Protein AF-A0A9W7YV19-F1 (afdb_monomer)

Mean predicted aligned error: 20.13 Å

Nearest PDB structures (foldseek):
  7ydo-assembly1_A  TM=7.908E-01  e=3.995E-02  Schizosaccharomyces pombe 972h-
  7zwc-assembly1_c  TM=3.274E-01  e=1.325E-01  Homo sapiens

Solvent-accessible surface area (backbone atoms only — not comparable to full-atom values): 30736 Å² total; per-residue (Å²): 130,56,74,67,54,54,51,52,52,51,52,49,51,52,49,50,53,17,28,52,54,31,50,47,30,71,75,72,66,57,72,85,76,54,83,79,50,89,44,72,64,59,39,51,51,49,52,50,45,42,53,50,9,41,53,51,44,51,50,52,52,51,54,43,65,74,38,60,91,80,41,71,81,82,66,84,66,75,78,70,94,84,68,93,73,77,84,75,80,74,70,74,80,68,78,74,72,79,85,76,91,47,72,69,56,50,51,50,54,49,52,59,59,72,68,48,85,78,71,52,62,57,56,54,21,55,75,70,68,45,86,88,48,42,63,58,52,52,54,49,46,55,56,66,64,52,54,88,77,69,79,87,45,76,65,55,54,52,44,49,50,54,27,46,55,52,39,47,74,71,70,44,61,84,79,44,70,66,41,30,48,52,30,25,63,65,52,72,49,93,55,50,32,69,52,53,47,47,46,32,68,74,60,46,43,69,61,63,77,56,64,86,90,73,53,82,28,86,54,65,59,90,65,84,83,49,70,68,59,52,50,45,48,49,50,55,51,51,52,45,64,68,46,85,48,62,65,61,55,54,50,52,43,41,71,78,42,55,72,71,59,60,52,74,89,49,75,84,43,63,71,61,46,55,30,41,52,54,15,64,77,55,29,34,44,51,32,70,54,49,51,52,50,46,53,50,56,74,44,55,84,33,63,67,80,84,47,76,64,54,52,51,53,48,51,53,46,38,72,76,72,42,89,53,38,68,56,47,19,70,75,77,30,78,51,49,49,42,64,57,53,50,50,52,48,52,52,49,52,51,49,28,66,73,71,74,46,66,72,85,75,53,60,73,82,77,65,67,90,75,99,75,88,71,91,80,74,73,78,59,47,100,82,72,46,87,60,93,82,59,81,83,64,78,84,76,76,89,80,83,86,81,90,69,91,84,58,62,77,69,51,70,80,71,71,83,82,76,87,64,100,72,77,63,47,80,50,80,57,91,93,53,96,66,77,59,67,46,45,54,72,56,53,54,50,48,52,51,30,40,71,76,42,55,86,41,45,66,60,30,16,62,73,66,74,42,59,44,72,56,52,50,54,52,51,55,54,46,26,76,75,38,66,67,52,44,47,64,75,71,46,91,72,71,68,79,71,69,83,77,122

pLDDT: mean 76.16, std 21.05, range [29.23, 97.62]

Secondary structure (DSSP, 8-state):
--HHHHHHHHHHHHHHHHHHHHHHHHHH-----GGG-S-HHHHHHHHHHHHHHHHHHHHHHHHHHH-TTT------PPPPTT--S-----------------HHHHHHHHHHHHT-SS--HHHHHHHTT-TT-HHHHHHHHHHHHS---PPPPHHHHHHHHHHHHHHHHTT--BTBHHHHHHHHHHH-SS--HHHHHHHIIIIIHHHH-S-TTS-S-S----SPPPHHHHHHHHHHHHHHHHSS-HHHHHHHHHHH-GGGG--GGGTT-HHHHHHHHHHHHH-SS-HHHHHHHHHHHHHHTT-----HHHHHHHHHHHHHH-S-HHHHHHHT-TTS-HHHHHHHHHHHHHHHHHHT--TTTS-GGG----TT----PPPPPTTSS--TTS-----PPS-S----TTSHHHHTTT------TT--B--PPTT-SS---B-HHHHHHHHHHHHHHTT-HHHHHHHHTS-HHHHHHHHHHHHTT-HHHHHHTT-TTGGGGSS--

Radius of gyration: 35.37 Å; Cα contacts (8 Å, |Δi|>4): 310; chains: 1; bounding box: 69×98×90 Å

Foldseek 3Di:
DDPVVVVVVVVVVLLVVLLVQLVCCVPPVDDDDLVPPPDPVVSVVNVVSNVSNNVVNVVVVVVLVVCCVVHPDPDPDDPDPPDPD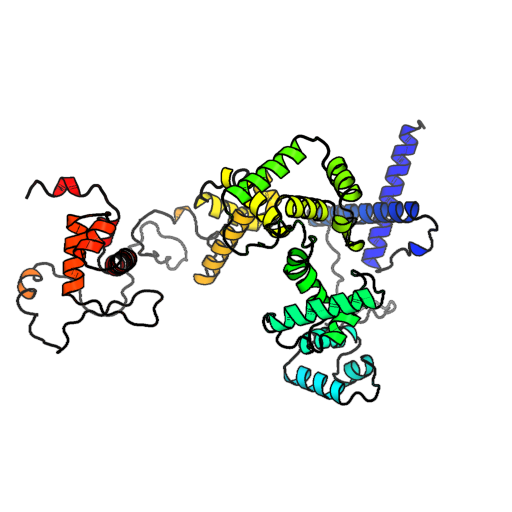DDPPPPPPPPPPPDDDDPVLLVLLVVCVVPCPPDDLVVVCVVSVNPDDSPVSVVVVVVSLPPPDPDQDPVLLVLLVVQLVVLVVVVDQPQDLVSLCSSCVSSPDSDHSVRSNCCCQVPVVLCPPDPPVDDPAVAQDPDDDDPVLLVQLVVVVVVCVVVVDVVVVLVVCCVVPVVLVSHPVCVPPPLQSSLSVSCVSSSSYHSVRSVVVCVCVVLVVLCDDQDPVNLLVLLVCCVVPNLPLVVCCVPPNVSHHSVRSVVSVVVVVVVCVVVVDDPNPPPPVVDDDDDDPDDQDADQPPVNDDDPPDDRDDPDDDDDDDDDPPCVVVVVVPPPPDDDPPQWDFQDQPPDPDGDIQHPVLVVQLVVLCVVPPQPLVSSCVSSVHHSVVSVSVLVSVCVVDVVSVCSNPDPPPVPVPPPD

Structure (mmCIF, N/CA/C/O backbone):
data_AF-A0A9W7YV19-F1
#
_entry.id   AF-A0A9W7YV19-F1
#
loop_
_atom_site.group_PDB
_atom_site.id
_atom_site.type_symbol
_atom_site.label_atom_id
_atom_site.label_alt_id
_atom_site.label_comp_id
_atom_site.label_asym_id
_atom_site.label_entity_id
_atom_site.label_seq_id
_atom_site.pdbx_PDB_ins_code
_atom_site.Cartn_x
_atom_site.Cartn_y
_atom_site.Cartn_z
_atom_site.occupancy
_atom_site.B_iso_or_equiv
_atom_site.auth_seq_id
_atom_site.auth_comp_id
_atom_site.auth_asym_id
_atom_site.auth_atom_id
_atom_site.pdbx_PDB_model_num
ATOM 1 N N . MET A 1 1 ? 34.810 41.760 0.520 1.00 67.56 1 MET A N 1
ATOM 2 C CA . MET A 1 1 ? 34.089 40.557 0.999 1.00 67.56 1 MET A CA 1
ATOM 3 C C . MET A 1 1 ? 34.605 39.364 0.214 1.00 67.56 1 MET A C 1
ATOM 5 O O . MET A 1 1 ? 34.540 39.406 -1.007 1.00 67.56 1 MET A O 1
ATOM 9 N N . GLY A 1 2 ? 35.196 38.358 0.866 1.00 94.81 2 GLY A N 1
ATOM 10 C CA . GLY A 1 2 ? 35.686 37.167 0.159 1.00 94.81 2 GLY A CA 1
ATOM 11 C C . GLY A 1 2 ? 34.546 36.388 -0.507 1.00 94.81 2 GLY A C 1
ATOM 12 O O . GLY A 1 2 ? 33.397 36.486 -0.074 1.00 94.81 2 GLY A O 1
ATOM 13 N N . LEU A 1 3 ? 34.865 35.590 -1.532 1.00 95.06 3 LEU A N 1
ATOM 14 C CA . LEU A 1 3 ? 33.906 34.745 -2.264 1.00 95.06 3 LEU A CA 1
ATOM 15 C C . LEU A 1 3 ? 33.040 33.880 -1.325 1.00 95.06 3 LEU A C 1
ATOM 17 O O . LEU A 1 3 ? 31.840 33.734 -1.541 1.00 95.06 3 LEU A O 1
ATOM 21 N N . LEU A 1 4 ? 33.628 33.392 -0.227 1.00 95.19 4 LEU A N 1
ATOM 22 C CA . LEU A 1 4 ? 32.922 32.642 0.813 1.00 95.19 4 LEU A CA 1
ATOM 23 C C . LEU A 1 4 ? 31.839 33.476 1.517 1.00 95.19 4 LEU A C 1
ATOM 25 O O . LEU A 1 4 ? 30.740 32.983 1.743 1.00 95.19 4 LEU A O 1
ATOM 29 N N . GLY A 1 5 ? 32.122 34.745 1.823 1.00 96.25 5 GLY A N 1
ATOM 30 C CA . GLY A 1 5 ? 31.153 35.641 2.456 1.00 96.25 5 GLY A CA 1
ATOM 31 C C . GLY A 1 5 ? 29.945 35.892 1.556 1.00 96.25 5 GLY A C 1
ATOM 32 O O . GLY A 1 5 ? 28.810 35.809 2.015 1.00 96.25 5 GLY A O 1
ATOM 33 N N . MET A 1 6 ? 30.175 36.104 0.255 1.00 96.56 6 MET A N 1
ATOM 34 C CA . MET A 1 6 ? 29.086 36.268 -0.716 1.00 96.56 6 MET A CA 1
ATOM 35 C C . MET A 1 6 ? 28.216 35.011 -0.829 1.00 96.56 6 MET A C 1
ATOM 37 O O . MET A 1 6 ? 26.993 35.122 -0.866 1.00 96.56 6 MET A O 1
ATOM 41 N N . LEU A 1 7 ? 28.822 33.818 -0.825 1.00 95.88 7 LEU A N 1
ATOM 42 C CA . LEU A 1 7 ? 28.080 32.553 -0.856 1.00 95.88 7 LEU A CA 1
ATOM 43 C C . LEU A 1 7 ? 27.241 32.337 0.408 1.00 95.88 7 LEU A C 1
ATOM 45 O O . LEU A 1 7 ? 26.085 31.927 0.308 1.00 95.88 7 LEU A O 1
ATOM 49 N N . VAL A 1 8 ? 27.795 32.637 1.587 1.00 96.00 8 VAL A N 1
ATOM 50 C CA . VAL A 1 8 ? 27.065 32.517 2.857 1.00 96.00 8 VAL A CA 1
ATOM 51 C C . VAL A 1 8 ? 25.871 33.471 2.881 1.00 96.00 8 VAL A C 1
ATOM 53 O O . VAL A 1 8 ? 24.757 33.023 3.155 1.00 96.00 8 VAL A O 1
ATOM 56 N N . HIS A 1 9 ? 26.056 34.741 2.511 1.00 95.38 9 HIS A N 1
ATOM 57 C CA . HIS A 1 9 ? 24.954 35.705 2.434 1.00 95.38 9 HIS A CA 1
ATOM 58 C C . HIS A 1 9 ? 23.880 35.283 1.427 1.00 95.38 9 HIS A C 1
ATOM 60 O O . HIS A 1 9 ? 22.712 35.192 1.793 1.00 95.38 9 HIS A O 1
ATOM 66 N N . ALA A 1 10 ? 24.272 34.898 0.209 1.00 95.12 10 ALA A N 1
ATOM 67 C CA . ALA A 1 10 ? 23.325 34.428 -0.799 1.00 95.12 10 ALA A CA 1
ATOM 68 C C . ALA A 1 10 ? 22.540 33.190 -0.327 1.00 95.12 10 ALA A C 1
ATOM 70 O O . ALA A 1 10 ? 21.340 33.079 -0.572 1.00 95.12 10 ALA A O 1
ATOM 71 N N . SER A 1 11 ? 23.189 32.263 0.386 1.00 92.94 11 SER A N 1
ATOM 72 C CA . SER A 1 11 ? 22.512 31.085 0.939 1.00 92.94 11 SER A CA 1
ATOM 73 C C . SER A 1 11 ? 21.488 31.449 2.020 1.00 92.94 11 SER A C 1
ATOM 75 O O . SER A 1 11 ? 20.400 30.868 2.055 1.00 92.94 11 SER A O 1
ATOM 77 N N . PHE A 1 12 ? 21.804 32.441 2.858 1.00 96.00 12 PHE A N 1
ATOM 78 C CA . PHE A 1 12 ? 20.903 32.944 3.889 1.00 96.00 12 PHE A CA 1
ATOM 79 C C . PHE A 1 12 ? 19.691 33.648 3.270 1.00 96.00 12 PHE A C 1
ATOM 81 O O . PHE A 1 12 ? 18.557 33.356 3.649 1.00 96.00 12 PHE A O 1
ATOM 88 N N . ASP A 1 13 ? 19.911 34.485 2.256 1.00 96.38 13 ASP A N 1
ATOM 89 C CA . ASP A 1 13 ? 18.841 35.193 1.551 1.00 96.38 13 ASP A CA 1
ATOM 90 C C . ASP A 1 13 ? 17.893 34.220 0.841 1.00 96.38 13 ASP A C 1
ATOM 92 O O . ASP A 1 13 ? 16.671 34.346 0.944 1.00 96.38 13 ASP A O 1
ATOM 96 N N . ILE A 1 14 ? 18.431 33.185 0.185 1.00 94.62 14 ILE A N 1
ATOM 97 C CA . ILE A 1 14 ? 17.620 32.131 -0.442 1.00 94.62 14 ILE A CA 1
ATOM 98 C C . ILE A 1 14 ? 16.779 31.395 0.608 1.00 94.62 14 ILE A C 1
ATOM 100 O O . ILE A 1 14 ? 15.593 31.145 0.377 1.00 94.62 14 ILE A O 1
ATOM 104 N N . ALA A 1 15 ? 17.356 31.065 1.768 1.00 94.31 15 ALA A N 1
ATOM 105 C CA . ALA A 1 15 ? 16.622 30.421 2.854 1.00 94.31 15 ALA A CA 1
ATOM 106 C C . ALA A 1 15 ? 15.502 31.326 3.395 1.00 94.31 15 ALA A C 1
ATOM 108 O O . ALA A 1 15 ? 14.381 30.857 3.604 1.00 94.31 15 ALA A O 1
ATOM 109 N N . LEU A 1 16 ? 15.772 32.622 3.557 1.00 96.25 16 LEU A N 1
ATOM 110 C CA . LEU A 1 16 ? 14.812 33.602 4.057 1.00 96.25 16 LEU A CA 1
ATOM 111 C C . LEU A 1 16 ? 13.644 33.799 3.083 1.00 96.25 16 LEU A C 1
ATOM 113 O O . LEU A 1 16 ? 12.485 33.645 3.474 1.00 96.25 16 LEU A O 1
ATOM 117 N N . ILE A 1 17 ? 13.937 34.022 1.797 1.00 96.00 17 ILE A N 1
ATOM 118 C CA . ILE A 1 17 ? 12.925 34.100 0.733 1.00 96.00 17 ILE A CA 1
ATOM 119 C C . ILE A 1 17 ? 12.087 32.822 0.714 1.00 96.00 17 ILE A C 1
ATOM 121 O O . ILE A 1 17 ? 10.858 32.869 0.629 1.00 96.00 17 ILE A O 1
ATOM 125 N N . SER A 1 18 ? 12.735 31.666 0.848 1.00 96.06 18 SER A N 1
ATOM 126 C CA . SER A 1 18 ? 12.041 30.390 0.853 1.00 96.06 18 SER A CA 1
ATOM 127 C C . SER A 1 18 ? 11.064 30.234 2.022 1.00 96.06 18 SER A C 1
ATOM 129 O O . SER A 1 18 ? 9.966 29.708 1.821 1.00 96.06 18 SER A O 1
ATOM 131 N N . VAL A 1 19 ? 11.443 30.661 3.230 1.00 96.38 19 VAL A N 1
ATOM 132 C CA . VAL A 1 19 ? 10.573 30.626 4.417 1.00 96.38 19 VAL A CA 1
ATOM 133 C C . VAL A 1 19 ? 9.410 31.608 4.259 1.00 96.38 19 VAL A C 1
ATOM 135 O O . VAL A 1 19 ? 8.270 31.254 4.567 1.00 96.38 19 VAL A O 1
ATOM 138 N N . CYS A 1 20 ? 9.653 32.802 3.709 1.00 96.00 20 CYS A N 1
ATOM 139 C CA . CYS A 1 20 ? 8.600 33.774 3.405 1.00 96.00 20 CYS A CA 1
ATOM 140 C C . CYS A 1 20 ? 7.570 33.215 2.410 1.00 96.00 20 CYS A C 1
ATOM 142 O O . CYS A 1 20 ? 6.365 33.306 2.655 1.00 96.00 20 CYS A O 1
ATOM 144 N N . LEU A 1 21 ? 8.023 32.579 1.325 1.00 94.50 21 LEU A N 1
ATOM 145 C CA . LEU A 1 21 ? 7.141 31.950 0.335 1.00 94.50 21 LEU A CA 1
ATOM 146 C C . LEU A 1 21 ? 6.308 30.811 0.942 1.00 94.50 21 LEU A C 1
ATOM 148 O O . LEU A 1 21 ? 5.111 30.706 0.663 1.00 94.50 21 LEU A O 1
ATOM 152 N N . ALA A 1 22 ? 6.907 29.994 1.812 1.00 94.25 22 ALA A N 1
ATOM 153 C CA . ALA A 1 22 ? 6.187 28.958 2.550 1.00 94.25 22 ALA A CA 1
ATOM 154 C C . ALA A 1 22 ? 5.122 29.552 3.493 1.00 94.25 22 ALA A C 1
ATOM 156 O O . ALA A 1 22 ? 3.993 29.053 3.557 1.00 94.25 22 ALA A O 1
ATOM 157 N N . GLY A 1 23 ? 5.451 30.654 4.175 1.00 93.62 23 GLY A N 1
ATOM 158 C CA . GLY A 1 23 ? 4.524 31.405 5.020 1.00 93.62 23 GLY A CA 1
ATOM 159 C C . GLY A 1 23 ? 3.317 31.935 4.241 1.00 93.62 23 GLY A C 1
ATOM 160 O O . GLY A 1 23 ? 2.181 31.676 4.642 1.00 93.62 23 GLY A O 1
ATOM 161 N N . ILE A 1 24 ? 3.550 32.595 3.098 1.00 94.06 24 ILE A N 1
ATOM 162 C CA . ILE A 1 24 ? 2.497 33.112 2.202 1.00 94.06 24 ILE A CA 1
ATOM 163 C C . ILE A 1 24 ? 1.586 31.979 1.731 1.00 94.06 24 ILE A C 1
ATOM 165 O O . ILE A 1 24 ? 0.361 32.099 1.810 1.00 94.06 24 ILE A O 1
ATOM 169 N N . ARG A 1 25 ? 2.160 30.853 1.291 1.00 92.88 25 ARG A N 1
ATOM 170 C CA . ARG A 1 25 ? 1.386 29.691 0.840 1.00 92.88 25 ARG A CA 1
ATOM 171 C C . ARG A 1 25 ? 0.467 29.155 1.934 1.00 92.88 25 ARG A C 1
ATOM 173 O O . ARG A 1 25 ? -0.666 28.776 1.647 1.00 92.88 25 ARG A O 1
ATOM 180 N N . ARG A 1 26 ? 0.921 29.131 3.188 1.00 89.50 26 ARG A N 1
ATOM 181 C CA . ARG A 1 26 ? 0.134 28.608 4.313 1.00 89.50 26 ARG A CA 1
ATOM 182 C C . ARG A 1 26 ? -0.927 29.588 4.814 1.00 89.50 26 ARG A C 1
ATOM 184 O O . ARG A 1 26 ? -1.990 29.140 5.239 1.00 89.50 26 ARG A O 1
ATOM 191 N N . SER A 1 27 ? -0.646 30.892 4.786 1.00 90.44 27 SER A N 1
ATOM 192 C CA . SER A 1 27 ? -1.573 31.927 5.259 1.00 90.44 27 SER A CA 1
ATOM 193 C C . SER A 1 27 ? -2.652 32.270 4.230 1.00 90.44 27 SER A C 1
ATOM 195 O O . SER A 1 27 ? -3.811 32.432 4.603 1.00 90.44 27 SER A O 1
ATOM 197 N N . THR A 1 28 ? -2.293 32.334 2.945 1.00 93.38 28 THR A N 1
ATOM 198 C CA . THR A 1 28 ? -3.197 32.762 1.860 1.00 93.38 28 THR A CA 1
ATOM 199 C C . THR A 1 28 ? -3.698 31.617 0.982 1.00 93.38 28 THR A C 1
ATOM 201 O O . THR A 1 28 ? -4.719 31.759 0.317 1.00 93.38 28 THR A O 1
ATOM 204 N N . GLY A 1 29 ? -2.994 30.480 0.951 1.00 91.38 29 GLY A N 1
ATOM 205 C CA . GLY A 1 29 ? -3.257 29.399 -0.004 1.00 91.38 29 GLY A CA 1
ATOM 206 C C . GLY A 1 29 ? -2.693 29.645 -1.409 1.00 91.38 29 GLY A C 1
ATOM 207 O O . GLY A 1 29 ? -2.844 28.778 -2.269 1.00 91.38 29 GLY A O 1
ATOM 208 N N . LEU A 1 30 ? -2.036 30.784 -1.662 1.00 91.81 30 LEU A N 1
ATOM 209 C CA . LEU A 1 30 ? -1.436 31.093 -2.961 1.00 91.81 30 LEU A CA 1
ATOM 210 C C . LEU A 1 30 ? -0.197 30.223 -3.208 1.00 91.81 30 LEU A C 1
ATOM 212 O O . LEU A 1 30 ? 0.720 30.161 -2.390 1.00 91.81 30 LEU A O 1
ATOM 216 N N . THR A 1 31 ? -0.155 29.555 -4.358 1.00 91.44 31 THR A N 1
ATOM 217 C CA . THR A 1 31 ? 0.994 28.753 -4.802 1.00 91.44 31 THR A CA 1
ATOM 218 C C . THR A 1 31 ? 1.641 29.394 -6.022 1.00 91.44 31 THR A C 1
ATOM 220 O O . THR A 1 31 ? 0.934 29.741 -6.967 1.00 91.44 31 THR A O 1
ATOM 223 N N . LEU A 1 32 ? 2.973 29.494 -6.042 1.00 89.69 32 LEU A N 1
ATOM 224 C CA . LEU A 1 32 ? 3.716 29.924 -7.229 1.00 89.69 32 LEU A CA 1
ATOM 225 C C . LEU A 1 32 ? 3.438 28.972 -8.400 1.00 89.69 32 LEU A C 1
ATOM 227 O O . LEU A 1 32 ? 3.679 27.767 -8.304 1.00 89.69 32 LEU A O 1
ATOM 231 N N . GLN A 1 33 ? 2.942 29.512 -9.513 1.00 89.69 33 GLN A N 1
ATOM 232 C CA . GLN A 1 33 ? 2.767 28.748 -10.744 1.00 89.69 33 GLN A CA 1
ATOM 233 C C . GLN A 1 33 ? 4.133 28.543 -11.406 1.00 89.69 33 GLN A C 1
ATOM 235 O O . GLN A 1 33 ? 4.662 29.425 -12.076 1.00 89.69 33 GLN A O 1
ATOM 240 N N . THR A 1 34 ? 4.713 27.358 -11.227 1.00 88.69 34 THR A N 1
ATOM 241 C CA . THR A 1 34 ? 6.027 27.006 -11.791 1.00 88.69 34 THR A CA 1
ATOM 242 C C . THR A 1 34 ? 5.993 26.734 -13.299 1.00 88.69 34 THR A C 1
ATOM 244 O O . THR A 1 34 ? 7.047 26.638 -13.922 1.00 88.69 34 THR A O 1
ATOM 247 N N . GLY A 1 35 ? 4.799 26.646 -13.898 1.00 85.50 35 GLY A N 1
ATOM 248 C CA . GLY A 1 35 ? 4.603 26.316 -15.313 1.00 85.50 35 GLY A CA 1
ATOM 249 C C . GLY A 1 35 ? 5.160 27.344 -16.302 1.00 85.50 35 GLY A C 1
ATOM 250 O O . GLY A 1 35 ? 5.486 26.969 -17.422 1.00 85.50 35 GLY A O 1
ATOM 251 N N . TYR A 1 36 ? 5.337 28.603 -15.889 1.00 86.88 36 TYR A N 1
ATOM 252 C CA . TYR A 1 36 ? 5.916 29.651 -16.742 1.00 86.88 36 TYR A CA 1
ATOM 253 C C . TYR A 1 36 ? 7.445 29.588 -16.845 1.00 86.88 36 TYR A C 1
ATOM 255 O O . TYR A 1 36 ? 8.038 30.258 -17.687 1.00 86.88 36 TYR A O 1
ATOM 263 N N . LEU A 1 37 ? 8.109 28.788 -16.006 1.00 88.75 37 LEU A N 1
ATOM 264 C CA . LEU A 1 37 ? 9.554 28.608 -16.094 1.00 88.75 37 LEU A CA 1
ATOM 265 C C . LEU A 1 37 ? 9.870 27.617 -17.218 1.00 88.75 37 LEU A C 1
ATOM 267 O O . LEU A 1 37 ? 9.568 26.430 -17.102 1.00 88.75 37 LEU A O 1
ATOM 271 N N . VAL A 1 38 ? 10.507 28.115 -18.282 1.00 84.06 38 VAL A N 1
ATOM 272 C CA . VAL A 1 38 ? 10.820 27.370 -19.518 1.00 84.06 38 VAL A CA 1
ATOM 273 C C . VAL A 1 38 ? 11.707 26.143 -19.260 1.00 84.06 38 VAL A C 1
ATOM 275 O O . VAL A 1 38 ? 11.582 25.130 -19.947 1.00 84.06 38 VAL A O 1
ATOM 278 N N . SER A 1 39 ? 12.585 26.181 -18.249 1.00 93.69 39 SER A N 1
ATOM 279 C CA . SER A 1 39 ? 13.505 25.074 -17.970 1.00 93.69 39 SER A CA 1
ATOM 280 C C . SER A 1 39 ? 13.008 24.155 -16.843 1.00 93.69 39 SER A C 1
ATOM 282 O O . SER A 1 39 ? 12.696 24.583 -15.728 1.00 93.69 39 SER A O 1
ATOM 284 N N . LYS A 1 40 ? 13.008 22.838 -17.106 1.00 90.56 40 LYS A N 1
ATOM 285 C CA . LYS A 1 40 ? 12.692 21.802 -16.099 1.00 90.56 40 LYS A CA 1
ATOM 286 C C . LYS A 1 40 ? 13.631 21.858 -14.887 1.00 90.56 40 LYS A C 1
ATOM 288 O O . LYS A 1 40 ? 13.223 21.518 -13.778 1.00 90.56 40 LYS A O 1
ATOM 293 N N . ASN A 1 41 ? 14.876 22.295 -15.085 1.00 92.50 41 ASN A N 1
ATOM 294 C CA . ASN A 1 41 ? 15.859 22.423 -14.009 1.00 92.50 41 ASN A CA 1
ATOM 295 C C . ASN A 1 41 ? 15.485 23.548 -13.036 1.00 92.50 41 ASN A C 1
ATOM 297 O O . ASN A 1 41 ? 15.524 23.325 -11.827 1.00 92.50 41 ASN A O 1
ATOM 301 N N . ASN A 1 42 ? 15.014 24.696 -13.534 1.00 91.38 42 ASN A N 1
ATOM 302 C CA . ASN A 1 42 ? 14.566 25.798 -12.677 1.00 91.38 42 ASN A CA 1
ATOM 303 C C . ASN A 1 42 ? 13.294 25.426 -11.910 1.00 91.38 42 ASN A C 1
ATOM 305 O O . ASN A 1 42 ? 13.164 25.771 -10.740 1.00 91.38 42 ASN A O 1
ATOM 309 N N . GLN A 1 43 ? 12.389 24.655 -12.523 1.00 91.88 43 GLN A N 1
ATOM 310 C CA . GLN A 1 43 ? 11.207 24.136 -11.827 1.00 91.88 43 GLN A CA 1
ATOM 311 C C . GLN A 1 43 ? 11.585 23.201 -10.668 1.00 91.88 43 GLN A C 1
ATOM 313 O O . GLN A 1 43 ? 11.012 23.301 -9.583 1.00 91.88 43 GLN A O 1
ATOM 318 N N . ARG A 1 44 ? 12.570 22.312 -10.871 1.00 90.88 44 ARG A N 1
ATOM 319 C CA . ARG A 1 44 ? 13.086 21.428 -9.811 1.00 90.88 44 ARG A CA 1
ATOM 320 C C . ARG A 1 44 ? 13.785 22.212 -8.706 1.00 90.88 44 ARG A C 1
ATOM 322 O O . ARG A 1 44 ? 13.524 21.938 -7.538 1.00 90.88 44 ARG A O 1
ATOM 329 N N . LEU A 1 45 ? 14.630 23.180 -9.065 1.00 92.75 45 LEU A N 1
ATOM 330 C CA . LEU A 1 45 ? 15.324 24.033 -8.101 1.00 92.75 45 LEU A CA 1
ATOM 331 C C . LEU A 1 45 ? 14.323 24.837 -7.267 1.00 92.75 45 LEU A C 1
ATOM 333 O O . LEU A 1 45 ? 14.406 24.828 -6.045 1.00 92.75 45 LEU A O 1
ATOM 337 N N . LEU A 1 46 ? 13.325 25.452 -7.903 1.00 92.81 46 LEU A N 1
ATOM 338 C CA . LEU A 1 46 ? 12.289 26.211 -7.207 1.00 92.81 46 LEU A CA 1
ATOM 339 C C . LEU A 1 46 ? 11.441 25.312 -6.298 1.00 92.81 46 LEU A C 1
ATOM 341 O O . LEU A 1 46 ? 11.161 25.683 -5.162 1.00 92.81 46 LEU A O 1
ATOM 345 N N . GLY A 1 47 ? 11.080 24.109 -6.758 1.00 92.25 47 GLY A N 1
ATOM 346 C CA . GLY A 1 47 ? 10.384 23.122 -5.930 1.00 92.25 47 GLY A CA 1
ATOM 347 C C . GLY A 1 47 ? 11.212 22.674 -4.721 1.00 92.25 47 GLY A C 1
ATOM 348 O O . GLY A 1 47 ? 10.669 22.523 -3.628 1.00 92.25 47 GLY A O 1
ATOM 349 N N . PHE A 1 48 ? 12.526 22.507 -4.899 1.00 93.94 48 PHE A N 1
ATOM 350 C CA . PHE A 1 48 ? 13.451 22.193 -3.813 1.00 93.94 48 PHE A CA 1
ATOM 351 C C . PHE A 1 48 ? 13.562 23.341 -2.808 1.00 93.94 48 PHE A C 1
ATOM 353 O O . PHE A 1 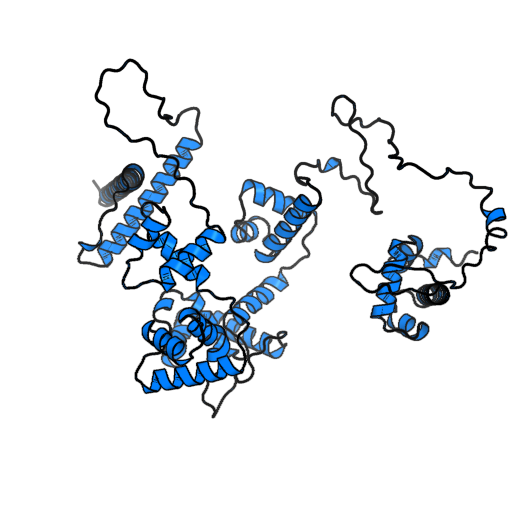48 ? 13.425 23.092 -1.613 1.00 93.94 48 PHE A O 1
ATOM 360 N N . VAL A 1 49 ? 13.751 24.578 -3.285 1.00 92.75 49 VAL A N 1
ATOM 361 C CA . VAL A 1 49 ? 13.819 25.779 -2.443 1.00 92.75 49 VAL A CA 1
ATOM 362 C C . VAL A 1 49 ? 12.527 25.894 -1.641 1.00 92.75 49 VAL A C 1
ATOM 364 O O . VAL A 1 49 ? 12.574 25.724 -0.431 1.00 92.75 49 VAL A O 1
ATOM 367 N N . VAL A 1 50 ? 11.362 26.004 -2.291 1.00 93.50 50 VAL A N 1
ATOM 368 C CA . VAL A 1 50 ? 10.059 26.117 -1.605 1.00 93.50 50 VAL A CA 1
ATOM 369 C C . VAL A 1 50 ? 9.842 24.987 -0.590 1.00 93.50 50 VAL A C 1
ATOM 371 O O . VAL A 1 50 ? 9.420 25.249 0.535 1.00 93.50 50 VAL A O 1
ATOM 374 N N . GLY A 1 51 ? 10.184 23.743 -0.941 1.00 93.50 51 GLY A N 1
ATOM 375 C CA . GLY A 1 51 ? 10.083 22.607 -0.023 1.00 93.50 51 GLY A CA 1
ATOM 376 C C . GLY A 1 51 ? 11.031 22.692 1.182 1.00 93.50 51 GLY A C 1
ATOM 377 O O . GLY A 1 51 ? 10.664 22.265 2.279 1.00 93.50 51 GLY A O 1
ATOM 378 N N . ALA A 1 52 ? 12.233 23.248 1.017 1.00 94.44 52 ALA A N 1
ATOM 379 C CA . ALA A 1 52 ? 13.146 23.525 2.125 1.00 94.44 52 ALA A CA 1
ATOM 380 C C . ALA A 1 52 ? 12.579 24.610 3.055 1.00 94.44 52 ALA A C 1
ATOM 382 O O . ALA A 1 52 ? 12.595 24.434 4.274 1.00 94.44 52 ALA A O 1
ATOM 383 N N . GLY A 1 53 ? 11.995 25.673 2.493 1.00 95.12 53 GLY A N 1
ATOM 384 C CA . GLY A 1 53 ? 11.309 26.722 3.251 1.00 95.12 53 GLY A CA 1
ATOM 385 C C . GLY A 1 53 ? 10.123 26.217 4.062 1.00 95.12 53 GLY A C 1
ATOM 386 O O . GLY A 1 53 ? 9.967 26.617 5.210 1.00 95.12 53 GLY A O 1
ATOM 387 N N . GLU A 1 54 ? 9.324 25.296 3.516 1.00 94.50 54 GLU A N 1
ATOM 388 C CA . GLU A 1 54 ? 8.211 24.670 4.246 1.00 94.50 54 GLU A CA 1
ATOM 389 C C . GLU A 1 54 ? 8.699 23.900 5.476 1.00 94.50 54 GLU A C 1
ATOM 391 O O . GLU A 1 54 ? 8.151 24.068 6.565 1.00 94.50 54 GLU A O 1
ATOM 396 N N . ARG A 1 55 ? 9.779 23.121 5.333 1.00 95.06 55 ARG A N 1
ATOM 397 C CA . ARG A 1 55 ? 10.384 22.393 6.460 1.00 95.06 55 ARG A CA 1
ATOM 398 C C . ARG A 1 55 ? 10.953 23.341 7.509 1.00 95.06 55 ARG A C 1
ATOM 400 O O . ARG A 1 55 ? 10.738 23.118 8.695 1.00 95.06 55 ARG A O 1
ATOM 407 N N . MET A 1 56 ? 11.667 24.383 7.082 1.00 93.56 56 MET A N 1
ATOM 408 C CA . MET A 1 56 ? 12.228 25.387 7.990 1.00 93.56 56 MET A CA 1
ATOM 409 C C . MET A 1 56 ? 11.119 26.132 8.736 1.00 93.56 56 MET A C 1
ATOM 411 O O . MET A 1 56 ? 11.183 26.245 9.955 1.00 93.56 56 MET A O 1
ATOM 415 N N . PHE A 1 57 ? 10.059 26.548 8.036 1.00 95.50 57 PHE A N 1
ATOM 416 C CA . PHE A 1 57 ? 8.893 27.184 8.646 1.00 95.50 57 PHE A CA 1
ATOM 417 C C . PHE A 1 57 ? 8.209 26.263 9.669 1.00 95.50 57 PHE A C 1
ATOM 419 O O . PHE A 1 57 ? 7.883 26.704 10.770 1.00 95.50 57 PHE A O 1
ATOM 426 N N . ASP A 1 58 ? 8.037 24.975 9.354 1.00 93.25 58 ASP A N 1
ATOM 427 C CA . ASP A 1 58 ? 7.485 23.989 10.292 1.00 93.25 58 ASP A CA 1
ATOM 428 C C . ASP A 1 58 ? 8.367 23.806 11.535 1.00 93.25 58 ASP A C 1
ATOM 430 O O . ASP A 1 58 ? 7.842 23.739 12.648 1.00 93.25 58 ASP A O 1
ATOM 434 N N . ILE A 1 59 ? 9.694 23.770 11.370 1.00 93.12 59 ILE A N 1
ATOM 435 C CA . ILE A 1 59 ? 10.647 23.714 12.488 1.00 93.12 59 ILE A CA 1
ATOM 436 C C . ILE A 1 59 ? 10.529 24.975 13.348 1.00 93.12 59 ILE A C 1
ATOM 438 O O . ILE A 1 59 ? 10.444 24.860 14.569 1.00 93.12 59 ILE A O 1
ATOM 442 N N . SER A 1 60 ? 10.457 26.164 12.743 1.00 93.31 60 SER A N 1
ATOM 443 C CA . SER A 1 60 ? 10.280 27.425 13.473 1.00 93.31 60 SER A CA 1
ATOM 444 C C . SER A 1 60 ? 8.968 27.450 14.260 1.00 93.31 60 SER A C 1
ATOM 446 O O . SER A 1 60 ? 8.966 27.818 15.432 1.00 93.31 60 SER A O 1
ATOM 448 N N . VAL A 1 61 ? 7.857 27.002 13.665 1.00 92.31 61 VAL A N 1
ATOM 449 C CA . VAL A 1 61 ? 6.560 26.915 14.358 1.00 92.31 61 VAL A CA 1
ATOM 450 C C . VAL A 1 61 ? 6.596 25.884 15.486 1.00 92.31 61 VAL A C 1
ATOM 452 O O . VAL A 1 61 ? 6.048 26.142 16.560 1.00 92.31 61 VAL A O 1
ATOM 455 N N . ALA A 1 62 ? 7.235 24.730 15.276 1.00 92.00 62 ALA A N 1
ATOM 456 C CA . ALA A 1 62 ? 7.399 23.707 16.305 1.00 92.00 62 ALA A CA 1
ATOM 457 C C . ALA A 1 62 ? 8.251 24.221 17.474 1.00 92.00 62 ALA A C 1
ATOM 459 O O . ALA A 1 62 ? 7.866 24.041 18.627 1.00 92.00 62 ALA A O 1
ATOM 460 N N . PHE A 1 63 ? 9.348 24.921 17.174 1.00 94.88 63 PHE A N 1
ATOM 461 C CA . PHE A 1 63 ? 10.193 25.578 18.163 1.00 94.88 63 PHE A CA 1
ATOM 462 C C . PHE A 1 63 ? 9.397 26.615 18.961 1.00 94.88 63 PHE A C 1
ATOM 464 O O . PHE A 1 63 ? 9.322 26.508 20.178 1.00 94.88 63 PHE A O 1
ATOM 471 N N . MET A 1 64 ? 8.701 27.551 18.304 1.00 95.06 64 MET A N 1
ATOM 472 C CA . MET A 1 64 ? 7.866 28.546 18.996 1.00 95.06 64 MET A CA 1
ATOM 473 C C . MET A 1 64 ? 6.775 27.892 19.857 1.00 95.06 64 MET A C 1
ATOM 475 O O . MET A 1 64 ? 6.509 28.338 20.969 1.00 95.06 64 MET A O 1
ATOM 479 N N . SER A 1 65 ? 6.175 26.798 19.382 1.00 89.31 65 SER A N 1
ATOM 480 C CA . SER A 1 65 ? 5.149 26.058 20.131 1.00 89.31 65 SER A CA 1
ATOM 481 C C . SER A 1 65 ? 5.706 25.335 21.363 1.00 89.31 65 SER A C 1
ATOM 483 O O . SER A 1 65 ? 4.952 25.079 22.300 1.00 89.31 65 SER A O 1
ATOM 485 N N . ALA A 1 66 ? 7.001 25.006 21.378 1.00 93.00 66 ALA A N 1
ATOM 486 C CA . ALA A 1 66 ? 7.665 24.370 22.513 1.00 93.00 66 ALA A CA 1
ATOM 487 C C . ALA A 1 66 ? 7.955 25.346 23.671 1.00 93.00 66 ALA A C 1
ATOM 489 O O . ALA A 1 66 ? 8.158 24.893 24.796 1.00 93.00 66 ALA A O 1
ATOM 490 N N . TYR A 1 67 ? 7.917 26.664 23.427 1.00 94.38 67 TYR A N 1
ATOM 491 C CA . TYR A 1 67 ? 8.176 27.706 24.432 1.00 94.38 67 TYR A CA 1
ATOM 492 C C . TYR A 1 67 ? 6.951 28.617 24.653 1.00 94.38 67 TYR A C 1
ATOM 494 O O . TYR A 1 67 ? 6.987 29.805 24.319 1.00 94.38 67 TYR A O 1
ATOM 502 N N . PRO A 1 68 ? 5.856 28.101 25.251 1.00 91.00 68 PRO A N 1
ATOM 503 C CA . PRO A 1 68 ? 4.608 28.850 25.442 1.00 91.00 68 PRO A CA 1
ATOM 504 C C . PRO A 1 68 ? 4.725 30.036 26.413 1.00 91.00 68 PRO A C 1
ATOM 506 O O . PRO A 1 68 ? 3.845 30.896 26.431 1.00 91.00 68 PRO A O 1
ATOM 509 N N . SER A 1 69 ? 5.788 30.091 27.223 1.00 92.50 69 SER A N 1
ATOM 510 C CA . SER A 1 69 ? 6.101 31.235 28.089 1.00 92.50 69 SER A CA 1
ATOM 511 C C . SER A 1 69 ? 6.553 32.468 27.302 1.00 92.50 69 SER A C 1
ATOM 513 O O . SER A 1 69 ? 6.317 33.585 27.749 1.00 92.50 69 SER A O 1
ATOM 515 N N . VAL A 1 70 ? 7.173 32.269 26.133 1.00 94.31 70 VAL A N 1
ATOM 516 C CA . VAL A 1 70 ? 7.692 33.342 25.269 1.00 94.31 70 VAL A CA 1
ATOM 517 C C . VAL A 1 70 ? 6.742 33.603 24.101 1.00 94.31 70 VAL A C 1
ATOM 519 O O . VAL A 1 70 ? 6.472 34.750 23.757 1.00 94.31 70 VAL A O 1
ATOM 522 N N . PHE A 1 71 ? 6.191 32.542 23.507 1.00 94.50 71 PHE A N 1
ATOM 523 C CA . PHE A 1 71 ? 5.314 32.637 22.346 1.00 94.50 71 PHE A CA 1
ATOM 524 C C . PHE A 1 71 ? 3.893 32.214 22.710 1.00 94.50 71 PHE A C 1
ATOM 526 O O . PHE A 1 71 ? 3.601 31.036 22.917 1.00 94.50 71 PHE A O 1
ATOM 533 N N . ARG A 1 72 ? 2.964 33.172 22.718 1.00 90.12 72 ARG A N 1
ATOM 534 C CA . ARG A 1 72 ? 1.532 32.885 22.817 1.00 90.12 72 ARG A CA 1
ATOM 535 C C . ARG A 1 72 ? 0.909 32.992 21.433 1.00 90.12 72 ARG A C 1
ATOM 537 O O . ARG A 1 72 ? 0.971 34.035 20.789 1.00 90.12 72 ARG A O 1
ATOM 544 N N . ARG A 1 73 ? 0.257 31.920 20.978 1.00 84.69 73 ARG A N 1
ATOM 545 C CA . ARG A 1 73 ? -0.581 31.990 19.777 1.00 84.69 73 ARG A CA 1
ATOM 546 C C . ARG A 1 73 ? -1.718 32.962 20.064 1.00 84.69 73 ARG A C 1
ATOM 548 O O . ARG A 1 73 ? -2.516 32.697 20.963 1.00 84.69 73 ARG A O 1
ATOM 555 N N . GLN A 1 74 ? -1.801 34.053 19.310 1.00 79.81 74 GLN A N 1
ATOM 556 C CA . GLN A 1 74 ? -2.964 34.926 19.355 1.00 79.81 74 GLN A CA 1
ATOM 557 C C . GLN A 1 74 ? -4.151 34.103 18.847 1.00 79.81 74 GLN A C 1
ATOM 559 O O . GLN A 1 74 ? -4.315 33.867 17.651 1.00 79.81 74 GLN A O 1
ATOM 564 N N . GLN A 1 75 ? -4.926 33.542 19.773 1.00 74.56 75 GLN A N 1
ATOM 565 C CA . GLN A 1 75 ? -6.256 33.067 19.439 1.00 74.56 75 GLN A CA 1
ATOM 566 C C . GLN A 1 75 ? -7.011 34.316 19.006 1.00 74.56 75 GLN A C 1
ATOM 568 O O . GLN A 1 75 ? -6.937 35.328 19.703 1.00 74.56 75 GLN A O 1
ATOM 573 N N . ASN A 1 76 ? -7.654 34.276 17.839 1.00 65.44 76 ASN A N 1
ATOM 574 C CA . ASN A 1 76 ? -8.566 35.335 17.432 1.00 65.44 76 ASN A CA 1
ATOM 575 C C . ASN A 1 76 ? -9.585 35.490 18.562 1.00 65.44 76 ASN A C 1
ATOM 577 O O . ASN A 1 76 ? -10.488 34.665 18.698 1.00 65.44 76 ASN A O 1
ATOM 581 N N . LEU A 1 77 ? -9.374 36.489 19.419 1.00 56.16 77 LEU A N 1
ATOM 582 C CA . LEU A 1 77 ? -10.358 36.898 20.400 1.00 56.16 77 LEU A CA 1
ATOM 583 C C . LEU A 1 77 ? -11.619 37.239 19.601 1.00 56.16 77 LEU A C 1
ATOM 585 O O . LEU A 1 77 ? -11.497 37.842 18.526 1.00 56.16 77 LEU A O 1
ATOM 589 N N . PRO A 1 78 ? -12.813 36.836 20.068 1.00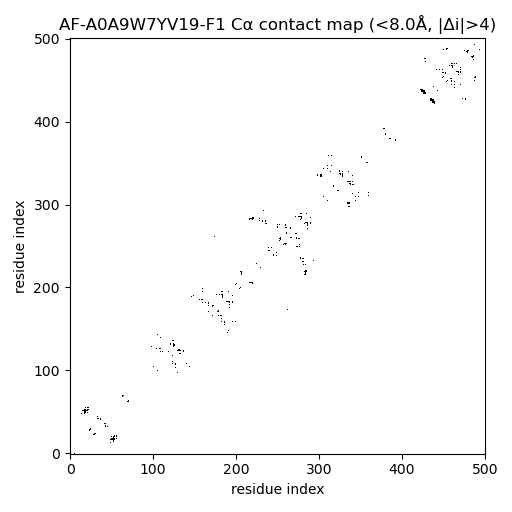 63.72 78 PRO A N 1
ATOM 590 C CA . PRO A 1 78 ? -14.036 37.346 19.475 1.00 63.72 78 PRO A CA 1
ATOM 591 C C . PRO A 1 78 ? -13.931 38.879 19.428 1.00 63.72 78 PRO A C 1
ATOM 593 O O . PRO A 1 78 ? -13.375 39.471 20.363 1.00 63.72 78 PRO A O 1
ATOM 596 N N . PRO A 1 79 ? -14.366 39.519 18.331 1.00 58.53 79 PRO A N 1
ATOM 597 C CA . PRO A 1 79 ? -14.276 40.966 18.203 1.00 58.53 79 PRO A CA 1
ATOM 598 C C . PRO A 1 79 ? -14.892 41.613 19.447 1.00 58.53 79 PRO A C 1
ATOM 600 O O . PRO A 1 79 ? -15.988 41.235 19.864 1.00 58.53 79 PRO A O 1
ATOM 603 N N . ARG A 1 80 ? -14.164 42.550 20.074 1.00 58.34 80 ARG A N 1
ATOM 604 C CA . ARG A 1 80 ? -14.749 43.387 21.128 1.00 58.34 80 ARG A CA 1
ATOM 605 C C . ARG A 1 80 ? -15.974 44.087 20.524 1.00 58.34 80 ARG A C 1
ATOM 607 O O . ARG A 1 80 ? -15.836 44.620 19.421 1.00 58.34 80 ARG A O 1
ATOM 614 N N . PRO A 1 81 ? -17.125 44.102 21.214 1.00 65.00 81 PRO A N 1
ATOM 615 C CA . PRO A 1 81 ? -18.368 44.643 20.666 1.00 65.00 81 PRO A CA 1
ATOM 616 C C . PRO A 1 81 ? -18.304 46.133 20.276 1.00 65.00 81 PRO A C 1
ATOM 618 O O . PRO A 1 81 ? -19.140 46.572 19.496 1.00 65.00 81 PRO A O 1
ATOM 621 N N . ASP A 1 82 ? -17.279 46.882 20.704 1.00 65.81 82 ASP A N 1
ATOM 622 C CA . ASP A 1 82 ? -17.306 48.352 20.653 1.00 65.81 82 ASP A CA 1
ATOM 623 C C . ASP A 1 82 ? -16.304 49.000 19.672 1.00 65.81 82 ASP A C 1
ATOM 625 O O . ASP A 1 82 ? -16.000 50.184 19.792 1.00 65.81 82 ASP A O 1
ATOM 629 N N . SER A 1 83 ? -15.747 48.267 18.696 1.00 54.16 83 SER A N 1
ATOM 630 C CA . SER A 1 83 ? -14.829 48.867 17.705 1.00 54.16 83 SER A CA 1
ATOM 631 C C . SER A 1 83 ? -15.543 49.238 16.391 1.00 54.16 83 SER A C 1
ATOM 633 O O . SER A 1 83 ? -16.033 48.343 15.701 1.00 54.16 83 SER A O 1
ATOM 635 N N . PRO A 1 84 ? -15.557 50.522 15.976 1.00 61.03 84 PRO A N 1
ATOM 636 C CA . PRO A 1 84 ? -16.272 50.985 14.781 1.00 61.03 84 PRO A CA 1
ATOM 637 C C . PRO A 1 84 ? -15.508 50.790 13.453 1.00 61.03 84 PRO A C 1
ATOM 639 O O . PRO A 1 84 ? -15.840 51.421 12.449 1.00 61.03 84 PRO A O 1
ATOM 642 N N . LEU A 1 85 ? -14.490 49.926 13.385 1.00 49.72 85 LEU A N 1
ATOM 643 C CA . LEU A 1 85 ? -13.716 49.738 12.153 1.00 49.72 85 LEU A CA 1
ATOM 644 C C . LEU A 1 85 ? -14.190 48.531 11.335 1.00 49.72 85 LEU A C 1
ATOM 646 O O . LEU A 1 85 ? -13.931 47.380 11.669 1.00 49.72 85 LEU A O 1
ATOM 650 N N . ARG A 1 86 ? -14.868 48.867 10.226 1.00 47.38 86 ARG A N 1
ATOM 651 C CA . ARG A 1 86 ? -15.075 48.106 8.979 1.00 47.38 86 ARG A CA 1
ATOM 652 C C . ARG A 1 86 ? -14.915 46.586 9.097 1.00 47.38 86 ARG A C 1
ATOM 654 O O . ARG A 1 86 ? -13.834 46.028 8.926 1.00 47.38 86 ARG A O 1
ATOM 661 N N . TYR A 1 87 ? -16.064 45.930 9.223 1.00 44.66 87 TYR A N 1
ATOM 662 C CA . TYR A 1 87 ? -16.266 44.524 8.904 1.00 44.66 87 TYR A CA 1
ATOM 663 C C . TYR A 1 87 ? -15.778 44.214 7.478 1.00 44.66 87 TYR A C 1
ATOM 665 O O . TYR A 1 87 ? -16.522 44.349 6.508 1.00 44.66 87 TYR A O 1
ATOM 673 N N . ILE A 1 88 ? -14.549 43.716 7.332 1.00 50.38 88 ILE A N 1
ATOM 674 C CA . ILE A 1 88 ? -14.298 42.732 6.280 1.00 50.38 88 ILE A CA 1
ATOM 675 C C . ILE A 1 88 ? -14.997 41.478 6.781 1.00 50.38 88 ILE A C 1
ATOM 677 O O . ILE A 1 88 ? -14.573 40.863 7.758 1.00 50.38 88 ILE A O 1
ATOM 681 N N . CYS A 1 89 ? -16.131 41.168 6.163 1.00 42.69 89 CYS A N 1
ATOM 682 C CA . CYS A 1 89 ? -16.951 40.010 6.471 1.00 42.69 89 CYS A CA 1
ATOM 683 C C . CYS A 1 89 ? -16.137 38.731 6.196 1.00 42.69 89 CYS A C 1
ATOM 685 O O . CYS A 1 89 ? -16.230 38.129 5.127 1.00 42.69 89 CYS A O 1
ATOM 687 N N . VAL A 1 90 ? -15.301 38.309 7.149 1.00 48.03 90 VAL A N 1
ATOM 688 C CA . VAL A 1 90 ? -14.803 36.936 7.196 1.00 48.03 90 VAL A CA 1
ATOM 689 C C . VAL A 1 90 ? -16.005 36.111 7.614 1.00 48.03 90 VAL A C 1
ATOM 691 O O . VAL A 1 90 ? -16.289 35.951 8.800 1.00 48.03 90 VAL A O 1
ATOM 694 N N . GLN A 1 91 ? -16.755 35.672 6.604 1.00 47.66 91 GLN A N 1
ATOM 695 C CA . GLN A 1 91 ? -17.893 34.784 6.767 1.00 47.66 91 GLN A CA 1
ATOM 696 C C . GLN A 1 91 ? -17.471 33.654 7.714 1.00 47.66 91 GLN A C 1
ATOM 698 O O . GLN A 1 91 ? -16.415 33.041 7.486 1.00 47.66 91 GLN A O 1
ATOM 703 N N . PRO A 1 92 ? -18.231 33.391 8.792 1.00 49.75 92 PRO A N 1
ATOM 704 C CA . PRO A 1 92 ? -17.935 32.278 9.674 1.00 49.75 92 PRO A CA 1
ATOM 705 C C . PRO A 1 92 ? -17.789 31.041 8.795 1.00 49.75 92 PRO A C 1
ATOM 707 O O . PRO A 1 92 ? -18.625 30.796 7.923 1.00 49.75 92 PRO A O 1
ATOM 710 N N . LYS A 1 93 ? -16.699 30.282 8.974 1.00 49.34 93 LYS A N 1
ATOM 711 C CA . LYS A 1 93 ? -16.572 28.960 8.359 1.00 49.34 93 LYS A CA 1
ATOM 712 C C . LYS A 1 93 ? -17.737 28.139 8.891 1.00 49.34 93 LYS A C 1
ATOM 714 O O . LYS A 1 93 ? -17.631 27.553 9.966 1.00 49.34 93 LYS A O 1
ATOM 719 N N . VAL A 1 94 ? -18.855 28.161 8.163 1.00 52.66 94 VAL A N 1
ATOM 720 C CA . VAL A 1 94 ? -20.026 27.331 8.409 1.00 52.66 94 VAL A CA 1
ATOM 721 C C . VAL A 1 94 ? -19.461 25.940 8.579 1.00 52.66 94 VAL A C 1
ATOM 723 O O . VAL A 1 94 ? -18.753 25.458 7.691 1.00 52.66 94 VAL A O 1
ATOM 726 N N . ALA A 1 95 ? -19.661 25.350 9.756 1.00 49.62 95 ALA A N 1
ATOM 727 C CA . ALA A 1 95 ? -19.214 24.001 10.024 1.00 49.62 95 ALA A CA 1
ATOM 728 C C . ALA A 1 95 ? -19.837 23.124 8.938 1.00 49.62 95 ALA A C 1
ATOM 730 O O . ALA A 1 95 ? -21.030 22.834 8.977 1.00 49.62 95 ALA A O 1
ATOM 731 N N . THR A 1 96 ? -19.055 22.784 7.911 1.00 55.34 96 THR A N 1
ATOM 732 C CA . THR A 1 96 ? -19.530 21.973 6.799 1.00 55.34 96 THR A CA 1
ATOM 733 C C . THR A 1 96 ? -19.861 20.629 7.409 1.00 55.34 96 THR A C 1
ATOM 735 O O . THR A 1 96 ? -18.953 19.842 7.700 1.00 55.34 96 THR A O 1
ATOM 738 N N . GLN A 1 97 ? -21.145 20.396 7.684 1.00 61.69 97 GLN A N 1
ATOM 739 C CA . GLN A 1 97 ? -21.618 19.106 8.144 1.00 61.69 97 GLN A CA 1
ATOM 740 C C . GLN A 1 97 ? -21.060 18.070 7.174 1.00 61.69 97 GLN A C 1
ATOM 742 O O . GLN A 1 97 ? -21.227 18.173 5.954 1.00 61.69 97 GLN A O 1
ATOM 747 N N . ARG A 1 98 ? -20.306 17.105 7.707 1.00 65.62 98 ARG A N 1
ATOM 748 C CA . ARG A 1 98 ? -19.767 16.023 6.890 1.00 65.62 98 ARG A CA 1
ATOM 749 C C . ARG A 1 98 ? -20.954 15.277 6.303 1.00 65.62 98 ARG A C 1
ATOM 751 O O . ARG A 1 98 ? -21.680 14.596 7.020 1.00 65.62 98 ARG A O 1
ATOM 758 N N . TYR A 1 99 ? -21.135 15.430 5.000 1.00 77.25 99 TYR A N 1
ATOM 759 C CA . TYR A 1 99 ? -22.188 14.761 4.261 1.00 77.25 99 TYR A CA 1
ATOM 760 C C . TYR A 1 99 ? -22.051 13.240 4.432 1.00 77.25 99 TYR A C 1
ATOM 762 O O . TYR A 1 99 ? -21.055 12.649 4.006 1.00 77.25 99 TYR A O 1
ATOM 770 N N . ARG A 1 100 ? -23.025 12.608 5.098 1.00 87.19 100 ARG A N 1
ATOM 771 C CA . ARG A 1 100 ? -23.050 11.163 5.357 1.00 87.19 100 ARG A CA 1
ATOM 772 C C . ARG A 1 100 ? -23.889 10.471 4.283 1.00 87.19 100 ARG A C 1
ATOM 774 O O . ARG A 1 100 ? -25.045 10.826 4.078 1.00 87.19 100 ARG A O 1
ATOM 781 N N . TRP A 1 101 ? -23.306 9.481 3.611 1.00 90.50 101 TRP A N 1
ATOM 782 C CA . TRP A 1 101 ? -24.032 8.622 2.673 1.00 90.50 101 TRP A CA 1
ATOM 783 C C . TRP A 1 101 ? -24.866 7.597 3.442 1.00 90.50 101 TRP A C 1
ATOM 785 O O . TRP A 1 101 ? -24.321 6.843 4.252 1.00 90.50 101 TRP A O 1
ATOM 795 N N . THR A 1 102 ? -26.174 7.591 3.201 1.00 93.94 102 THR A N 1
ATOM 796 C CA . THR A 1 102 ? -27.116 6.589 3.715 1.00 93.94 102 THR A CA 1
ATOM 797 C C . THR A 1 102 ? -27.569 5.675 2.576 1.00 93.94 102 THR A C 1
ATOM 799 O O . THR A 1 102 ? -27.370 6.007 1.405 1.00 93.94 102 THR A O 1
ATOM 802 N N . LYS A 1 103 ? -28.167 4.521 2.902 1.00 92.00 103 LYS A N 1
ATOM 803 C CA . LYS A 1 103 ? -28.638 3.566 1.885 1.00 92.00 103 LYS A CA 1
ATOM 804 C C . LYS A 1 103 ? -29.710 4.189 0.990 1.00 92.00 103 LYS A C 1
ATOM 806 O O . LYS A 1 103 ? -29.681 4.001 -0.217 1.00 92.00 103 LYS A O 1
ATOM 811 N N . GLU A 1 104 ? -30.598 4.990 1.567 1.00 94.44 104 GLU A N 1
ATOM 812 C CA . GLU A 1 104 ? -31.679 5.676 0.854 1.00 94.44 104 GLU A CA 1
ATOM 813 C C . GLU A 1 104 ? -31.105 6.644 -0.183 1.00 94.44 104 GLU A C 1
ATOM 815 O O . GLU A 1 104 ? -31.555 6.685 -1.324 1.00 94.44 104 GLU A O 1
ATOM 820 N N . ARG A 1 105 ? -30.046 7.376 0.182 1.00 93.25 105 ARG A N 1
ATOM 821 C CA . ARG A 1 105 ? -29.357 8.285 -0.740 1.00 93.25 105 ARG A CA 1
ATOM 822 C C . ARG A 1 105 ? -28.574 7.559 -1.823 1.00 93.25 105 ARG A C 1
ATOM 824 O O . ARG A 1 105 ? -28.444 8.081 -2.926 1.00 93.25 105 ARG A O 1
ATOM 831 N N . ASP A 1 106 ? -28.049 6.377 -1.524 1.00 93.75 106 ASP A N 1
ATOM 832 C CA . ASP A 1 10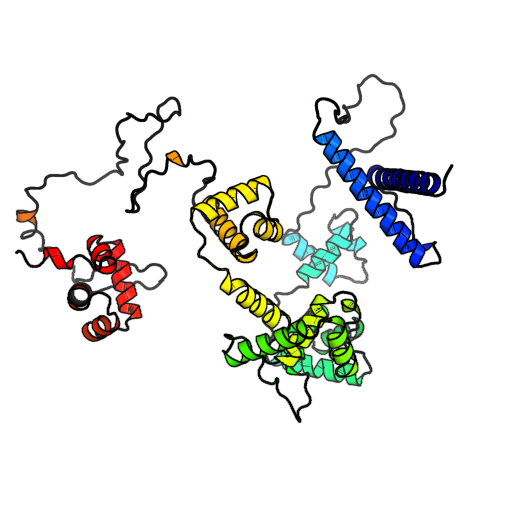6 ? -27.428 5.536 -2.542 1.00 93.75 106 ASP A CA 1
ATOM 833 C C . ASP A 1 106 ? -28.462 5.048 -3.564 1.00 93.75 106 ASP A C 1
ATOM 835 O O . ASP A 1 106 ? -28.177 5.059 -4.761 1.00 93.75 106 ASP A O 1
ATOM 839 N N . GLU A 1 107 ? -29.666 4.673 -3.120 1.00 94.38 107 GLU A N 1
ATOM 840 C CA . GLU A 1 107 ? -30.771 4.316 -4.019 1.00 94.38 107 GLU A CA 1
ATOM 841 C C . GLU A 1 107 ? -31.269 5.521 -4.826 1.00 94.38 107 GLU A C 1
ATOM 843 O O . GLU A 1 107 ? -31.449 5.411 -6.038 1.00 94.38 107 GLU A O 1
ATOM 848 N N . GLN A 1 108 ? -31.377 6.703 -4.210 1.00 94.94 108 GLN A N 1
ATOM 849 C CA . GLN A 1 108 ? -31.667 7.946 -4.934 1.00 94.94 108 GLN A CA 1
ATOM 850 C C . GLN A 1 108 ? -30.605 8.230 -6.000 1.00 94.94 108 GLN A C 1
ATOM 852 O O . GLN A 1 108 ? -30.940 8.486 -7.153 1.00 94.94 108 GLN A O 1
ATOM 857 N N . LEU A 1 109 ? -29.318 8.117 -5.660 1.00 94.25 109 LEU A N 1
ATOM 858 C CA . LEU A 1 109 ? -28.225 8.298 -6.615 1.00 94.25 109 LEU A CA 1
ATOM 859 C C . LEU A 1 109 ? -28.309 7.289 -7.774 1.00 94.25 109 LEU A C 1
ATOM 861 O O . LEU A 1 109 ? -28.104 7.672 -8.924 1.00 94.25 109 LEU A O 1
ATOM 865 N N . LYS A 1 110 ? -28.641 6.020 -7.508 1.00 92.56 110 LYS A N 1
ATOM 866 C CA . LYS A 1 110 ? -28.854 5.012 -8.562 1.00 92.56 110 LYS A CA 1
ATOM 867 C C . LYS A 1 110 ? -30.030 5.378 -9.468 1.00 92.56 110 LYS A C 1
ATOM 869 O O . LYS A 1 110 ? -29.881 5.309 -10.685 1.00 92.56 110 LYS A O 1
ATOM 874 N N . HIS A 1 111 ? -31.156 5.802 -8.895 1.00 94.06 111 HIS A N 1
ATOM 875 C CA . HIS A 1 111 ? -32.346 6.206 -9.645 1.00 94.06 111 HIS A CA 1
ATOM 876 C C . HIS A 1 111 ? -32.073 7.427 -10.540 1.00 94.06 111 HIS A C 1
ATOM 878 O O . HIS A 1 111 ? -32.383 7.411 -11.730 1.00 94.06 111 HIS A O 1
ATOM 884 N N . LEU A 1 112 ? -31.388 8.448 -10.011 1.00 93.88 112 LEU A N 1
ATOM 885 C CA . LEU A 1 112 ? -30.988 9.641 -10.772 1.00 93.88 112 LEU A CA 1
ATOM 886 C C . LEU A 1 112 ? -30.031 9.323 -11.929 1.00 93.88 112 LEU A C 1
ATOM 888 O O . LEU A 1 112 ? -30.019 10.019 -12.943 1.00 93.88 112 LEU A O 1
ATOM 892 N N . ILE A 1 113 ? -29.231 8.266 -11.795 1.00 91.06 113 ILE A N 1
ATOM 893 C CA . ILE A 1 113 ? -28.315 7.812 -12.845 1.00 91.06 113 ILE A CA 1
ATOM 894 C C . ILE A 1 113 ? -29.013 6.921 -13.872 1.00 91.06 113 ILE A C 1
ATOM 896 O O . ILE A 1 113 ? -28.640 6.963 -15.042 1.00 91.06 113 ILE A O 1
ATOM 900 N N . ALA A 1 114 ? -30.005 6.131 -13.465 1.00 89.62 114 ALA A N 1
ATOM 901 C CA . ALA A 1 114 ? -30.815 5.339 -14.386 1.00 89.62 114 ALA A CA 1
ATOM 902 C C . ALA A 1 114 ? -31.648 6.245 -15.308 1.00 89.62 114 ALA A C 1
ATOM 904 O O . ALA A 1 114 ? -31.698 6.015 -16.512 1.00 89.62 114 ALA A O 1
ATOM 905 N N . ASN A 1 115 ? -32.190 7.341 -14.771 1.00 92.75 115 ASN A N 1
ATOM 906 C CA . ASN A 1 115 ? -33.017 8.304 -15.512 1.00 92.75 115 ASN A CA 1
ATOM 907 C C . ASN A 1 115 ? -32.196 9.386 -16.235 1.00 92.75 115 ASN A C 1
ATOM 909 O O . ASN A 1 115 ? -32.675 10.493 -16.498 1.00 92.75 115 ASN A O 1
ATOM 913 N N . ARG A 1 116 ? -30.917 9.114 -16.507 1.00 82.06 116 ARG A N 1
ATOM 914 C CA . ARG A 1 116 ? -29.949 10.124 -16.931 1.00 82.06 116 ARG A CA 1
ATOM 915 C C . ARG A 1 116 ? -30.041 10.399 -18.430 1.00 82.06 116 ARG A C 1
ATOM 917 O O . ARG A 1 116 ? -29.139 10.067 -19.192 1.00 82.06 116 ARG A O 1
ATOM 924 N N . ASN A 1 117 ? -31.092 11.105 -18.830 1.00 77.44 117 ASN A N 1
ATOM 925 C CA . ASN A 1 117 ? -31.245 11.696 -20.162 1.00 77.44 117 ASN A CA 1
ATOM 926 C C . ASN A 1 117 ? -30.326 12.930 -20.320 1.00 77.44 117 ASN A C 1
ATOM 928 O O . ASN A 1 117 ? -30.797 14.047 -20.494 1.00 77.44 117 ASN A O 1
ATOM 932 N N . GLY A 1 118 ? -29.006 12.760 -20.167 1.00 82.38 118 GLY A N 1
ATOM 933 C CA . GLY A 1 118 ? -28.009 13.821 -20.395 1.00 82.38 118 GLY A CA 1
ATOM 934 C C . GLY A 1 118 ? -27.661 14.732 -19.205 1.00 82.38 118 GLY A C 1
ATOM 935 O O . GLY A 1 118 ? -26.841 15.631 -19.363 1.00 82.38 118 GLY A O 1
ATOM 936 N N . ARG A 1 119 ? -28.206 14.504 -17.999 1.00 86.81 119 ARG A N 1
ATOM 937 C CA . ARG A 1 119 ? -27.898 15.336 -16.812 1.00 86.81 119 ARG A CA 1
ATOM 938 C C . ARG A 1 119 ? -26.417 15.282 -16.408 1.00 86.81 119 ARG A C 1
ATOM 940 O O . ARG A 1 119 ? -25.808 14.202 -16.325 1.00 86.81 119 ARG A O 1
ATOM 947 N N . THR A 1 120 ? -25.834 16.433 -16.078 1.00 92.38 120 THR A N 1
ATOM 948 C CA . THR A 1 120 ? -24.452 16.520 -15.584 1.00 92.38 120 THR A CA 1
ATOM 949 C C . THR A 1 120 ? -24.358 16.016 -14.136 1.00 92.38 120 THR A C 1
ATOM 951 O O . THR A 1 120 ? -25.355 15.929 -13.420 1.00 92.38 120 THR A O 1
ATOM 954 N N . LEU A 1 121 ? -23.160 15.628 -13.669 1.00 91.94 121 LEU A N 1
ATOM 955 C CA . LEU A 1 121 ? -22.981 15.205 -12.264 1.00 91.94 121 LEU A CA 1
ATOM 956 C C . LEU A 1 121 ? -23.282 16.342 -11.273 1.00 91.94 121 LEU A C 1
ATOM 958 O O . LEU A 1 121 ? -23.630 16.071 -10.126 1.00 91.94 121 LEU A O 1
ATOM 962 N N . SER A 1 122 ? -23.158 17.593 -11.719 1.00 92.81 122 SER A N 1
ATOM 963 C CA . SER A 1 122 ? -23.499 18.784 -10.945 1.00 92.81 122 SER A CA 1
ATOM 964 C C . SER A 1 122 ? -25.001 18.876 -10.683 1.00 92.81 122 SER A C 1
ATOM 966 O O . SER A 1 122 ? -25.398 19.176 -9.560 1.00 92.81 122 SER A O 1
ATOM 968 N N . ASP A 1 123 ? -25.831 18.530 -11.671 1.00 93.00 123 ASP A N 1
ATOM 969 C CA . ASP A 1 123 ? -27.291 18.509 -11.519 1.00 93.00 123 ASP A CA 1
ATOM 970 C C . ASP A 1 123 ? -27.716 17.438 -10.512 1.00 93.00 123 ASP A C 1
ATOM 972 O O . ASP A 1 123 ? -28.507 17.703 -9.611 1.00 93.00 123 ASP A O 1
ATOM 976 N N . ILE A 1 124 ? -27.095 16.256 -10.591 1.00 93.69 124 ILE A N 1
ATOM 977 C CA . ILE A 1 124 ? -27.316 15.161 -9.635 1.00 93.69 124 ILE A CA 1
ATOM 978 C C . ILE A 1 124 ? -26.882 15.579 -8.221 1.00 93.69 124 ILE A C 1
ATOM 980 O O . ILE A 1 124 ? -27.565 15.273 -7.247 1.00 93.69 124 ILE A O 1
ATOM 984 N N . ALA A 1 125 ? -25.760 16.293 -8.081 1.00 93.50 125 ALA A N 1
ATOM 985 C CA . ALA A 1 125 ? -25.317 16.806 -6.785 1.00 93.50 125 ALA A CA 1
ATOM 986 C C . ALA A 1 125 ? -26.315 17.819 -6.204 1.00 93.50 125 ALA A C 1
ATOM 988 O O . ALA A 1 125 ? -26.632 17.744 -5.016 1.00 93.50 125 ALA A O 1
ATOM 989 N N . LYS A 1 126 ? -26.847 18.715 -7.045 1.00 92.81 126 LYS A N 1
ATOM 990 C CA . LYS A 1 126 ? -27.871 19.696 -6.665 1.00 92.81 126 LYS A CA 1
ATOM 991 C C . LYS A 1 126 ? -29.161 19.010 -6.207 1.00 92.81 126 LYS A C 1
ATOM 993 O O . LYS A 1 126 ? -29.698 19.373 -5.167 1.00 92.81 126 LYS A O 1
ATOM 998 N N . GLU A 1 127 ? -29.605 17.986 -6.929 1.00 93.50 127 GLU A N 1
ATOM 999 C CA . GLU A 1 127 ? -30.815 17.212 -6.623 1.00 93.50 127 GLU A CA 1
ATOM 1000 C C . GLU A 1 127 ? -30.677 16.374 -5.341 1.00 93.50 127 GLU A C 1
ATOM 1002 O O . GLU A 1 127 ? -31.625 16.248 -4.573 1.00 93.50 127 GLU A O 1
ATOM 1007 N N . LEU A 1 128 ? -29.470 15.885 -5.035 1.00 92.50 128 LEU A N 1
ATOM 1008 C CA . LEU A 1 128 ? -29.161 15.215 -3.764 1.00 92.50 128 LEU A CA 1
ATOM 1009 C C . LEU A 1 128 ? -28.961 16.183 -2.581 1.00 92.50 128 LEU A C 1
ATOM 1011 O O . LEU A 1 128 ? -28.680 15.737 -1.465 1.00 92.50 128 LEU A O 1
ATOM 1015 N N . GLY A 1 129 ? -29.050 17.499 -2.803 1.00 91.69 129 GLY A N 1
ATOM 1016 C CA . GLY A 1 129 ? -28.763 18.511 -1.784 1.00 91.69 129 GLY A CA 1
ATOM 1017 C C . GLY A 1 129 ? -27.293 18.535 -1.346 1.00 91.69 129 GLY A C 1
ATOM 1018 O O . GLY A 1 129 ? -26.976 18.980 -0.243 1.00 91.69 129 GLY A O 1
ATOM 1019 N N . ILE A 1 130 ? -26.376 18.032 -2.182 1.00 90.06 130 ILE A N 1
ATOM 1020 C CA . ILE A 1 130 ? -24.930 18.127 -1.965 1.00 90.06 130 ILE A CA 1
ATOM 1021 C C . ILE A 1 130 ? -24.476 19.461 -2.542 1.00 90.06 130 ILE A C 1
ATOM 1023 O O . ILE A 1 130 ? -24.209 19.586 -3.738 1.00 90.06 130 ILE A O 1
ATOM 1027 N N . THR A 1 131 ? -24.363 20.471 -1.688 1.00 81.81 131 THR A N 1
ATOM 1028 C CA . THR A 1 131 ? -23.829 21.771 -2.087 1.00 81.81 131 THR A CA 1
ATOM 1029 C C . THR A 1 131 ? -22.360 21.647 -2.512 1.00 81.81 131 THR A C 1
ATOM 1031 O O . THR A 1 131 ? -21.465 21.404 -1.703 1.00 81.81 131 THR A O 1
ATOM 1034 N N . GLY A 1 132 ? -22.119 21.815 -3.816 1.00 66.50 132 GLY A N 1
ATOM 1035 C CA . GLY A 1 132 ? -20.849 22.309 -4.352 1.00 66.50 132 GLY A CA 1
ATOM 1036 C C . GLY A 1 132 ? -19.733 21.303 -4.635 1.00 66.50 132 GLY A C 1
ATOM 1037 O O . GLY A 1 132 ? -18.614 21.748 -4.863 1.00 66.50 132 GLY A O 1
ATOM 1038 N N . ASP A 1 133 ? -19.971 19.986 -4.646 1.00 82.38 133 ASP A N 1
ATOM 1039 C CA . ASP A 1 133 ? -18.884 19.054 -4.986 1.00 82.38 133 ASP A CA 1
ATOM 1040 C C . ASP A 1 133 ? -19.332 17.808 -5.781 1.00 82.38 133 ASP A C 1
ATOM 1042 O O . ASP A 1 133 ? -19.602 16.745 -5.201 1.00 82.38 133 ASP A O 1
ATOM 1046 N N . PRO A 1 134 ? -19.361 17.901 -7.126 1.00 89.38 134 PRO A N 1
ATOM 1047 C CA . PRO A 1 134 ? -19.595 16.763 -8.016 1.00 89.38 134 PRO A CA 1
ATOM 1048 C C . PRO A 1 134 ? -18.607 15.607 -7.795 1.00 89.38 134 PRO A C 1
ATOM 1050 O O . PRO A 1 134 ? -18.937 14.453 -8.082 1.00 89.38 134 PRO A O 1
ATOM 1053 N N . VAL A 1 135 ? -17.414 15.873 -7.242 1.00 88.31 135 VAL A N 1
ATOM 1054 C CA . VAL A 1 135 ? -16.397 14.848 -6.966 1.00 88.31 135 VAL A CA 1
ATOM 1055 C C . VAL A 1 135 ? -16.873 13.893 -5.874 1.00 88.31 135 VAL A C 1
ATOM 1057 O O . VAL A 1 135 ? -16.587 12.695 -5.947 1.00 88.31 135 VAL A O 1
ATOM 1060 N N . LYS A 1 136 ? -17.662 14.360 -4.895 1.00 88.94 136 LYS A N 1
ATOM 1061 C CA . LYS A 1 136 ? -18.250 13.490 -3.857 1.00 88.94 136 LYS A CA 1
ATOM 1062 C C . LYS A 1 136 ? -19.261 12.515 -4.447 1.00 88.94 136 LYS A C 1
ATOM 1064 O O . LYS A 1 136 ? -19.219 11.328 -4.119 1.00 88.94 136 LYS A O 1
ATOM 1069 N N . VAL A 1 137 ? -20.122 12.997 -5.343 1.00 92.12 137 VAL A N 1
ATOM 1070 C CA . VAL A 1 137 ? -21.089 12.162 -6.071 1.00 92.12 137 VAL A CA 1
ATOM 1071 C C . VAL A 1 137 ? -20.359 11.168 -6.965 1.00 92.12 137 VAL A C 1
ATOM 1073 O O . VAL A 1 137 ? -20.655 9.979 -6.919 1.00 92.12 137 VAL A O 1
ATOM 1076 N N . GLN A 1 138 ? -19.344 11.612 -7.711 1.00 90.81 138 GLN A N 1
ATOM 1077 C CA . GLN A 1 138 ? -18.540 10.739 -8.566 1.00 90.81 138 GLN A CA 1
ATOM 1078 C C . GLN A 1 138 ? -17.803 9.660 -7.762 1.00 90.81 138 GLN A C 1
ATOM 1080 O O . GLN A 1 138 ? -17.758 8.498 -8.163 1.00 90.81 138 GLN A O 1
ATOM 1085 N N . SER A 1 139 ? -17.228 10.030 -6.618 1.00 88.00 139 SER A N 1
ATOM 1086 C CA . SER A 1 139 ? -16.526 9.102 -5.731 1.00 88.00 139 SER A CA 1
ATOM 1087 C C . SER A 1 139 ? -17.485 8.068 -5.156 1.00 88.00 139 SER A C 1
ATOM 1089 O O . SER A 1 139 ? -17.174 6.878 -5.170 1.00 88.00 139 SER A O 1
ATOM 1091 N N . ARG A 1 140 ? -18.679 8.488 -4.713 1.00 91.56 140 ARG A N 1
ATOM 1092 C CA . ARG A 1 140 ? -19.697 7.547 -4.239 1.00 91.56 140 ARG A CA 1
ATOM 1093 C C . ARG A 1 140 ? -20.206 6.658 -5.358 1.00 91.56 140 ARG A C 1
ATOM 1095 O O . ARG A 1 140 ? -20.333 5.457 -5.156 1.00 91.56 140 ARG A O 1
ATOM 1102 N N . LEU A 1 141 ? -20.421 7.220 -6.541 1.00 89.06 141 LEU A N 1
ATOM 1103 C CA . LEU A 1 141 ? -20.842 6.466 -7.705 1.00 89.06 141 LEU A CA 1
ATOM 1104 C C . LEU A 1 141 ? -19.832 5.372 -8.055 1.00 89.06 141 LEU A C 1
ATOM 1106 O O . LEU A 1 141 ? -20.240 4.241 -8.272 1.00 89.06 141 LEU A O 1
ATOM 1110 N N . LYS A 1 142 ? -18.526 5.658 -8.023 1.00 84.69 142 LYS A N 1
ATOM 1111 C CA . LYS A 1 142 ? -17.482 4.634 -8.202 1.00 84.69 142 LYS A CA 1
ATOM 1112 C C . LYS A 1 142 ? -17.577 3.518 -7.156 1.00 84.69 142 LYS A C 1
ATOM 1114 O O . LYS A 1 142 ? -17.326 2.366 -7.486 1.00 84.69 142 LYS A O 1
ATOM 1119 N N . VAL A 1 143 ? -17.952 3.844 -5.917 1.00 84.44 143 VAL A N 1
ATOM 1120 C CA . VAL A 1 143 ? -18.156 2.864 -4.834 1.00 84.44 143 VAL A CA 1
ATOM 1121 C C . VAL A 1 143 ? -19.444 2.053 -5.023 1.00 84.44 143 VAL A C 1
ATOM 1123 O O . VAL A 1 143 ? -19.448 0.867 -4.731 1.00 84.44 143 VAL A O 1
ATOM 1126 N N . LEU A 1 144 ? -20.524 2.646 -5.535 1.00 83.12 144 LEU A N 1
ATOM 1127 C CA . LEU A 1 144 ? -21.779 1.931 -5.810 1.00 83.12 144 LEU A CA 1
ATOM 1128 C C . LEU A 1 144 ? -21.715 1.101 -7.098 1.00 83.12 144 LEU A C 1
ATOM 1130 O O . LEU A 1 144 ? -22.290 0.019 -7.174 1.00 83.12 144 LEU A O 1
ATOM 1134 N N . GLN A 1 145 ? -20.994 1.595 -8.106 1.00 74.62 145 GLN A N 1
ATOM 1135 C CA . GLN A 1 145 ? -20.660 0.864 -9.330 1.00 74.62 145 GLN A CA 1
ATOM 1136 C C . GLN A 1 145 ? -19.620 -0.219 -9.087 1.00 74.62 145 GLN A C 1
ATOM 1138 O O . GLN A 1 145 ? -19.532 -1.156 -9.881 1.00 74.62 145 GLN A O 1
ATOM 1143 N N . ALA A 1 146 ? -18.863 -0.124 -7.992 1.00 65.12 146 ALA A N 1
ATOM 1144 C CA . ALA A 1 146 ? -18.116 -1.244 -7.464 1.00 65.12 146 ALA A CA 1
ATOM 1145 C C . ALA A 1 146 ? -19.106 -2.282 -6.910 1.00 65.12 146 ALA A C 1
ATOM 1147 O O . ALA A 1 146 ? -19.222 -2.471 -5.702 1.00 65.12 146 ALA A O 1
ATOM 1148 N N . LYS A 1 147 ? -19.830 -2.951 -7.821 1.00 60.41 147 LYS A N 1
ATOM 1149 C CA . LYS A 1 147 ? -20.605 -4.162 -7.546 1.00 60.41 147 LYS A CA 1
ATOM 1150 C C . LYS A 1 147 ? -19.737 -5.116 -6.740 1.00 60.41 147 LYS A C 1
ATOM 1152 O O . LYS A 1 147 ? -18.524 -5.136 -6.932 1.00 60.41 147 LYS A O 1
ATOM 1157 N N . GLU A 1 148 ? -20.355 -5.899 -5.862 1.00 56.78 148 GLU A N 1
ATOM 1158 C CA . GLU A 1 148 ? -19.691 -6.963 -5.114 1.00 56.78 148 GLU A CA 1
ATOM 1159 C C . GLU A 1 148 ? -18.798 -7.771 -6.054 1.00 56.78 148 GLU A C 1
ATOM 1161 O O . GLU A 1 148 ? -19.247 -8.529 -6.915 1.00 56.78 148 GLU A O 1
ATOM 1166 N N . HIS A 1 149 ? -17.499 -7.512 -5.964 1.00 62.75 149 HIS A N 1
ATOM 1167 C CA . HIS A 1 149 ? -16.544 -8.110 -6.866 1.00 62.75 149 HIS A CA 1
ATOM 1168 C C . HIS A 1 149 ? -16.302 -9.517 -6.350 1.00 62.75 149 HIS A C 1
ATOM 1170 O O . HIS A 1 149 ? -15.466 -9.726 -5.472 1.00 62.75 149 HIS A O 1
ATOM 1176 N N . GLY A 1 150 ? -17.042 -10.475 -6.906 1.00 72.94 150 GLY A N 1
ATOM 1177 C CA . GLY A 1 150 ? -16.763 -11.889 -6.712 1.00 72.94 150 GLY A CA 1
ATOM 1178 C C . GLY A 1 150 ? -15.297 -12.203 -7.028 1.00 72.94 150 GLY A C 1
ATOM 1179 O O . GLY A 1 150 ? -14.623 -11.478 -7.777 1.00 72.94 150 GLY A O 1
ATOM 1180 N N . MET A 1 151 ? -14.785 -13.284 -6.442 1.00 86.56 151 MET A N 1
ATOM 1181 C CA . MET A 1 151 ? -13.462 -13.805 -6.787 1.00 86.56 151 MET A CA 1
ATOM 1182 C C . MET A 1 151 ? -13.370 -14.044 -8.301 1.00 86.56 151 MET A C 1
ATOM 1184 O O . MET A 1 151 ? -14.348 -14.454 -8.918 1.00 86.56 151 MET A O 1
ATOM 1188 N N . TRP A 1 152 ? -12.208 -13.762 -8.896 1.00 90.38 152 TRP A N 1
ATOM 1189 C CA . TRP A 1 152 ? -11.963 -14.042 -10.313 1.00 90.38 152 TRP A CA 1
ATOM 1190 C C . TRP A 1 152 ? -12.123 -15.536 -10.575 1.00 90.38 152 TRP A C 1
ATOM 1192 O O . TRP A 1 152 ? -11.429 -16.356 -9.966 1.00 90.38 152 TRP A O 1
ATOM 1202 N N . THR A 1 153 ? -13.037 -15.881 -11.472 1.00 91.31 153 THR A N 1
ATOM 1203 C CA . THR A 1 153 ? -13.231 -17.269 -11.892 1.00 91.31 153 THR A CA 1
ATOM 1204 C C . THR A 1 153 ? -12.193 -17.661 -12.944 1.00 91.31 153 THR A C 1
ATOM 1206 O O . THR A 1 153 ? -11.659 -16.815 -13.661 1.00 91.31 153 THR A O 1
ATOM 1209 N N . LYS A 1 154 ? -11.920 -18.967 -13.087 1.00 89.75 154 LYS A N 1
ATOM 1210 C CA . LYS A 1 154 ? -11.011 -19.463 -14.138 1.00 89.75 154 LYS A CA 1
ATOM 1211 C C . LYS A 1 154 ? -11.484 -19.065 -15.545 1.00 89.75 154 LYS A C 1
ATOM 1213 O O . LYS A 1 154 ? -10.650 -18.782 -16.392 1.00 89.75 154 LYS A O 1
ATOM 1218 N N . ARG A 1 155 ? -12.803 -19.004 -15.763 1.00 92.56 155 ARG A N 1
ATOM 1219 C CA . ARG A 1 155 ? -13.412 -18.564 -17.027 1.00 92.56 155 ARG A CA 1
ATOM 1220 C C . ARG A 1 155 ? -13.182 -17.072 -17.287 1.00 92.56 155 ARG A C 1
ATOM 1222 O O . ARG A 1 155 ? -12.788 -16.696 -18.381 1.00 92.56 155 ARG A O 1
ATOM 1229 N N . GLU A 1 156 ? -13.350 -16.222 -16.273 1.00 94.19 156 GLU A N 1
ATOM 1230 C CA . GLU A 1 156 ? -13.001 -14.800 -16.408 1.00 94.19 156 GLU A CA 1
ATOM 1231 C C . GLU A 1 156 ? -11.507 -14.612 -16.714 1.00 94.19 156 GLU A C 1
ATOM 1233 O O . GLU A 1 156 ? -11.154 -13.738 -17.499 1.00 94.19 156 GLU A O 1
ATOM 1238 N N . ASP A 1 157 ? -10.625 -15.430 -16.130 1.00 94.62 157 ASP A N 1
ATOM 1239 C CA . ASP A 1 157 ? -9.185 -15.364 -16.406 1.00 94.62 157 ASP A CA 1
ATOM 1240 C C . ASP A 1 157 ? -8.850 -15.767 -17.861 1.00 94.62 157 ASP A C 1
ATOM 1242 O O . ASP A 1 157 ? -7.994 -15.137 -18.496 1.00 94.62 157 ASP A O 1
ATOM 1246 N N . THR A 1 158 ? -9.527 -16.783 -18.417 1.00 92.50 158 THR A N 1
ATOM 1247 C CA . THR A 1 158 ? -9.378 -17.162 -19.836 1.00 92.50 158 THR A CA 1
ATOM 1248 C C . THR A 1 158 ? -9.909 -16.075 -20.761 1.00 92.50 158 THR A C 1
ATOM 1250 O O . THR A 1 158 ? -9.236 -15.703 -21.722 1.00 92.50 158 THR A O 1
ATOM 1253 N N . ASP A 1 159 ? -11.064 -15.499 -20.432 1.00 94.94 159 ASP A N 1
ATOM 1254 C CA . ASP A 1 159 ? -11.676 -14.438 -21.231 1.00 94.94 159 ASP A CA 1
ATOM 1255 C C . ASP A 1 159 ? -10.837 -13.148 -21.176 1.00 94.94 159 ASP A C 1
ATOM 1257 O O . ASP A 1 159 ? -10.670 -12.469 -22.191 1.00 94.94 159 ASP A O 1
ATOM 1261 N N . LEU A 1 160 ? -10.237 -12.839 -20.019 1.00 95.00 160 LEU A N 1
ATOM 1262 C CA . LEU A 1 160 ? -9.316 -11.713 -19.843 1.00 95.00 160 LEU A CA 1
ATOM 1263 C C . LEU A 1 160 ? -8.064 -11.889 -20.708 1.00 95.00 160 LEU A C 1
ATOM 1265 O O . LEU A 1 160 ? -7.638 -10.944 -21.372 1.00 95.00 160 LEU A O 1
ATOM 1269 N N . THR A 1 161 ? -7.514 -13.103 -20.755 1.00 93.69 161 THR A N 1
ATOM 1270 C CA . THR A 1 161 ? -6.369 -13.437 -21.615 1.00 93.69 161 THR A CA 1
ATOM 1271 C C . THR A 1 161 ? -6.711 -13.249 -23.093 1.00 93.69 161 THR A C 1
ATOM 1273 O O . THR A 1 161 ? -5.988 -12.563 -23.817 1.00 93.69 161 THR A O 1
ATOM 1276 N N . ALA A 1 162 ? -7.853 -13.781 -23.534 1.00 94.25 162 ALA A N 1
ATOM 1277 C CA . ALA A 1 162 ? -8.312 -13.638 -24.912 1.00 94.25 162 ALA A CA 1
ATOM 1278 C C . ALA A 1 162 ? -8.597 -12.170 -25.285 1.00 94.25 162 ALA A C 1
ATOM 1280 O O . ALA A 1 162 ? -8.308 -11.737 -26.403 1.00 94.25 162 ALA A O 1
ATOM 1281 N N . ALA A 1 163 ? -9.147 -11.380 -24.358 1.00 95.75 163 ALA A N 1
ATOM 1282 C CA . ALA A 1 163 ? -9.389 -9.953 -24.560 1.00 95.75 163 ALA A CA 1
ATOM 1283 C C . ALA A 1 163 ? -8.083 -9.163 -24.730 1.00 95.75 163 ALA A C 1
ATOM 1285 O O . ALA A 1 163 ? -8.023 -8.258 -25.561 1.00 95.75 163 ALA A O 1
ATOM 1286 N N . ILE A 1 164 ? -7.035 -9.521 -23.988 1.00 93.12 164 ILE A N 1
ATOM 1287 C CA . ILE A 1 164 ? -5.711 -8.897 -24.090 1.00 93.12 164 ILE A CA 1
ATOM 1288 C C . ILE A 1 164 ? -5.021 -9.255 -25.408 1.00 93.12 164 ILE A C 1
ATOM 1290 O O . ILE A 1 164 ? -4.492 -8.362 -26.067 1.00 93.12 164 ILE A O 1
ATOM 1294 N N . GLN A 1 165 ? -5.095 -10.514 -25.847 1.00 90.56 165 GLN A N 1
ATOM 1295 C CA . GLN A 1 165 ? -4.564 -10.921 -27.152 1.00 90.56 165 GLN A CA 1
ATOM 1296 C C . GLN A 1 165 ? -5.225 -10.134 -28.294 1.00 90.56 165 GLN A C 1
ATOM 1298 O O . GLN A 1 165 ? -4.539 -9.609 -29.167 1.00 90.56 165 GLN A O 1
ATOM 1303 N N . LYS A 1 166 ? -6.551 -9.964 -28.241 1.00 93.12 166 LYS A N 1
ATOM 1304 C CA . LYS A 1 166 ? -7.293 -9.136 -29.206 1.00 93.12 166 LYS A CA 1
ATOM 1305 C C . LYS A 1 166 ? -6.922 -7.653 -29.122 1.00 93.12 166 LYS A C 1
ATOM 1307 O O . LYS A 1 166 ? -6.870 -6.986 -30.146 1.00 93.12 166 LYS A O 1
ATOM 1312 N N . CYS A 1 167 ? -6.663 -7.138 -27.920 1.00 92.06 167 CYS A N 1
ATOM 1313 C CA . CYS A 1 167 ? -6.189 -5.767 -27.714 1.00 92.06 167 CYS A CA 1
ATOM 1314 C C . CYS A 1 167 ? -4.837 -5.542 -28.413 1.00 92.06 167 CYS A C 1
ATOM 1316 O O . CYS A 1 167 ? -4.673 -4.563 -29.135 1.00 92.06 167 CYS A O 1
ATOM 1318 N N . SER A 1 168 ? -3.913 -6.500 -28.283 1.00 87.38 168 SER A N 1
ATOM 1319 C CA . SER A 1 168 ? -2.617 -6.466 -28.967 1.00 87.38 168 SER A CA 1
ATOM 1320 C C . SER A 1 168 ? -2.755 -6.572 -30.490 1.00 87.38 168 SER A C 1
ATOM 1322 O O . SER A 1 168 ? -2.075 -5.842 -31.203 1.00 87.38 168 SER A O 1
ATOM 1324 N N . GLN A 1 169 ? -3.655 -7.423 -30.997 1.00 90.81 169 GLN A N 1
ATOM 1325 C CA . GLN A 1 169 ? -3.942 -7.532 -32.437 1.00 90.81 169 GLN A CA 1
ATOM 1326 C C . GLN A 1 169 ? -4.526 -6.241 -33.026 1.00 90.81 169 GLN A C 1
ATOM 1328 O O . GLN A 1 169 ? -4.291 -5.935 -34.187 1.00 90.81 169 GLN A O 1
ATOM 1333 N N . ALA A 1 170 ? -5.264 -5.473 -32.225 1.00 91.81 170 ALA A N 1
ATOM 1334 C CA . ALA A 1 170 ? -5.809 -4.178 -32.620 1.00 91.81 170 ALA A CA 1
ATOM 1335 C C . ALA A 1 170 ? -4.779 -3.028 -32.559 1.00 91.81 170 ALA A C 1
ATOM 1337 O O . ALA A 1 170 ? -5.152 -1.875 -32.753 1.00 91.81 170 ALA A O 1
ATOM 1338 N N . GLY A 1 171 ? -3.502 -3.318 -32.277 1.00 89.94 171 GLY A N 1
ATOM 1339 C CA . GLY A 1 171 ? -2.422 -2.326 -32.268 1.00 89.94 171 GLY A CA 1
ATOM 1340 C C . GLY A 1 171 ? -2.320 -1.491 -30.988 1.00 89.94 171 GLY A C 1
ATOM 1341 O O . GLY A 1 171 ? -1.594 -0.501 -30.969 1.00 89.94 171 GLY A O 1
ATOM 1342 N N . TYR A 1 172 ? -3.020 -1.859 -29.909 1.00 85.12 172 TYR A N 1
ATOM 1343 C CA . TYR A 1 172 ? -2.871 -1.170 -28.625 1.00 85.12 172 TYR A CA 1
ATOM 1344 C C . TYR A 1 172 ? -1.616 -1.634 -27.879 1.00 85.12 172 TYR A C 1
ATOM 1346 O O . TYR A 1 172 ? -1.384 -2.833 -27.704 1.00 85.12 172 TYR A O 1
ATOM 1354 N N . THR A 1 173 ? -0.867 -0.680 -27.325 1.00 79.50 173 THR A N 1
ATOM 1355 C CA . THR A 1 173 ? 0.250 -0.957 -26.417 1.00 79.50 173 THR A CA 1
ATOM 1356 C C . THR A 1 173 ? -0.271 -1.305 -25.019 1.00 79.50 173 THR A C 1
ATOM 1358 O O . THR A 1 173 ? -0.980 -0.525 -24.375 1.00 79.50 173 THR A O 1
ATOM 1361 N N . LEU A 1 174 ? 0.079 -2.497 -24.525 1.00 77.88 174 LEU A N 1
ATOM 1362 C CA . LEU A 1 174 ? -0.257 -2.947 -23.172 1.00 77.88 174 LEU A CA 1
ATOM 1363 C C . LEU A 1 174 ? 0.464 -2.084 -22.130 1.00 77.88 174 LEU A C 1
ATOM 1365 O O . LEU A 1 174 ? 1.678 -2.162 -21.980 1.00 77.88 174 LEU A O 1
ATOM 1369 N N . GLY A 1 175 ? -0.297 -1.282 -21.389 1.00 72.38 175 GLY A N 1
ATOM 1370 C CA . GLY A 1 175 ? 0.242 -0.331 -20.409 1.00 72.38 175 GLY A CA 1
ATOM 1371 C C . GLY A 1 175 ? -0.564 0.960 -20.370 1.00 72.38 175 GLY A C 1
ATOM 1372 O O . GLY A 1 175 ? -0.799 1.509 -19.293 1.00 72.38 175 GLY A O 1
ATOM 1373 N N . ASP A 1 176 ? -1.104 1.358 -21.520 1.00 79.44 176 ASP A N 1
ATOM 1374 C CA . ASP A 1 176 ? -1.927 2.554 -21.633 1.00 79.44 176 ASP A CA 1
ATOM 1375 C C . ASP A 1 176 ? -3.302 2.344 -21.009 1.00 79.44 176 ASP A C 1
ATOM 1377 O O . ASP A 1 176 ? -3.915 1.280 -21.138 1.00 79.44 176 ASP A O 1
ATOM 1381 N N . HIS A 1 177 ? -3.852 3.388 -20.387 1.00 81.19 177 HIS A N 1
ATOM 1382 C CA . HIS A 1 177 ? -5.208 3.339 -19.838 1.00 81.19 177 HIS A CA 1
ATOM 1383 C C . HIS A 1 177 ? -6.245 2.954 -20.912 1.00 81.19 177 HIS A C 1
ATOM 1385 O O . HIS A 1 177 ? -7.188 2.212 -20.628 1.00 81.19 177 HIS A O 1
ATOM 1391 N N . ALA A 1 178 ? -6.041 3.396 -22.158 1.00 79.19 178 ALA A N 1
ATOM 1392 C CA . ALA A 1 178 ? -6.891 3.054 -23.297 1.00 79.19 178 ALA A CA 1
ATOM 1393 C C . ALA A 1 178 ? -6.957 1.536 -23.553 1.00 79.19 178 ALA A C 1
ATOM 1395 O O . ALA A 1 178 ? -8.049 1.000 -23.757 1.00 79.19 178 ALA A O 1
ATOM 1396 N N . SER A 1 179 ? -5.825 0.829 -23.441 1.00 89.69 179 SER A N 1
ATOM 1397 C CA . SER A 1 179 ? -5.757 -0.628 -23.622 1.00 89.69 179 SER A CA 1
ATOM 1398 C C . SER A 1 179 ? -6.612 -1.371 -22.585 1.00 89.69 179 SER A C 1
ATOM 1400 O O . SER A 1 179 ? -7.363 -2.289 -22.916 1.00 89.69 179 SER A O 1
ATOM 1402 N N . TRP A 1 180 ? -6.601 -0.920 -21.328 1.00 93.81 180 TRP A N 1
ATOM 1403 C CA . TRP A 1 180 ? -7.376 -1.545 -20.254 1.00 93.81 180 TRP A CA 1
ATOM 1404 C C . TRP A 1 180 ? -8.868 -1.228 -20.326 1.00 93.81 180 TRP A C 1
ATOM 1406 O O . TRP A 1 180 ? -9.690 -2.063 -19.942 1.00 93.81 180 TRP A O 1
ATOM 1416 N N . VAL A 1 181 ? -9.235 -0.052 -20.842 1.00 92.50 181 VAL A N 1
ATOM 1417 C CA . VAL A 1 181 ? -10.634 0.286 -21.149 1.00 92.50 181 VAL A CA 1
ATOM 1418 C C . VAL A 1 181 ? -11.171 -0.622 -22.251 1.00 92.50 181 VAL A C 1
ATOM 1420 O O . VAL A 1 181 ? -12.276 -1.153 -22.112 1.00 92.50 181 VAL A O 1
ATOM 1423 N N . PHE A 1 182 ? -10.383 -0.856 -23.302 1.00 93.75 182 PHE A N 1
ATOM 1424 C CA . PHE A 1 182 ? -10.736 -1.790 -24.369 1.00 93.75 182 PHE A CA 1
ATOM 1425 C C . PHE A 1 182 ? -10.935 -3.211 -23.826 1.00 93.75 182 PHE A C 1
ATOM 1427 O O . PHE A 1 182 ? -11.979 -3.826 -24.056 1.00 93.75 182 PHE A O 1
ATOM 1434 N N . VAL A 1 183 ? -9.977 -3.704 -23.033 1.00 95.88 183 VAL A N 1
ATOM 1435 C CA . VAL A 1 183 ? -10.033 -5.038 -22.415 1.00 95.88 183 VAL A CA 1
ATOM 1436 C C . VAL A 1 183 ? -11.266 -5.189 -21.523 1.00 95.88 183 VAL A C 1
ATOM 1438 O O . VAL A 1 183 ? -12.016 -6.150 -21.683 1.00 95.88 183 VAL A O 1
ATOM 1441 N N . ALA A 1 184 ? -11.528 -4.232 -20.627 1.00 94.25 184 ALA A N 1
ATOM 1442 C CA . ALA A 1 184 ? -12.688 -4.277 -19.734 1.00 94.25 184 ALA A CA 1
ATOM 1443 C C . ALA A 1 184 ? -14.016 -4.287 -20.509 1.00 94.25 184 ALA A C 1
ATOM 1445 O O . ALA A 1 184 ? -14.907 -5.079 -20.202 1.00 94.25 184 ALA A O 1
ATOM 1446 N N . ARG A 1 185 ? -14.128 -3.468 -21.565 1.00 93.94 185 ARG A N 1
ATOM 1447 C CA . ARG A 1 185 ? -15.308 -3.447 -22.441 1.00 93.94 185 ARG A CA 1
ATOM 1448 C C . ARG A 1 185 ? -15.501 -4.785 -23.157 1.00 93.94 185 ARG A C 1
ATOM 1450 O O . ARG A 1 185 ? -16.630 -5.256 -23.284 1.00 93.94 185 ARG A O 1
ATOM 1457 N N . ARG A 1 186 ? -14.414 -5.413 -23.615 1.00 95.56 186 ARG A N 1
ATOM 1458 C CA . ARG A 1 186 ? -14.467 -6.683 -24.353 1.00 95.56 186 ARG A CA 1
ATOM 1459 C C . ARG A 1 186 ? -14.800 -7.874 -23.465 1.00 95.56 186 ARG A C 1
ATOM 1461 O O . ARG A 1 186 ? -15.503 -8.769 -23.926 1.00 95.56 186 ARG A O 1
ATOM 1468 N N . LEU A 1 187 ? -14.339 -7.856 -22.215 1.00 93.50 187 LEU A N 1
ATOM 1469 C CA . LEU A 1 187 ? -14.596 -8.906 -21.232 1.00 93.50 187 LEU A CA 1
ATOM 1470 C C . LEU A 1 187 ? -16.098 -9.046 -20.925 1.00 93.50 187 LEU A C 1
ATOM 1472 O O . LEU A 1 187 ? -16.528 -10.096 -20.464 1.00 93.50 187 LEU A O 1
ATOM 1476 N N . LYS A 1 188 ? -16.903 -7.994 -21.174 1.00 89.12 188 LYS A N 1
ATOM 1477 C CA . LYS A 1 188 ? -18.351 -7.911 -20.874 1.00 89.12 188 LYS A CA 1
ATOM 1478 C C . LYS A 1 188 ? -18.715 -8.229 -19.417 1.00 89.12 188 LYS A C 1
ATOM 1480 O O . LYS A 1 188 ? -19.883 -8.345 -19.064 1.00 89.12 188 LYS A O 1
ATOM 1485 N N . THR A 1 189 ? -17.717 -8.326 -18.552 1.00 85.94 189 THR A N 1
ATOM 1486 C CA . THR A 1 189 ? -17.878 -8.358 -17.106 1.00 85.94 189 THR A CA 1
ATOM 1487 C C . THR A 1 189 ? -18.011 -6.934 -16.585 1.00 85.94 189 THR A C 1
ATOM 1489 O O . THR A 1 189 ? -17.439 -6.007 -17.153 1.00 85.94 189 THR A O 1
ATOM 1492 N N . ASN A 1 190 ? -18.643 -6.758 -15.428 1.00 85.50 190 ASN A N 1
ATOM 1493 C CA . ASN A 1 190 ? -18.656 -5.475 -14.717 1.00 85.50 190 ASN A CA 1
ATOM 1494 C C . ASN A 1 190 ? -17.300 -5.148 -14.037 1.00 85.50 190 ASN A C 1
ATOM 1496 O O . ASN A 1 190 ? -17.277 -4.474 -13.011 1.00 85.50 190 ASN A O 1
ATOM 1500 N N . ARG A 1 191 ? -16.170 -5.660 -14.552 1.00 89.50 191 ARG A N 1
ATOM 1501 C CA . ARG A 1 191 ? -14.822 -5.405 -14.021 1.00 89.50 191 ARG A CA 1
ATOM 1502 C C . ARG A 1 191 ? -14.299 -4.076 -14.552 1.00 89.50 191 ARG A C 1
ATOM 1504 O O . ARG A 1 191 ? -14.457 -3.754 -15.727 1.00 89.50 191 ARG A O 1
ATOM 1511 N N . THR A 1 192 ? -13.639 -3.310 -13.692 1.00 89.56 192 THR A N 1
ATOM 1512 C CA . THR A 1 192 ? -13.041 -2.032 -14.096 1.00 89.56 192 THR A CA 1
ATOM 1513 C C . THR A 1 192 ? -11.707 -2.240 -14.826 1.00 89.56 192 THR A C 1
ATOM 1515 O O . THR A 1 192 ? -11.020 -3.236 -14.579 1.00 89.56 192 THR A O 1
ATOM 1518 N N . PRO A 1 193 ? -11.266 -1.283 -15.666 1.00 92.69 193 PRO A N 1
ATOM 1519 C CA . PRO A 1 193 ? -9.957 -1.338 -16.328 1.00 92.69 193 PRO A CA 1
ATOM 1520 C C . PRO A 1 193 ? -8.797 -1.596 -15.356 1.00 92.69 193 PRO A C 1
ATOM 1522 O O . PRO A 1 193 ? -7.953 -2.454 -15.597 1.00 92.69 193 PRO A O 1
ATOM 1525 N N . SER A 1 194 ? -8.807 -0.923 -14.200 1.00 87.75 194 SER A N 1
ATOM 1526 C CA . SER A 1 194 ? -7.785 -1.086 -13.158 1.00 87.75 194 SER A CA 1
ATOM 1527 C C . SER A 1 194 ? -7.803 -2.478 -12.513 1.00 87.75 194 SER A C 1
ATOM 1529 O O . SER A 1 194 ? -6.753 -3.002 -12.136 1.00 87.75 194 SER A O 1
ATOM 1531 N N . GLN A 1 195 ? -8.972 -3.118 -12.411 1.00 90.75 195 GLN A N 1
ATOM 1532 C CA . GLN A 1 195 ? -9.077 -4.496 -11.927 1.00 90.75 195 GLN A CA 1
ATOM 1533 C C . GLN A 1 195 ? -8.543 -5.495 -12.941 1.00 90.75 195 GLN A C 1
ATOM 1535 O O . GLN A 1 195 ? -7.806 -6.393 -12.543 1.00 90.75 195 GLN A O 1
ATOM 1540 N N . CYS A 1 196 ? -8.875 -5.326 -14.222 1.00 93.06 196 CYS A N 1
ATOM 1541 C CA . CYS A 1 196 ? -8.322 -6.132 -15.309 1.00 93.06 196 CYS A CA 1
ATOM 1542 C C . CYS A 1 196 ? -6.792 -6.014 -15.336 1.00 93.06 196 CYS A C 1
ATOM 1544 O O . CYS A 1 196 ? -6.102 -7.031 -15.298 1.00 93.06 196 CYS A O 1
ATOM 1546 N N . GLN A 1 197 ? -6.264 -4.786 -15.265 1.00 91.56 197 GLN A N 1
ATOM 1547 C CA . GLN A 1 197 ? -4.827 -4.523 -15.170 1.00 91.56 197 GLN A CA 1
ATOM 1548 C C . GLN A 1 197 ? -4.214 -5.181 -13.934 1.00 91.56 197 GLN A C 1
ATOM 1550 O O . GLN A 1 197 ? -3.220 -5.892 -14.033 1.00 91.56 197 GLN A O 1
ATOM 1555 N N . SER A 1 198 ? -4.807 -4.976 -12.757 1.00 88.25 198 SER A N 1
ATOM 1556 C CA . SER A 1 198 ? -4.292 -5.539 -11.509 1.00 88.25 198 SER A CA 1
ATOM 1557 C C . SER A 1 198 ? -4.305 -7.062 -11.533 1.00 88.25 198 SER A C 1
ATOM 1559 O O . SER A 1 198 ? -3.338 -7.677 -11.094 1.00 88.25 198 SER A O 1
ATOM 1561 N N . ARG A 1 199 ? -5.374 -7.684 -12.045 1.00 91.56 199 ARG A N 1
ATOM 1562 C CA . ARG A 1 199 ? -5.479 -9.141 -12.170 1.00 91.56 199 ARG A CA 1
ATOM 1563 C C . ARG A 1 199 ? -4.438 -9.681 -13.133 1.00 91.56 199 ARG A C 1
ATOM 1565 O O . ARG A 1 199 ? -3.767 -10.660 -12.812 1.00 91.56 199 ARG A O 1
ATOM 1572 N N . TRP A 1 200 ? -4.278 -9.020 -14.274 1.00 89.00 200 TRP A N 1
ATOM 1573 C CA . TRP A 1 200 ? -3.252 -9.357 -15.239 1.00 89.00 200 TRP A CA 1
ATOM 1574 C C . TRP A 1 200 ? -1.866 -9.243 -14.610 1.00 89.00 200 TRP A C 1
ATOM 1576 O O . TRP A 1 200 ? -1.240 -10.259 -14.339 1.00 89.00 200 TRP A O 1
ATOM 1586 N N . VAL A 1 201 ? -1.435 -8.041 -14.237 1.00 81.94 201 VAL A N 1
ATOM 1587 C CA . VAL A 1 201 ? -0.087 -7.763 -13.720 1.00 81.94 201 VAL A CA 1
ATOM 1588 C C . VAL A 1 201 ? 0.249 -8.585 -12.472 1.00 81.94 201 VAL A C 1
ATOM 1590 O O . VAL A 1 201 ? 1.376 -9.050 -12.327 1.00 81.94 201 VAL A O 1
ATOM 1593 N N . ARG A 1 202 ? -0.707 -8.784 -11.553 1.00 78.75 202 ARG A N 1
ATOM 1594 C CA . ARG A 1 202 ? -0.440 -9.464 -10.272 1.00 78.75 202 ARG A CA 1
ATOM 1595 C C . ARG A 1 202 ? -0.668 -10.969 -10.304 1.00 78.75 202 ARG A C 1
ATOM 1597 O O . ARG A 1 202 ? -0.217 -11.640 -9.379 1.00 78.75 202 ARG A O 1
ATOM 1604 N N . THR A 1 203 ? -1.410 -11.508 -11.271 1.00 82.44 203 THR A N 1
ATOM 1605 C CA . THR A 1 203 ? -1.815 -12.925 -11.237 1.00 82.44 203 THR A CA 1
ATOM 1606 C C . THR A 1 203 ? -1.648 -13.661 -12.559 1.00 82.44 203 THR A C 1
ATOM 1608 O O . THR A 1 203 ? -1.150 -14.784 -12.526 1.00 82.44 203 THR A O 1
ATOM 1611 N N . LEU A 1 204 ? -2.055 -13.086 -13.697 1.00 81.69 204 LEU A N 1
ATOM 1612 C CA . LEU A 1 204 ? -2.048 -13.793 -14.990 1.00 81.69 204 LEU A CA 1
ATOM 1613 C C . LEU A 1 204 ? -0.807 -13.524 -15.842 1.00 81.69 204 LEU A C 1
ATOM 1615 O O . LEU A 1 204 ? -0.245 -14.465 -16.382 1.00 81.69 204 LEU A O 1
ATOM 1619 N N . PHE A 1 205 ? -0.334 -12.283 -15.912 1.00 67.56 205 PHE A N 1
ATOM 1620 C CA . PHE A 1 205 ? 0.895 -11.900 -16.606 1.00 67.56 205 PHE A CA 1
ATOM 1621 C C . PHE A 1 205 ? 2.116 -12.683 -16.112 1.00 67.56 205 PHE A C 1
ATOM 1623 O O . PHE A 1 205 ? 2.834 -13.226 -16.949 1.00 67.56 205 PHE A O 1
ATOM 1630 N N . PRO A 1 206 ? 2.310 -12.878 -14.789 1.00 56.34 206 PRO A N 1
ATOM 1631 C CA . PRO A 1 206 ? 3.381 -13.741 -14.305 1.00 56.34 206 PRO A CA 1
ATOM 1632 C C . PRO A 1 206 ? 3.280 -15.187 -14.832 1.00 56.34 206 PRO A C 1
ATOM 1634 O O . PRO A 1 206 ? 4.290 -15.871 -14.918 1.00 56.34 206 PRO A O 1
ATOM 1637 N N . LYS A 1 207 ? 2.085 -15.660 -15.218 1.00 53.41 207 LYS A N 1
ATOM 1638 C CA . LYS A 1 207 ? 1.882 -16.997 -15.801 1.00 53.41 207 LYS A CA 1
ATOM 1639 C C . LYS A 1 207 ? 2.102 -17.060 -17.317 1.00 53.41 207 LYS A C 1
ATOM 1641 O O . LYS A 1 207 ? 2.180 -18.163 -17.843 1.00 53.41 207 LYS A O 1
ATOM 1646 N N . GLN A 1 208 ? 2.137 -15.926 -18.020 1.00 45.59 208 GLN A N 1
ATOM 1647 C CA . GLN A 1 208 ? 2.128 -15.880 -19.492 1.00 45.59 208 GLN A CA 1
ATOM 1648 C C . GLN A 1 208 ? 3.414 -15.324 -20.111 1.00 45.59 208 GLN A C 1
ATOM 1650 O O . GLN A 1 208 ? 3.620 -15.443 -21.314 1.00 45.59 208 GLN A O 1
ATOM 1655 N N . GLY A 1 209 ? 4.307 -14.758 -19.303 1.00 38.03 209 GLY A N 1
ATOM 1656 C CA . GLY A 1 209 ? 5.583 -14.217 -19.757 1.00 38.03 209 GLY A CA 1
ATOM 1657 C C . GLY A 1 209 ? 6.735 -15.215 -19.715 1.00 38.03 209 GLY A C 1
ATOM 1658 O O . GLY A 1 209 ? 7.666 -14.981 -18.961 1.00 38.03 209 GLY A O 1
ATOM 1659 N N . MET A 1 210 ? 6.689 -16.286 -20.515 1.00 39.31 210 MET A N 1
ATOM 1660 C CA . MET A 1 210 ? 7.873 -16.885 -21.159 1.00 39.31 210 MET A CA 1
ATOM 1661 C C . MET A 1 210 ? 7.410 -17.761 -22.327 1.00 39.31 210 MET A C 1
ATOM 1663 O O . MET A 1 210 ? 6.470 -18.543 -22.179 1.00 39.31 210 MET A O 1
ATOM 1667 N N . ARG A 1 211 ? 8.058 -17.602 -23.491 1.00 36.41 211 ARG A N 1
ATOM 1668 C CA . ARG A 1 211 ? 7.835 -18.403 -24.706 1.00 36.41 211 ARG A CA 1
ATOM 1669 C C . ARG A 1 211 ? 7.652 -19.884 -24.354 1.00 36.41 211 ARG A C 1
ATOM 1671 O O . ARG A 1 211 ? 8.428 -20.445 -23.579 1.00 36.41 211 ARG A O 1
ATOM 1678 N N . VAL A 1 212 ? 6.643 -20.501 -24.968 1.00 39.66 212 VAL A N 1
ATOM 1679 C CA . VAL A 1 212 ? 6.247 -21.908 -24.776 1.00 39.66 212 VAL A CA 1
ATOM 1680 C C . VAL A 1 212 ? 7.415 -22.878 -25.006 1.00 39.66 212 VAL A C 1
ATOM 1682 O O . VAL A 1 212 ? 7.442 -23.939 -24.397 1.00 39.66 212 VAL A O 1
ATOM 1685 N N . GLU A 1 213 ? 8.431 -22.489 -25.775 1.00 37.94 213 GLU A N 1
ATOM 1686 C CA . GLU A 1 213 ? 9.558 -23.366 -26.108 1.00 37.94 213 GLU A CA 1
ATOM 1687 C C . GLU A 1 213 ? 10.615 -23.517 -24.996 1.00 37.94 213 GLU A C 1
ATOM 1689 O O . GLU A 1 213 ? 11.377 -24.473 -25.040 1.00 37.94 213 GLU A O 1
ATOM 1694 N N . HIS A 1 214 ? 10.653 -22.654 -23.966 1.00 39.31 214 HIS A N 1
ATOM 1695 C CA . HIS A 1 214 ? 11.623 -22.770 -22.852 1.00 39.31 214 HIS A CA 1
ATOM 1696 C C . HIS A 1 214 ? 11.044 -22.400 -21.464 1.00 39.31 214 HIS A C 1
ATOM 1698 O O . HIS A 1 214 ? 11.767 -21.966 -20.563 1.00 39.31 214 HIS A O 1
ATOM 1704 N N . SER A 1 215 ? 9.729 -22.540 -21.258 1.00 36.75 215 SER A N 1
ATOM 1705 C CA . SER A 1 215 ? 9.034 -22.034 -20.062 1.00 36.75 215 SER A CA 1
ATOM 1706 C C . SER A 1 215 ? 9.507 -22.671 -18.743 1.00 36.75 215 SER A C 1
ATOM 1708 O O . SER A 1 215 ? 9.046 -23.735 -18.332 1.00 36.75 215 SER A O 1
ATOM 1710 N N . ARG A 1 216 ? 10.380 -21.965 -18.010 1.00 40.78 216 ARG A N 1
ATOM 1711 C CA . ARG A 1 216 ? 10.745 -22.284 -16.615 1.00 40.78 216 ARG A CA 1
ATOM 1712 C C . ARG A 1 216 ? 9.666 -21.891 -15.587 1.00 40.78 216 ARG A C 1
ATOM 1714 O O . ARG A 1 216 ? 9.822 -22.228 -14.415 1.00 40.78 216 ARG A O 1
ATOM 1721 N N . PHE A 1 217 ? 8.578 -21.207 -15.976 1.00 43.59 217 PHE A N 1
ATOM 1722 C CA . PHE A 1 217 ? 7.683 -20.491 -15.038 1.00 43.59 217 PHE A CA 1
ATOM 1723 C C . PHE A 1 217 ? 6.189 -20.843 -15.121 1.00 43.59 217 PHE A C 1
ATOM 1725 O O . PHE A 1 217 ? 5.346 -20.142 -14.562 1.00 43.59 217 PHE A O 1
ATOM 1732 N N . SER A 1 218 ? 5.845 -22.006 -15.681 1.00 41.47 218 SER A N 1
ATOM 1733 C CA . SER A 1 218 ? 4.500 -22.609 -15.577 1.00 41.47 218 SER A CA 1
ATOM 1734 C C . SER A 1 218 ? 4.044 -22.902 -14.130 1.00 41.47 218 SER A C 1
ATOM 1736 O O . SER A 1 218 ? 2.887 -23.245 -13.890 1.00 41.47 218 SER A O 1
ATOM 1738 N N . ASN A 1 219 ? 4.924 -22.705 -13.141 1.00 55.28 219 ASN A N 1
ATOM 1739 C CA . ASN A 1 219 ? 4.758 -23.105 -11.748 1.00 55.28 219 ASN A CA 1
ATOM 1740 C C . ASN A 1 219 ? 4.799 -21.924 -10.767 1.00 55.28 219 ASN A C 1
ATOM 1742 O O . ASN A 1 219 ? 5.533 -21.979 -9.779 1.00 55.28 219 ASN A O 1
ATOM 1746 N N . ILE A 1 220 ? 4.019 -20.856 -10.978 1.00 56.19 220 ILE A N 1
ATOM 1747 C CA . ILE A 1 220 ? 3.876 -19.852 -9.911 1.00 56.19 220 ILE A CA 1
ATOM 1748 C C . ILE A 1 220 ? 3.125 -20.470 -8.738 1.00 56.19 220 ILE A C 1
ATOM 1750 O O . ILE A 1 220 ? 1.904 -20.653 -8.765 1.00 56.19 220 ILE A O 1
ATOM 1754 N N . ARG A 1 221 ? 3.877 -20.806 -7.691 1.00 59.34 221 ARG A N 1
ATOM 1755 C CA . ARG A 1 221 ? 3.354 -21.476 -6.504 1.00 59.34 221 ARG A CA 1
ATOM 1756 C C . ARG A 1 221 ? 2.783 -20.429 -5.551 1.00 59.34 221 ARG A C 1
ATOM 1758 O O . ARG A 1 221 ? 3.453 -19.475 -5.153 1.00 59.34 221 ARG A O 1
ATOM 1765 N N . ALA A 1 222 ? 1.528 -20.620 -5.152 1.00 59.22 222 ALA A N 1
ATOM 1766 C CA . ALA A 1 222 ? 0.903 -19.844 -4.077 1.00 59.22 222 ALA A CA 1
ATOM 1767 C C . ALA A 1 222 ? 1.286 -20.368 -2.676 1.00 59.22 222 ALA A C 1
ATOM 1769 O O . ALA A 1 222 ? 1.137 -19.657 -1.687 1.00 59.22 222 ALA A O 1
ATOM 1770 N N . TRP A 1 223 ? 1.791 -21.602 -2.604 1.00 66.44 223 TRP A N 1
ATOM 1771 C CA . TRP A 1 223 ? 2.025 -22.364 -1.373 1.00 66.44 223 TRP A CA 1
ATOM 1772 C C . TRP A 1 223 ? 3.431 -22.140 -0.790 1.00 66.44 223 TRP A C 1
ATOM 1774 O O . TRP A 1 223 ? 4.188 -21.309 -1.295 1.00 66.44 223 TRP A O 1
ATOM 1784 N N . ALA A 1 224 ? 3.791 -22.871 0.271 1.00 77.56 224 ALA A N 1
ATOM 1785 C CA . ALA A 1 224 ? 5.066 -22.743 0.983 1.00 77.56 224 ALA A CA 1
ATOM 1786 C C . ALA A 1 224 ? 6.294 -22.717 0.050 1.00 77.56 224 ALA A C 1
ATOM 1788 O O . ALA A 1 224 ? 6.324 -23.395 -0.980 1.00 77.56 224 ALA A O 1
ATOM 1789 N N . TRP A 1 225 ? 7.292 -21.905 0.411 1.00 82.88 225 TRP A N 1
ATOM 1790 C CA . TRP A 1 225 ? 8.587 -21.853 -0.272 1.00 82.88 225 TRP A CA 1
ATOM 1791 C C . TRP A 1 225 ? 9.309 -23.180 -0.119 1.00 82.88 225 TRP A C 1
ATOM 1793 O O . TRP A 1 225 ? 9.511 -23.633 1.007 1.00 82.88 225 TRP A O 1
ATOM 1803 N N . GLN A 1 226 ? 9.711 -23.764 -1.239 1.00 84.19 226 GLN A N 1
ATOM 1804 C CA . GLN A 1 226 ? 10.567 -24.936 -1.222 1.00 84.19 226 GLN A CA 1
ATOM 1805 C C . GLN A 1 226 ? 12.015 -24.533 -0.884 1.00 84.19 226 GLN A C 1
ATOM 1807 O O . GLN A 1 226 ? 12.396 -23.366 -1.083 1.00 84.19 226 GLN A O 1
ATOM 1812 N N . PRO A 1 227 ? 12.827 -25.458 -0.344 1.00 85.69 227 PRO A N 1
ATOM 1813 C CA . PRO A 1 227 ? 14.236 -25.193 -0.061 1.00 85.69 227 PRO A CA 1
ATOM 1814 C C . PRO A 1 227 ? 15.004 -24.724 -1.306 1.00 85.69 227 PRO A C 1
ATOM 1816 O O . PRO A 1 227 ? 15.662 -23.690 -1.260 1.00 85.69 227 PRO A O 1
ATOM 1819 N N . ASP A 1 228 ? 14.798 -25.377 -2.452 1.00 89.75 228 ASP A N 1
ATOM 1820 C CA . ASP A 1 228 ? 15.455 -25.041 -3.721 1.00 89.75 228 ASP A CA 1
ATOM 1821 C C . ASP A 1 228 ? 15.094 -23.635 -4.234 1.00 89.75 228 ASP A C 1
ATOM 1823 O O . ASP A 1 228 ? 15.959 -22.901 -4.711 1.00 89.75 228 ASP A O 1
ATOM 1827 N N . GLU A 1 229 ? 13.827 -23.223 -4.109 1.00 88.44 229 GLU A N 1
ATOM 1828 C CA . GLU A 1 229 ? 13.377 -21.864 -4.443 1.00 88.44 229 GLU A CA 1
ATOM 1829 C C . GLU A 1 229 ? 14.034 -20.821 -3.538 1.00 88.44 229 GLU A C 1
ATOM 1831 O O . GLU A 1 229 ? 14.420 -19.741 -3.987 1.00 88.44 229 GLU A O 1
ATOM 1836 N N . THR A 1 230 ? 14.149 -21.151 -2.251 1.00 89.69 230 THR A N 1
ATOM 1837 C CA . THR A 1 230 ? 14.781 -20.296 -1.245 1.00 89.69 230 THR A CA 1
ATOM 1838 C C . THR A 1 230 ? 16.269 -20.126 -1.550 1.00 89.69 230 THR A C 1
ATOM 1840 O O . THR A 1 230 ? 16.783 -19.010 -1.481 1.00 89.69 230 THR A O 1
ATOM 1843 N N . ASP A 1 231 ? 16.946 -21.197 -1.956 1.00 89.88 231 ASP A N 1
ATOM 1844 C CA . ASP A 1 231 ? 18.361 -21.160 -2.321 1.00 89.88 231 ASP A CA 1
ATOM 1845 C C . ASP A 1 231 ? 18.599 -20.453 -3.656 1.00 89.88 231 ASP A C 1
ATOM 1847 O O . ASP A 1 231 ? 19.560 -19.694 -3.771 1.00 89.88 231 ASP A O 1
ATOM 1851 N N . ARG A 1 232 ? 17.701 -20.602 -4.643 1.00 91.50 232 ARG A N 1
ATOM 1852 C CA . ARG A 1 232 ? 17.724 -19.777 -5.865 1.00 91.50 232 ARG A CA 1
ATOM 1853 C C . ARG A 1 232 ? 17.616 -18.289 -5.529 1.00 91.50 232 ARG A C 1
ATOM 1855 O O . ARG A 1 232 ? 18.440 -17.514 -6.002 1.00 91.50 232 ARG A O 1
ATOM 1862 N N . LEU A 1 233 ? 16.658 -17.902 -4.681 1.00 93.12 233 LEU A N 1
ATOM 1863 C CA . LEU A 1 233 ? 16.501 -16.512 -4.236 1.00 93.12 233 LEU A CA 1
ATOM 1864 C C . LEU A 1 233 ? 17.779 -15.985 -3.563 1.00 93.12 233 LEU A C 1
ATOM 1866 O O . LEU A 1 233 ? 18.223 -14.887 -3.886 1.00 93.12 233 LEU A O 1
ATOM 1870 N N . ARG A 1 234 ? 18.389 -16.772 -2.665 1.00 91.81 234 ARG A N 1
ATOM 1871 C CA . ARG A 1 234 ? 19.651 -16.405 -2.003 1.00 91.81 234 ARG A CA 1
ATOM 1872 C C . ARG A 1 234 ? 20.801 -16.248 -2.991 1.00 91.81 234 ARG A C 1
ATOM 1874 O O . ARG A 1 234 ? 21.503 -15.254 -2.903 1.00 91.81 234 ARG A O 1
ATOM 1881 N N . ARG A 1 235 ? 20.981 -17.188 -3.925 1.00 92.12 235 ARG A N 1
ATOM 1882 C CA . ARG A 1 235 ? 22.065 -17.136 -4.921 1.00 92.12 235 ARG A CA 1
ATOM 1883 C C . ARG A 1 235 ? 21.970 -15.903 -5.811 1.00 92.12 235 ARG A C 1
ATOM 1885 O O . ARG A 1 235 ? 22.974 -15.236 -6.013 1.00 92.12 235 ARG A O 1
ATOM 1892 N N . VAL A 1 236 ? 20.769 -15.586 -6.300 1.00 89.31 236 VAL A N 1
ATOM 1893 C CA . VAL A 1 236 ? 20.539 -14.393 -7.132 1.00 89.31 236 VAL A CA 1
ATOM 1894 C C . VAL A 1 236 ? 20.878 -13.128 -6.348 1.00 89.31 236 VAL A C 1
ATOM 1896 O O . VAL A 1 236 ? 21.571 -12.252 -6.851 1.00 89.31 236 VAL A O 1
ATOM 1899 N N . LEU A 1 237 ? 20.431 -13.041 -5.095 1.00 88.50 237 LEU A N 1
ATOM 1900 C CA . LEU A 1 237 ? 20.734 -11.895 -4.242 1.00 88.50 237 LEU A CA 1
ATOM 1901 C C . LEU A 1 237 ? 22.222 -11.790 -3.904 1.00 88.50 237 LEU A C 1
ATOM 1903 O O . LEU A 1 237 ? 22.761 -10.694 -3.984 1.00 88.50 237 LEU A O 1
ATOM 1907 N N . ASP A 1 238 ? 22.883 -12.903 -3.586 1.00 86.19 238 ASP A N 1
ATOM 1908 C CA . ASP A 1 238 ? 24.320 -12.950 -3.305 1.00 86.19 238 ASP A CA 1
ATOM 1909 C C . ASP A 1 238 ? 25.132 -12.493 -4.527 1.00 86.19 238 ASP A C 1
ATOM 1911 O O . ASP A 1 238 ? 26.001 -11.630 -4.413 1.00 86.19 238 ASP A O 1
ATOM 1915 N N . GLN A 1 239 ? 24.768 -12.973 -5.721 1.00 84.50 239 GLN A N 1
ATOM 1916 C CA . GLN A 1 239 ? 25.360 -12.536 -6.985 1.00 84.50 239 GLN A CA 1
ATOM 1917 C C . GLN A 1 239 ? 25.220 -11.020 -7.178 1.00 84.50 239 GLN A C 1
ATOM 1919 O O . GLN A 1 239 ? 26.218 -10.356 -7.447 1.00 84.50 239 GLN A O 1
ATOM 1924 N N . ILE A 1 240 ? 24.025 -10.457 -6.964 1.00 80.19 240 ILE A N 1
ATOM 1925 C CA . ILE A 1 240 ? 23.811 -9.007 -7.085 1.00 80.19 240 ILE A CA 1
ATOM 1926 C C . ILE A 1 240 ? 24.570 -8.231 -5.999 1.00 80.19 240 ILE A C 1
ATOM 1928 O O . ILE A 1 240 ? 25.084 -7.157 -6.269 1.00 80.19 240 ILE A O 1
ATOM 1932 N N . THR A 1 241 ? 24.681 -8.745 -4.770 1.00 77.38 241 THR A N 1
ATOM 1933 C CA . THR A 1 241 ? 25.433 -8.050 -3.709 1.00 77.38 241 THR A CA 1
ATOM 1934 C C . THR A 1 241 ? 26.946 -8.082 -3.915 1.00 77.38 241 THR A C 1
ATOM 1936 O O . THR A 1 241 ? 27.638 -7.166 -3.472 1.00 77.38 241 THR A O 1
ATOM 1939 N N . ARG A 1 242 ? 27.473 -9.119 -4.580 1.00 76.19 242 ARG A N 1
ATOM 1940 C CA . ARG A 1 242 ? 28.904 -9.248 -4.901 1.00 76.19 242 ARG A CA 1
ATOM 1941 C C . ARG A 1 242 ? 29.305 -8.373 -6.084 1.00 76.19 242 ARG A C 1
ATOM 1943 O O . ARG A 1 242 ? 30.389 -7.792 -6.071 1.00 76.19 242 ARG A O 1
ATOM 1950 N N . VAL A 1 243 ? 28.435 -8.256 -7.087 1.00 68.12 243 VAL A N 1
ATOM 1951 C CA . VAL A 1 243 ? 28.594 -7.311 -8.196 1.00 68.12 243 VAL A CA 1
ATOM 1952 C C . VAL A 1 243 ? 28.227 -5.930 -7.653 1.00 68.12 243 VAL A C 1
ATOM 1954 O O . VAL A 1 243 ? 27.064 -5.565 -7.610 1.00 68.12 243 VAL A O 1
ATOM 1957 N N . ARG A 1 244 ? 29.223 -5.193 -7.149 1.00 52.97 244 ARG A N 1
ATOM 1958 C CA . ARG A 1 244 ? 29.118 -3.959 -6.335 1.00 52.97 244 ARG A CA 1
ATOM 1959 C C . ARG A 1 244 ? 28.238 -2.807 -6.859 1.00 52.97 244 ARG A C 1
ATOM 1961 O O . ARG A 1 244 ? 28.164 -1.786 -6.182 1.00 52.97 244 ARG A O 1
ATOM 1968 N N . ASP A 1 245 ? 27.558 -2.951 -7.988 1.00 65.38 245 ASP A N 1
AT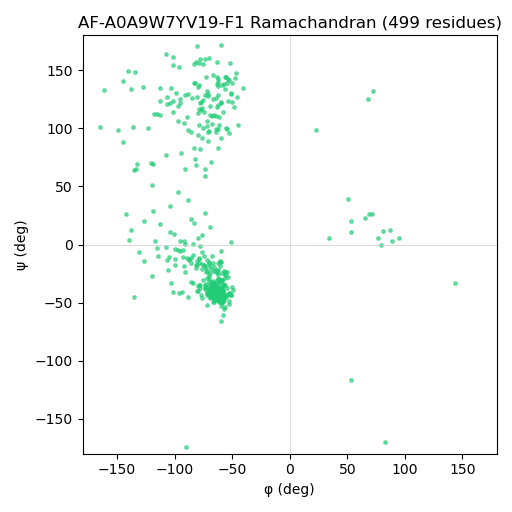OM 1969 C CA . ASP A 1 245 ? 26.571 -1.992 -8.462 1.00 65.38 245 ASP A CA 1
ATOM 1970 C C . ASP A 1 245 ? 25.296 -2.689 -8.991 1.00 65.38 245 ASP A C 1
ATOM 1972 O O . ASP A 1 245 ? 25.270 -3.177 -10.126 1.00 65.38 245 ASP A O 1
ATOM 1976 N N . PRO A 1 246 ? 24.214 -2.726 -8.189 1.00 63.25 246 PRO A N 1
ATOM 1977 C CA . PRO A 1 246 ? 22.905 -3.209 -8.620 1.00 63.25 246 PRO A CA 1
ATOM 1978 C C . PRO A 1 246 ? 22.363 -2.480 -9.856 1.00 63.25 246 PRO A C 1
ATOM 1980 O O . PRO A 1 246 ? 21.562 -3.067 -10.585 1.00 63.25 246 PRO A O 1
ATOM 1983 N N . ASP A 1 247 ? 22.778 -1.229 -10.101 1.00 64.31 247 ASP A N 1
ATOM 1984 C CA . ASP A 1 247 ? 22.317 -0.452 -11.254 1.00 64.31 247 ASP A CA 1
ATOM 1985 C C . ASP A 1 247 ? 22.875 -1.047 -12.562 1.00 64.31 247 ASP A C 1
ATOM 1987 O O . ASP A 1 247 ? 22.128 -1.200 -13.528 1.00 64.31 247 ASP A O 1
ATOM 1991 N N . THR A 1 248 ? 24.132 -1.505 -12.567 1.00 70.19 248 THR A N 1
ATOM 1992 C CA . THR A 1 248 ? 24.764 -2.147 -13.733 1.00 70.19 248 THR A CA 1
ATOM 1993 C C . THR A 1 248 ? 24.069 -3.460 -14.130 1.00 70.19 248 THR A C 1
ATOM 1995 O O . THR A 1 248 ? 23.854 -3.711 -15.315 1.00 70.19 248 THR A O 1
ATOM 1998 N N . GLU A 1 249 ? 23.663 -4.298 -13.168 1.00 68.38 249 GLU A N 1
ATOM 1999 C CA . GLU A 1 249 ? 22.940 -5.549 -13.471 1.00 68.38 249 GLU A CA 1
ATOM 2000 C C . GLU A 1 249 ? 21.490 -5.299 -13.893 1.00 68.38 249 GLU A C 1
ATOM 2002 O O . GLU A 1 249 ? 21.003 -5.951 -14.813 1.00 68.38 249 GLU A O 1
ATOM 2007 N N . VAL A 1 250 ? 20.795 -4.333 -13.281 1.00 64.31 250 VAL A N 1
ATOM 2008 C CA . VAL A 1 250 ? 19.444 -3.954 -13.728 1.00 64.31 250 VAL A CA 1
ATOM 2009 C C . VAL A 1 250 ? 19.489 -3.371 -15.141 1.00 64.31 250 VAL A C 1
ATOM 2011 O O . VAL A 1 250 ? 18.589 -3.644 -15.931 1.00 64.31 250 VAL A O 1
ATOM 2014 N N . GLN A 1 251 ? 20.535 -2.617 -15.484 1.00 69.31 251 GLN A N 1
ATOM 2015 C CA . GLN A 1 251 ? 20.718 -2.049 -16.817 1.00 69.31 251 GLN A CA 1
ATOM 2016 C C . GLN A 1 251 ? 21.086 -3.119 -17.855 1.00 69.31 251 GLN A C 1
ATOM 2018 O O . GLN A 1 251 ? 20.474 -3.166 -18.918 1.00 69.31 251 GLN A O 1
ATOM 2023 N N . ARG A 1 252 ? 21.964 -4.070 -17.515 1.00 71.44 252 ARG A N 1
ATOM 2024 C CA . ARG A 1 252 ? 22.244 -5.233 -18.374 1.00 71.44 252 ARG A CA 1
ATOM 2025 C C . ARG A 1 252 ? 21.006 -6.119 -18.562 1.00 71.44 252 ARG A C 1
ATOM 2027 O O . ARG A 1 252 ? 20.737 -6.595 -19.665 1.00 71.44 252 ARG A O 1
ATOM 2034 N N . ALA A 1 253 ? 20.220 -6.319 -17.504 1.00 63.94 253 ALA A N 1
ATOM 2035 C CA . ALA A 1 253 ? 18.940 -7.018 -17.574 1.00 63.94 253 ALA A CA 1
ATOM 2036 C C . ALA A 1 253 ? 17.908 -6.236 -18.398 1.00 63.94 253 ALA A C 1
ATOM 2038 O O . ALA A 1 253 ? 17.103 -6.837 -19.091 1.00 63.94 253 ALA A O 1
ATOM 2039 N N . ALA A 1 254 ? 17.933 -4.904 -18.375 1.00 63.41 254 ALA A N 1
ATOM 2040 C CA . ALA A 1 254 ? 17.088 -4.078 -19.232 1.00 63.41 254 ALA A CA 1
ATOM 2041 C C . ALA A 1 254 ? 17.461 -4.188 -20.718 1.00 63.41 254 ALA A C 1
ATOM 2043 O O . ALA A 1 254 ? 16.577 -4.148 -21.570 1.00 63.41 254 ALA A O 1
ATOM 2044 N N . GLU A 1 255 ? 18.747 -4.340 -21.028 1.00 68.81 255 GLU A N 1
ATOM 2045 C CA . GLU A 1 255 ? 19.243 -4.536 -22.395 1.00 68.81 255 GLU A CA 1
ATOM 2046 C C . GLU A 1 255 ? 18.896 -5.931 -22.933 1.00 68.81 255 GLU A C 1
ATOM 2048 O O . GLU A 1 255 ? 18.476 -6.074 -24.079 1.00 68.81 255 GLU A O 1
ATOM 2053 N N . THR A 1 256 ? 19.024 -6.961 -22.094 1.00 62.69 256 THR A N 1
ATOM 2054 C CA . THR A 1 256 ? 18.773 -8.364 -22.472 1.00 62.69 256 THR A CA 1
ATOM 2055 C C . THR A 1 256 ? 17.304 -8.777 -22.349 1.00 62.69 256 THR A C 1
ATOM 2057 O O . THR A 1 256 ? 16.808 -9.573 -23.146 1.00 62.69 256 THR A O 1
ATOM 2060 N N . GLU A 1 257 ? 16.573 -8.200 -21.397 1.00 60.50 257 GLU A N 1
ATOM 2061 C CA . GLU A 1 257 ? 15.162 -8.461 -21.106 1.00 60.50 257 GLU A CA 1
ATOM 2062 C C . GLU A 1 257 ? 14.367 -7.139 -20.954 1.00 60.50 257 GLU A C 1
ATOM 2064 O O . GLU A 1 257 ? 13.859 -6.822 -19.871 1.00 60.50 257 GLU A O 1
ATOM 2069 N N . PRO A 1 258 ? 14.159 -6.372 -22.048 1.00 54.88 258 PRO A N 1
ATOM 2070 C CA . PRO A 1 258 ? 13.522 -5.044 -22.008 1.00 54.88 258 PRO A CA 1
ATOM 2071 C C . PRO A 1 258 ? 12.119 -5.040 -21.388 1.00 54.88 258 PRO A C 1
ATOM 2073 O O . PRO A 1 258 ? 11.623 -4.025 -20.891 1.00 54.88 258 PRO A O 1
ATOM 2076 N N . TRP A 1 259 ? 11.463 -6.202 -21.390 1.00 53.41 259 TRP A N 1
ATOM 2077 C CA . TRP A 1 259 ? 10.116 -6.381 -20.874 1.00 53.41 259 TRP A CA 1
ATOM 2078 C C . TRP A 1 259 ? 10.019 -6.261 -19.335 1.00 53.41 259 TRP A C 1
ATOM 2080 O O . TRP A 1 259 ? 8.940 -5.983 -18.803 1.00 53.41 259 TRP A O 1
ATOM 2090 N N . LEU A 1 260 ? 11.131 -6.388 -18.598 1.00 53.53 260 LEU A N 1
ATOM 2091 C CA . LEU A 1 260 ? 11.183 -6.141 -17.147 1.00 53.53 260 LEU A CA 1
ATOM 2092 C C . LEU A 1 260 ? 10.859 -4.676 -16.780 1.00 53.53 260 LEU A C 1
ATOM 2094 O O . LEU A 1 260 ? 10.402 -4.396 -15.663 1.00 53.53 260 LEU A O 1
ATOM 2098 N N . LEU A 1 261 ? 11.016 -3.749 -17.733 1.00 55.09 261 LEU A N 1
ATOM 2099 C CA . LEU A 1 261 ? 10.804 -2.306 -17.575 1.00 55.09 261 LEU A CA 1
ATOM 2100 C C . LEU A 1 261 ? 9.454 -1.788 -18.113 1.00 55.09 261 LEU A C 1
ATOM 2102 O O . LEU A 1 261 ? 9.231 -0.579 -18.134 1.00 55.09 261 LEU A O 1
ATOM 2106 N N . VAL A 1 262 ? 8.520 -2.667 -18.501 1.00 47.00 262 VAL A N 1
ATOM 2107 C CA . VAL A 1 262 ? 7.312 -2.323 -19.301 1.00 47.00 262 VAL A CA 1
ATOM 2108 C C . VAL A 1 262 ? 6.347 -1.313 -18.665 1.00 47.00 262 VAL A C 1
ATOM 2110 O O . VAL A 1 262 ? 5.542 -0.709 -19.366 1.00 47.00 262 VAL A O 1
ATOM 2113 N N . ASN A 1 263 ? 6.447 -1.022 -17.366 1.00 51.47 263 ASN A N 1
ATOM 2114 C CA . ASN A 1 263 ? 5.718 0.117 -16.800 1.00 51.47 263 ASN A CA 1
ATOM 2115 C C . ASN A 1 263 ? 6.562 1.392 -16.899 1.00 51.47 263 ASN A C 1
ATOM 2117 O O . ASN A 1 263 ? 7.364 1.673 -16.007 1.00 51.47 263 ASN A O 1
ATOM 2121 N N . GLN A 1 264 ? 6.303 2.215 -17.921 1.00 45.16 264 GLN A N 1
ATOM 2122 C CA . GLN A 1 264 ? 6.882 3.563 -18.026 1.00 45.16 264 GLN A CA 1
ATOM 2123 C C . GLN A 1 264 ? 6.567 4.438 -16.793 1.00 45.16 264 GLN A C 1
ATOM 2125 O O . GLN A 1 264 ? 7.382 5.256 -16.382 1.00 45.16 264 GLN A O 1
ATOM 2130 N N . LEU A 1 265 ? 5.432 4.196 -16.122 1.00 45.88 265 LEU A N 1
ATOM 2131 C CA . LEU A 1 265 ? 5.054 4.867 -14.868 1.00 45.88 265 LEU A CA 1
ATOM 2132 C C . LEU A 1 265 ? 5.937 4.489 -13.661 1.00 45.88 265 LEU A C 1
ATOM 2134 O O . LEU A 1 265 ? 6.000 5.245 -12.694 1.00 45.88 265 LEU A O 1
ATOM 2138 N N . ASP A 1 266 ? 6.630 3.346 -13.708 1.00 51.31 266 ASP A N 1
ATOM 2139 C CA . ASP A 1 266 ? 7.504 2.862 -12.630 1.00 51.31 266 ASP A CA 1
ATOM 2140 C C . ASP A 1 266 ? 8.981 3.240 -12.854 1.00 51.31 266 ASP A C 1
ATOM 2142 O O . ASP A 1 266 ? 9.826 2.862 -12.042 1.00 51.31 266 ASP A O 1
ATOM 2146 N N . GLN A 1 267 ? 9.323 3.983 -13.917 1.00 53.78 267 GLN A N 1
ATOM 2147 C CA . GLN A 1 267 ? 10.715 4.317 -14.275 1.00 53.78 267 GLN A CA 1
ATOM 2148 C C . GLN A 1 267 ? 11.479 5.094 -13.185 1.00 53.78 267 GLN A C 1
ATOM 2150 O O . GLN A 1 267 ? 12.704 5.133 -13.203 1.00 53.78 267 GLN A O 1
ATOM 2155 N N . GLY A 1 268 ? 10.782 5.657 -12.191 1.00 57.97 268 GLY A N 1
ATOM 2156 C CA . GLY A 1 268 ? 11.399 6.276 -11.011 1.00 57.97 268 GLY A CA 1
ATOM 2157 C C . GLY A 1 268 ? 11.577 5.356 -9.793 1.00 57.97 268 GLY A C 1
ATOM 2158 O O . GLY A 1 268 ? 12.243 5.744 -8.836 1.00 57.97 268 GLY A O 1
ATOM 2159 N N . ASN A 1 269 ? 10.985 4.155 -9.773 1.00 70.38 269 ASN A N 1
ATOM 2160 C CA . ASN A 1 269 ? 10.952 3.291 -8.589 1.00 70.38 269 ASN A CA 1
ATOM 2161 C C . ASN A 1 269 ? 11.891 2.083 -8.739 1.00 70.38 269 ASN A C 1
ATOM 2163 O O . ASN A 1 269 ? 11.454 0.947 -8.953 1.00 70.38 269 ASN A O 1
ATOM 2167 N N . ARG A 1 270 ? 13.194 2.346 -8.568 1.00 68.19 270 ARG A N 1
ATOM 2168 C CA . ARG A 1 270 ? 14.299 1.369 -8.668 1.00 68.19 270 ARG A CA 1
ATOM 2169 C C . ARG A 1 270 ? 14.063 0.089 -7.861 1.00 68.19 270 ARG A C 1
ATOM 2171 O O . ARG A 1 270 ? 14.318 -1.013 -8.335 1.00 68.19 270 ARG A O 1
ATOM 2178 N N . VAL A 1 271 ? 13.479 0.216 -6.667 1.00 71.94 271 VAL A N 1
ATOM 2179 C CA . VAL A 1 271 ? 13.165 -0.926 -5.792 1.00 71.94 271 VAL A CA 1
ATOM 2180 C C . VAL A 1 271 ? 12.188 -1.889 -6.467 1.00 71.94 271 VAL A C 1
ATOM 2182 O O . VAL A 1 271 ? 12.294 -3.102 -6.316 1.00 71.94 271 VAL A O 1
ATOM 2185 N N . THR A 1 272 ? 11.226 -1.368 -7.225 1.00 74.12 272 THR A N 1
ATOM 2186 C CA . THR A 1 272 ? 10.216 -2.200 -7.886 1.00 74.12 272 THR A CA 1
ATOM 2187 C C . THR A 1 272 ? 10.807 -2.965 -9.069 1.00 74.12 272 THR A C 1
ATOM 2189 O O . THR A 1 272 ? 10.458 -4.127 -9.264 1.00 74.12 272 THR A O 1
ATOM 2192 N N . GLN A 1 273 ? 11.719 -2.350 -9.825 1.00 76.38 273 GLN A N 1
ATOM 2193 C CA . GLN A 1 273 ? 12.420 -3.001 -10.938 1.00 76.38 273 GLN A CA 1
ATOM 2194 C C . GLN A 1 273 ? 13.372 -4.098 -10.445 1.00 76.38 273 GLN A C 1
ATOM 2196 O O . GLN A 1 273 ? 13.336 -5.213 -10.960 1.00 76.38 273 GLN A O 1
ATOM 2201 N N . PHE A 1 274 ? 14.110 -3.836 -9.365 1.00 82.75 274 PHE A N 1
ATOM 2202 C CA . PHE A 1 274 ? 14.985 -4.816 -8.716 1.00 82.75 274 PHE A CA 1
ATOM 2203 C C . PHE A 1 274 ? 14.256 -6.125 -8.366 1.00 82.75 274 PHE A C 1
ATOM 2205 O O . PHE A 1 274 ? 14.694 -7.218 -8.721 1.00 82.75 274 PHE A O 1
ATOM 2212 N N . TRP A 1 275 ? 13.083 -6.036 -7.731 1.00 85.94 275 TRP A N 1
ATOM 2213 C CA . TRP A 1 275 ? 12.313 -7.235 -7.383 1.00 85.94 275 TRP A CA 1
ATOM 2214 C C . TRP A 1 275 ? 11.653 -7.912 -8.588 1.00 85.94 275 TRP A C 1
ATOM 2216 O O . TRP A 1 275 ? 11.364 -9.107 -8.509 1.00 85.94 275 TRP A O 1
ATOM 2226 N N . LYS A 1 276 ? 11.406 -7.185 -9.689 1.00 83.50 276 LYS A N 1
ATOM 2227 C CA . LYS A 1 276 ? 10.959 -7.783 -10.958 1.00 83.50 276 LYS A CA 1
ATOM 2228 C C . LYS A 1 276 ? 12.050 -8.670 -11.551 1.00 83.50 276 LYS A C 1
ATOM 2230 O O . LYS A 1 276 ? 11.747 -9.812 -11.878 1.00 83.50 276 LYS A O 1
ATOM 2235 N N . TYR A 1 277 ? 13.291 -8.188 -11.576 1.00 84.19 277 TYR A N 1
ATOM 2236 C CA . TYR A 1 277 ? 14.448 -8.967 -12.019 1.00 84.19 277 TYR A CA 1
ATOM 2237 C C . TYR A 1 277 ? 14.676 -10.205 -11.143 1.00 84.19 277 TYR A C 1
ATOM 2239 O O . TYR A 1 277 ? 14.713 -11.327 -11.629 1.00 84.19 277 TYR A O 1
ATOM 2247 N N . ILE A 1 278 ? 14.693 -10.049 -9.816 1.00 86.94 278 ILE A N 1
ATOM 2248 C CA . ILE A 1 278 ? 14.845 -11.210 -8.921 1.00 86.94 278 ILE A CA 1
ATOM 2249 C C . ILE A 1 278 ? 13.733 -12.236 -9.142 1.00 86.94 278 ILE A C 1
ATOM 2251 O O . ILE A 1 278 ? 13.973 -13.444 -9.120 1.00 86.94 278 ILE A O 1
ATOM 2255 N N . ALA A 1 279 ? 12.501 -11.769 -9.338 1.00 87.94 279 ALA A N 1
ATOM 2256 C CA . ALA A 1 279 ? 11.397 -12.656 -9.648 1.00 87.94 279 ALA A CA 1
ATOM 2257 C C . ALA A 1 279 ? 11.564 -13.345 -10.999 1.00 87.94 279 ALA A C 1
ATOM 2259 O O . ALA A 1 279 ? 11.175 -14.499 -11.063 1.00 87.94 279 ALA A O 1
ATOM 2260 N N . SER A 1 280 ? 12.148 -12.729 -12.032 1.00 83.75 280 SER A N 1
ATOM 2261 C CA . SER A 1 280 ? 12.442 -13.447 -13.280 1.00 83.75 280 SER A CA 1
ATOM 2262 C C . SER A 1 280 ? 13.535 -14.498 -13.083 1.00 83.75 280 SER A C 1
ATOM 2264 O O . SER A 1 280 ? 13.400 -15.599 -13.599 1.00 83.75 280 SER A O 1
ATOM 2266 N N . CYS A 1 281 ? 14.548 -14.253 -12.247 1.00 85.56 281 CYS A N 1
ATOM 2267 C CA . CYS A 1 281 ? 15.579 -15.257 -11.964 1.00 85.56 281 CYS A CA 1
ATOM 2268 C C . CYS A 1 281 ? 15.063 -16.448 -11.126 1.00 85.56 281 CYS A C 1
ATOM 2270 O O . CYS A 1 281 ? 15.458 -17.593 -11.346 1.00 85.56 281 CYS A O 1
ATOM 2272 N N . VAL A 1 282 ? 14.186 -16.202 -10.144 1.00 89.06 282 VAL A N 1
ATOM 2273 C CA . VAL A 1 282 ? 13.563 -17.258 -9.312 1.00 89.06 282 VAL A CA 1
ATOM 2274 C C . VAL A 1 282 ? 12.444 -17.980 -10.074 1.00 89.06 282 VAL A C 1
ATOM 2276 O O . VAL A 1 282 ? 12.283 -19.196 -9.954 1.00 89.06 282 VAL A O 1
ATOM 2279 N N . GLY A 1 283 ? 11.647 -17.165 -10.765 1.00 83.31 283 GLY A N 1
ATOM 2280 C CA . GLY A 1 283 ? 10.427 -17.320 -11.562 1.00 83.31 283 GLY A CA 1
ATOM 2281 C C . GLY A 1 283 ? 9.347 -18.337 -11.220 1.00 83.31 283 GLY A C 1
ATOM 2282 O O . GLY A 1 283 ? 8.313 -18.380 -11.879 1.00 83.31 283 GLY A O 1
ATOM 2283 N N . THR A 1 284 ? 9.447 -19.047 -10.106 1.00 85.44 284 THR A N 1
ATOM 2284 C CA . THR A 1 284 ? 8.264 -19.670 -9.491 1.00 85.44 284 THR A CA 1
ATOM 2285 C C . THR A 1 284 ? 7.478 -18.702 -8.596 1.00 85.44 284 THR A C 1
ATOM 2287 O O . THR A 1 284 ? 6.480 -19.090 -7.980 1.00 85.44 284 THR A O 1
ATOM 2290 N N . ARG A 1 285 ? 7.918 -17.441 -8.467 1.00 86.00 285 ARG A N 1
ATOM 2291 C CA . ARG A 1 285 ? 7.417 -16.473 -7.478 1.00 86.00 285 ARG A CA 1
ATOM 2292 C C . ARG A 1 285 ? 7.299 -15.069 -8.062 1.00 86.00 285 ARG A C 1
ATOM 2294 O O . ARG A 1 285 ? 8.058 -14.670 -8.931 1.00 86.00 285 ARG A O 1
ATOM 2301 N N . THR A 1 286 ? 6.339 -14.305 -7.549 1.00 84.00 286 THR A N 1
ATOM 2302 C CA . THR A 1 286 ? 6.134 -12.895 -7.915 1.00 84.00 286 THR A CA 1
ATOM 2303 C C . THR A 1 286 ? 7.148 -11.970 -7.221 1.00 84.00 286 THR A C 1
ATOM 2305 O O . THR A 1 286 ? 7.634 -12.310 -6.138 1.00 84.00 286 THR A O 1
ATOM 2308 N N . PRO A 1 287 ? 7.387 -10.748 -7.741 1.00 86.19 287 PRO A N 1
ATOM 2309 C CA . PRO A 1 287 ? 8.297 -9.764 -7.132 1.00 86.19 287 PRO A CA 1
ATOM 2310 C C . PRO A 1 287 ? 8.021 -9.502 -5.650 1.00 86.19 287 PRO A C 1
ATOM 2312 O O . PRO A 1 287 ? 8.923 -9.487 -4.816 1.00 86.19 287 PRO A O 1
ATOM 2315 N N . MET A 1 288 ? 6.740 -9.365 -5.296 1.00 82.06 288 MET A N 1
ATOM 2316 C CA . MET A 1 288 ? 6.311 -9.139 -3.916 1.00 82.06 288 MET A CA 1
ATOM 2317 C C . MET A 1 288 ? 6.555 -10.363 -3.022 1.00 82.06 288 MET A C 1
ATOM 2319 O O . MET A 1 288 ? 6.883 -10.205 -1.848 1.00 82.06 288 MET A O 1
ATOM 2323 N N . GLN A 1 289 ? 6.397 -11.581 -3.553 1.00 86.12 289 GLN A N 1
ATOM 2324 C CA . GLN A 1 289 ? 6.704 -12.806 -2.810 1.00 86.12 289 GLN A CA 1
ATOM 2325 C C . GLN A 1 289 ? 8.208 -12.930 -2.563 1.00 86.12 289 GLN A C 1
ATOM 2327 O O . GLN A 1 289 ? 8.586 -13.213 -1.429 1.00 86.12 289 GLN A O 1
ATOM 2332 N N . CYS A 1 290 ? 9.048 -12.688 -3.578 1.00 90.38 290 CYS A N 1
ATOM 2333 C CA . CYS A 1 290 ? 10.507 -12.688 -3.434 1.00 90.38 290 CYS A CA 1
ATOM 2334 C C . CYS A 1 290 ? 10.961 -11.668 -2.388 1.00 90.38 290 CYS A C 1
ATOM 2336 O O . CYS A 1 290 ? 11.706 -12.025 -1.480 1.00 90.38 290 CYS A O 1
ATOM 2338 N N . ARG A 1 291 ? 10.426 -10.440 -2.447 1.00 89.44 291 ARG A N 1
ATOM 2339 C CA . ARG A 1 291 ? 10.704 -9.392 -1.461 1.00 89.44 291 ARG A CA 1
ATOM 2340 C C . ARG A 1 291 ? 10.364 -9.822 -0.039 1.00 89.44 291 ARG A C 1
ATOM 2342 O O . ARG A 1 291 ? 11.227 -9.790 0.827 1.00 89.44 291 ARG A O 1
ATOM 2349 N N . ARG A 1 292 ? 9.118 -10.245 0.197 1.00 84.75 292 ARG A N 1
ATOM 2350 C CA . ARG A 1 292 ? 8.662 -10.663 1.533 1.00 84.75 292 ARG A CA 1
ATOM 2351 C C . ARG A 1 292 ? 9.458 -11.845 2.059 1.00 84.75 292 ARG A C 1
ATOM 2353 O O . ARG A 1 292 ? 9.816 -11.870 3.224 1.00 84.75 292 ARG A O 1
ATOM 2360 N N . LYS A 1 293 ? 9.755 -12.823 1.201 1.00 90.31 293 LYS A N 1
ATOM 2361 C CA . LYS A 1 293 ? 10.556 -13.981 1.593 1.00 90.31 293 LYS A CA 1
ATOM 2362 C C . LYS A 1 293 ? 11.981 -13.584 1.941 1.00 90.31 293 LYS A C 1
ATOM 2364 O O . LYS A 1 293 ? 12.532 -14.134 2.886 1.00 90.31 293 LYS A O 1
ATOM 2369 N N . TRP A 1 294 ? 12.584 -12.674 1.185 1.00 89.19 294 TRP A N 1
ATOM 2370 C CA . TRP A 1 294 ? 13.902 -12.161 1.517 1.00 89.19 294 TRP A CA 1
ATOM 2371 C C . TRP A 1 294 ? 13.888 -11.407 2.840 1.00 89.19 294 TRP A C 1
ATOM 2373 O O . TRP A 1 294 ? 14.736 -11.686 3.675 1.00 89.19 294 TRP A O 1
ATOM 2383 N N . GLU A 1 295 ? 12.907 -10.525 3.054 1.00 83.25 295 GLU A N 1
ATOM 2384 C CA . GLU A 1 295 ? 12.684 -9.876 4.348 1.00 83.25 295 GLU A CA 1
ATOM 2385 C C . GLU A 1 295 ? 12.593 -10.958 5.443 1.00 83.25 295 GLU A C 1
ATOM 2387 O O . GLU A 1 295 ? 13.390 -10.953 6.375 1.00 83.25 295 GLU A O 1
ATOM 2392 N N . ASP A 1 296 ? 11.756 -11.984 5.276 1.00 80.81 296 ASP A N 1
ATOM 2393 C CA . ASP A 1 296 ? 11.663 -13.096 6.227 1.00 80.81 296 ASP A CA 1
ATOM 2394 C C . ASP A 1 296 ? 13.001 -13.820 6.454 1.00 80.81 296 ASP A C 1
ATOM 2396 O O . ASP A 1 296 ? 13.299 -14.173 7.585 1.00 80.81 296 ASP A O 1
ATOM 2400 N N . ILE A 1 297 ? 13.811 -14.090 5.424 1.00 82.12 297 ILE A N 1
ATOM 2401 C CA . ILE A 1 297 ? 15.101 -14.797 5.565 1.00 82.12 297 ILE A CA 1
ATOM 2402 C C . ILE A 1 297 ? 16.136 -13.904 6.247 1.00 82.12 297 ILE A C 1
ATOM 2404 O O . ILE A 1 297 ? 16.742 -14.319 7.234 1.00 82.12 297 ILE A O 1
ATOM 2408 N N . ALA A 1 298 ? 16.327 -12.692 5.725 1.00 78.56 298 ALA A N 1
ATOM 2409 C CA . ALA A 1 298 ? 17.283 -11.715 6.230 1.00 78.56 298 ALA A CA 1
ATOM 2410 C C . ALA A 1 298 ? 16.986 -11.361 7.690 1.00 78.56 298 ALA A C 1
ATOM 2412 O O . ALA A 1 298 ? 17.899 -11.089 8.470 1.00 78.56 298 ALA A O 1
ATOM 2413 N N . PHE A 1 299 ? 15.710 -11.418 8.074 1.00 65.56 299 PHE A N 1
ATOM 2414 C CA . PHE A 1 299 ? 15.284 -11.122 9.424 1.00 65.56 299 PHE A CA 1
ATOM 2415 C C . PHE A 1 299 ? 15.024 -12.337 10.329 1.00 65.56 299 PHE A C 1
ATOM 2417 O O . PHE A 1 299 ? 15.021 -12.172 11.548 1.00 65.56 299 PHE A O 1
ATOM 2424 N N . LYS A 1 300 ? 14.838 -13.558 9.808 1.00 63.22 300 LYS A N 1
ATOM 2425 C CA . LYS A 1 300 ? 14.677 -14.769 10.641 1.00 63.22 300 LYS A CA 1
ATOM 2426 C C . LYS A 1 300 ? 15.898 -15.041 11.505 1.00 63.22 300 LYS A C 1
ATOM 2428 O O . LYS A 1 300 ? 15.728 -15.475 12.637 1.00 63.22 300 LYS A O 1
ATOM 2433 N N . ASN A 1 301 ? 17.089 -14.694 11.022 1.00 56.09 301 ASN A N 1
ATOM 2434 C CA . ASN A 1 301 ? 18.320 -14.782 11.811 1.00 56.09 301 ASN A CA 1
ATOM 2435 C C . ASN A 1 301 ? 18.356 -13.790 12.986 1.00 56.09 301 ASN A C 1
ATOM 2437 O O . ASN A 1 301 ? 19.242 -13.884 13.825 1.00 56.09 301 ASN A O 1
ATOM 2441 N N . LYS A 1 302 ? 17.407 -12.848 13.055 1.00 57.41 302 LYS A N 1
ATOM 2442 C CA . LYS A 1 302 ? 17.289 -11.886 14.150 1.00 57.41 302 LYS A CA 1
ATOM 2443 C C . LYS A 1 302 ? 16.113 -12.168 15.089 1.00 57.41 302 LYS A C 1
ATOM 2445 O O . LYS A 1 302 ? 16.076 -11.618 16.175 1.00 57.41 302 LYS A O 1
ATOM 2450 N N . SER A 1 303 ? 15.167 -13.040 14.729 1.00 53.97 303 SER A N 1
ATOM 2451 C CA . SER A 1 303 ? 13.932 -13.256 15.500 1.00 53.97 303 SER A CA 1
ATOM 2452 C C . SER A 1 303 ? 14.153 -14.038 16.804 1.00 53.97 303 SER A C 1
ATOM 2454 O O . SER A 1 303 ? 13.608 -15.127 16.984 1.00 53.97 303 SER A O 1
ATOM 2456 N N . THR A 1 304 ? 14.886 -13.465 17.752 1.00 70.75 304 THR A N 1
ATOM 2457 C CA . THR A 1 304 ? 14.773 -13.820 19.163 1.00 70.75 304 THR A CA 1
ATOM 2458 C C . THR A 1 304 ? 13.324 -13.558 19.579 1.00 70.75 304 THR A C 1
ATOM 2460 O O . THR A 1 304 ? 12.737 -12.543 19.185 1.00 70.75 304 THR A O 1
ATOM 2463 N N . GLU A 1 305 ? 12.717 -14.465 20.341 1.00 79.56 305 GLU A N 1
ATOM 2464 C CA . GLU A 1 305 ? 11.344 -14.312 20.830 1.00 79.56 305 GLU A CA 1
ATOM 2465 C C . GLU A 1 305 ? 11.163 -12.953 21.539 1.00 79.56 305 GLU A C 1
ATOM 2467 O O . GLU A 1 305 ? 12.080 -12.441 22.185 1.00 79.56 305 GLU A O 1
ATOM 2472 N N . MET A 1 306 ? 10.009 -12.306 21.347 1.00 87.81 306 MET A N 1
ATOM 2473 C CA . MET A 1 306 ? 9.721 -11.015 21.978 1.00 87.81 306 MET A CA 1
ATOM 2474 C C . MET A 1 306 ? 9.430 -11.249 23.457 1.00 87.81 306 MET A C 1
ATOM 2476 O O . MET A 1 306 ? 8.407 -11.855 23.788 1.00 87.81 306 MET A O 1
ATOM 2480 N N . THR A 1 307 ? 10.289 -10.758 24.347 1.00 91.75 307 THR A N 1
ATOM 2481 C CA . THR A 1 307 ? 10.044 -10.928 25.778 1.00 91.75 307 THR A CA 1
ATOM 2482 C C . THR A 1 307 ? 8.861 -10.066 26.227 1.00 91.75 307 THR A C 1
ATOM 2484 O O . THR A 1 307 ? 8.476 -9.080 25.587 1.00 91.75 307 THR A O 1
ATOM 2487 N N . THR A 1 308 ? 8.263 -10.402 27.371 1.00 87.56 308 THR A N 1
ATOM 2488 C CA . THR A 1 308 ? 7.220 -9.556 27.970 1.00 87.56 308 THR A CA 1
ATOM 2489 C C . THR A 1 308 ? 7.730 -8.162 28.327 1.00 87.56 308 THR A C 1
ATOM 2491 O O . THR A 1 308 ? 6.945 -7.218 28.304 1.00 87.56 308 THR A O 1
ATOM 2494 N N . GLN A 1 309 ? 9.020 -8.021 28.649 1.00 91.44 309 GLN A N 1
ATOM 2495 C CA . GLN A 1 309 ? 9.642 -6.725 28.930 1.00 91.44 309 GLN A CA 1
ATOM 2496 C C . GLN A 1 309 ? 9.774 -5.896 27.651 1.00 91.44 309 GLN A C 1
ATOM 2498 O O . GLN A 1 309 ? 9.393 -4.726 27.649 1.00 91.44 309 GLN A O 1
ATOM 2503 N N . ASP A 1 310 ? 10.187 -6.518 26.545 1.00 94.00 310 ASP A N 1
ATOM 2504 C CA . ASP A 1 310 ? 10.260 -5.854 25.241 1.00 94.00 310 ASP A CA 1
ATOM 2505 C C . ASP A 1 310 ? 8.888 -5.368 24.780 1.00 94.00 310 ASP A C 1
ATOM 2507 O O . ASP A 1 310 ? 8.763 -4.260 24.268 1.00 94.00 310 ASP A O 1
ATOM 2511 N N . ALA A 1 311 ? 7.833 -6.158 25.007 1.00 94.75 311 ALA A N 1
ATOM 2512 C CA . ALA A 1 311 ? 6.468 -5.762 24.668 1.00 94.75 311 ALA A CA 1
ATOM 2513 C C . ALA A 1 311 ? 6.000 -4.525 25.460 1.00 94.75 311 ALA A C 1
ATOM 2515 O O . ALA A 1 311 ? 5.372 -3.635 24.882 1.00 94.75 311 ALA A O 1
ATOM 2516 N N . VAL A 1 312 ? 6.331 -4.445 26.756 1.00 94.81 312 VAL A N 1
ATOM 2517 C CA . VAL A 1 312 ? 6.033 -3.275 27.603 1.00 94.81 312 VAL A CA 1
ATOM 2518 C C . VAL A 1 312 ? 6.833 -2.061 27.130 1.00 94.81 312 VAL A C 1
ATOM 2520 O O . VAL A 1 312 ? 6.254 -1.000 26.891 1.00 94.81 312 VAL A O 1
ATOM 2523 N N . ARG A 1 313 ? 8.147 -2.224 26.929 1.00 96.56 313 ARG A N 1
ATOM 2524 C CA . ARG A 1 313 ? 9.040 -1.165 26.435 1.00 96.56 313 ARG A CA 1
ATOM 2525 C C . ARG A 1 313 ? 8.574 -0.641 25.077 1.00 96.56 313 ARG A C 1
ATOM 2527 O O . ARG A 1 313 ? 8.508 0.566 24.863 1.00 96.56 313 ARG A O 1
ATOM 2534 N N . LEU A 1 314 ? 8.178 -1.537 24.176 1.00 97.06 314 LEU A N 1
ATOM 2535 C CA . LEU A 1 314 ? 7.627 -1.187 22.872 1.00 97.06 314 LEU A CA 1
ATOM 2536 C C . LEU A 1 314 ? 6.343 -0.363 23.004 1.00 97.06 314 LEU A C 1
ATOM 2538 O O . LEU A 1 314 ? 6.201 0.647 22.320 1.00 97.06 314 LEU A O 1
ATOM 2542 N N . ALA A 1 315 ? 5.413 -0.762 23.875 1.00 96.69 315 ALA A N 1
ATOM 2543 C CA . ALA A 1 315 ? 4.177 -0.015 24.091 1.00 96.69 315 ALA A CA 1
ATOM 2544 C C . ALA A 1 315 ? 4.451 1.407 24.624 1.00 96.69 315 ALA A C 1
ATOM 2546 O O . ALA A 1 315 ? 3.842 2.365 24.145 1.00 96.69 315 ALA A O 1
ATOM 2547 N N . GLN A 1 316 ? 5.417 1.568 25.535 1.00 96.62 316 GLN A N 1
ATOM 2548 C CA . GLN A 1 316 ? 5.853 2.883 26.028 1.00 96.62 316 GLN A CA 1
ATOM 2549 C C . GLN A 1 316 ? 6.464 3.743 24.914 1.00 96.62 316 GLN A C 1
ATOM 2551 O O . GLN A 1 316 ? 6.089 4.905 24.750 1.00 96.62 316 GLN A O 1
ATOM 2556 N N . LEU A 1 317 ? 7.362 3.169 24.110 1.00 97.62 317 LEU A N 1
ATOM 2557 C CA . LEU A 1 317 ? 8.001 3.862 22.988 1.00 97.62 317 LEU A CA 1
ATOM 2558 C C . LEU A 1 317 ? 6.996 4.270 21.907 1.00 97.62 317 LEU A C 1
ATOM 2560 O O . LEU A 1 317 ? 7.094 5.362 21.356 1.00 97.62 317 LEU A O 1
ATOM 2564 N N . VAL A 1 318 ? 5.995 3.435 21.620 1.00 97.50 318 VAL A N 1
ATOM 2565 C CA . VAL A 1 318 ? 4.935 3.785 20.664 1.00 97.50 318 VAL A CA 1
ATOM 2566 C C . VAL A 1 318 ? 4.035 4.894 21.217 1.00 97.50 318 VAL A C 1
ATOM 2568 O O . VAL A 1 318 ? 3.606 5.754 20.448 1.00 97.50 318 VAL A O 1
ATOM 2571 N N . LYS A 1 319 ? 3.788 4.931 22.535 1.00 95.75 319 LYS A N 1
ATOM 2572 C CA . LYS A 1 319 ? 3.024 6.009 23.189 1.00 95.75 319 LYS A CA 1
ATOM 2573 C C . LYS A 1 319 ? 3.756 7.356 23.127 1.00 95.75 319 LYS A C 1
ATOM 2575 O O . LYS A 1 319 ? 3.101 8.376 22.943 1.00 95.75 319 LYS A O 1
ATOM 2580 N N . THR A 1 320 ? 5.087 7.363 23.235 1.00 96.94 320 THR A N 1
ATOM 2581 C CA . THR A 1 320 ? 5.902 8.594 23.227 1.00 96.94 320 THR A CA 1
ATOM 2582 C C . THR A 1 320 ? 6.332 9.041 21.826 1.00 96.94 320 THR A C 1
ATOM 2584 O O . THR A 1 320 ? 6.226 10.220 21.503 1.00 96.94 320 THR A O 1
ATOM 2587 N N . ARG A 1 321 ? 6.803 8.120 20.973 1.00 97.00 321 ARG A N 1
ATOM 2588 C CA . ARG A 1 321 ? 7.392 8.416 19.649 1.00 97.00 321 ARG A CA 1
ATOM 2589 C C . ARG A 1 321 ? 6.473 8.089 18.459 1.00 97.00 321 ARG A C 1
ATOM 2591 O O . ARG A 1 321 ? 6.774 8.478 17.326 1.00 97.00 321 ARG A O 1
ATOM 2598 N N . GLY A 1 322 ? 5.361 7.384 18.680 1.00 96.25 322 GLY A N 1
ATOM 2599 C CA . GLY A 1 322 ? 4.434 6.936 17.633 1.00 96.25 322 GLY A CA 1
ATOM 2600 C C . GLY A 1 322 ? 4.854 5.637 16.924 1.00 96.25 322 GLY A C 1
ATOM 2601 O O . GLY A 1 322 ? 5.779 4.937 17.325 1.00 96.25 322 GLY A O 1
ATOM 2602 N N . THR A 1 323 ? 4.169 5.291 15.830 1.00 96.31 323 THR A N 1
ATOM 2603 C CA . THR A 1 323 ? 4.303 4.001 15.113 1.00 96.31 323 THR A CA 1
ATOM 2604 C C . THR A 1 323 ? 5.386 3.996 14.024 1.00 96.31 323 THR A C 1
ATOM 2606 O O . THR A 1 323 ? 5.227 3.403 12.954 1.00 96.31 323 THR A O 1
ATOM 2609 N N . LYS A 1 324 ? 6.525 4.650 14.275 1.00 95.75 324 LYS A N 1
ATOM 2610 C CA . LYS A 1 324 ? 7.665 4.689 13.342 1.00 95.75 324 LYS A CA 1
ATOM 2611 C C . LYS A 1 324 ? 8.510 3.413 13.459 1.00 95.75 324 LYS A C 1
ATOM 2613 O O . LYS A 1 324 ? 9.648 3.452 13.912 1.00 95.75 324 LYS A O 1
ATOM 2618 N N . TRP A 1 325 ? 7.957 2.271 13.045 1.00 94.25 325 TRP A N 1
ATOM 2619 C CA . TRP A 1 325 ? 8.532 0.938 13.296 1.00 94.25 325 TRP A CA 1
ATOM 2620 C C . TRP A 1 325 ? 9.994 0.778 12.869 1.00 94.25 325 TRP A C 1
ATOM 2622 O O . TRP A 1 325 ? 10.778 0.202 13.610 1.00 94.25 325 TRP A O 1
ATOM 2632 N N . GLN A 1 326 ? 10.370 1.305 11.701 1.00 90.19 326 GLN A N 1
ATOM 2633 C CA . GLN A 1 326 ? 11.749 1.226 11.198 1.00 90.19 326 GLN A CA 1
ATOM 2634 C C . GLN A 1 326 ? 12.740 1.989 12.092 1.00 90.19 326 GLN A C 1
ATOM 2636 O O . GLN A 1 326 ? 13.861 1.533 12.294 1.00 90.19 326 GLN A O 1
ATOM 2641 N N . LEU A 1 327 ? 12.314 3.122 12.662 1.00 94.25 327 LEU A N 1
ATOM 2642 C CA . LEU A 1 327 ? 13.127 3.910 13.589 1.00 94.25 327 LEU A CA 1
ATOM 2643 C C . LEU A 1 327 ? 13.306 3.165 14.918 1.00 94.25 327 LEU A C 1
ATOM 2645 O O . LEU A 1 327 ? 14.425 3.032 15.396 1.00 94.25 327 LEU A O 1
ATOM 2649 N N . LEU A 1 328 ? 12.219 2.595 15.452 1.00 95.94 328 LEU A N 1
ATOM 2650 C CA . LEU A 1 328 ? 12.252 1.810 16.691 1.00 95.94 328 LEU A CA 1
ATOM 2651 C C . LEU A 1 328 ? 13.130 0.558 16.569 1.00 95.94 328 LEU A C 1
ATOM 2653 O O . LEU A 1 328 ? 13.844 0.224 17.507 1.00 95.94 328 LEU A O 1
ATOM 2657 N N . VAL A 1 329 ? 13.119 -0.113 15.414 1.00 94.06 329 VAL A N 1
ATOM 2658 C CA . VAL A 1 329 ? 14.046 -1.224 15.139 1.00 94.06 329 VAL A CA 1
ATOM 2659 C C . VAL A 1 329 ? 15.492 -0.744 15.152 1.00 94.06 329 VAL A C 1
ATOM 2661 O O . VAL A 1 329 ? 16.341 -1.380 15.762 1.00 94.06 329 VAL A O 1
ATOM 2664 N N . LYS A 1 330 ? 15.784 0.379 14.487 1.00 92.88 330 LYS A N 1
ATOM 2665 C CA . LYS A 1 330 ? 17.153 0.891 14.379 1.00 92.88 330 LYS A CA 1
ATOM 2666 C C . LYS A 1 330 ? 17.724 1.331 15.732 1.00 92.88 330 LYS A C 1
ATOM 2668 O O . LYS A 1 330 ? 18.905 1.114 15.971 1.00 92.88 330 LYS A O 1
ATOM 2673 N N . GLU A 1 331 ? 16.909 1.965 16.570 1.00 96.25 331 GLU A N 1
ATOM 2674 C CA . GLU A 1 331 ? 17.358 2.595 17.819 1.00 96.25 331 GLU A CA 1
ATOM 2675 C C . GLU A 1 331 ? 17.238 1.681 19.045 1.00 96.25 331 GLU A C 1
ATOM 2677 O O . GLU A 1 331 ? 18.119 1.685 19.897 1.00 96.25 331 GLU A O 1
ATOM 2682 N N . GLU A 1 332 ? 16.149 0.916 19.160 1.00 96.62 332 GLU A N 1
ATOM 2683 C CA . GLU A 1 332 ? 15.754 0.287 20.431 1.00 96.62 332 GLU A CA 1
ATOM 2684 C C . GLU A 1 332 ? 15.694 -1.245 20.346 1.00 96.62 332 GLU A C 1
ATOM 2686 O O . GLU A 1 332 ? 15.876 -1.920 21.357 1.00 96.62 332 GLU A O 1
ATOM 2691 N N . PHE A 1 333 ? 15.446 -1.797 19.153 1.00 94.62 333 PHE A N 1
ATOM 2692 C CA . PHE A 1 333 ? 15.263 -3.236 18.935 1.00 94.62 333 PHE A CA 1
ATOM 2693 C C . PHE A 1 333 ? 16.034 -3.736 17.696 1.00 94.62 333 PHE A C 1
ATOM 2695 O O . PHE A 1 333 ? 15.405 -4.168 16.723 1.00 94.62 333 PHE A O 1
ATOM 2702 N N . PRO A 1 334 ? 17.383 -3.681 17.689 1.00 91.56 334 PRO A N 1
ATOM 2703 C CA . PRO A 1 334 ? 18.204 -4.012 16.514 1.00 91.56 334 PRO A CA 1
ATOM 2704 C C . PRO A 1 334 ? 18.129 -5.492 16.098 1.00 91.56 334 PRO A C 1
ATOM 2706 O O . PRO A 1 334 ? 18.447 -5.846 14.951 1.00 91.56 334 PRO A O 1
ATOM 2709 N N . ASP A 1 335 ? 17.695 -6.349 17.024 1.00 88.31 335 ASP A N 1
ATOM 2710 C CA . ASP A 1 335 ? 17.397 -7.763 16.830 1.00 88.31 335 ASP A CA 1
ATOM 2711 C C . ASP A 1 335 ? 15.947 -8.003 16.371 1.00 88.31 335 ASP A C 1
ATOM 2713 O O . ASP A 1 335 ? 15.618 -9.075 15.894 1.00 88.31 335 ASP A O 1
ATOM 2717 N N . LYS A 1 336 ? 15.032 -7.036 16.431 1.00 89.38 336 LYS A N 1
ATOM 2718 C CA . LYS A 1 336 ? 13.640 -7.266 16.005 1.00 89.38 336 LYS A CA 1
ATOM 2719 C C . LYS A 1 336 ? 13.372 -6.708 14.615 1.00 89.38 336 LYS A C 1
ATOM 2721 O O . LYS A 1 336 ? 14.074 -5.850 14.094 1.00 89.38 336 LYS A O 1
ATOM 2726 N N . THR A 1 337 ? 12.296 -7.186 13.996 1.00 87.25 337 THR A N 1
ATOM 2727 C CA . THR A 1 337 ? 11.796 -6.624 12.735 1.00 87.25 337 THR A CA 1
ATOM 2728 C C . THR A 1 337 ? 10.694 -5.617 12.979 1.00 87.25 337 THR A C 1
ATOM 2730 O O . THR A 1 337 ? 9.910 -5.750 13.920 1.00 87.25 337 THR A O 1
ATOM 2733 N N . ALA A 1 338 ? 10.545 -4.662 12.060 1.00 88.12 338 ALA A N 1
ATOM 2734 C CA . ALA A 1 338 ? 9.462 -3.682 12.110 1.00 88.12 338 ALA A CA 1
ATOM 2735 C C . ALA A 1 338 ? 8.086 -4.371 12.121 1.00 88.12 338 ALA A C 1
ATOM 2737 O O . ALA A 1 338 ? 7.163 -3.931 12.804 1.00 88.12 338 ALA A O 1
ATOM 2738 N N . GLN A 1 339 ? 7.970 -5.492 11.405 1.00 84.69 339 GLN A N 1
ATOM 2739 C CA . GLN A 1 339 ? 6.767 -6.310 11.374 1.00 84.69 339 GLN A CA 1
ATOM 2740 C C . GLN A 1 339 ? 6.524 -7.043 12.703 1.00 84.69 339 GLN A C 1
ATOM 2742 O O . GLN A 1 339 ? 5.386 -7.082 13.167 1.00 84.69 339 GLN A O 1
ATOM 2747 N N . SER A 1 340 ? 7.567 -7.569 13.354 1.00 88.38 340 SER A N 1
ATOM 2748 C CA . SER A 1 340 ? 7.461 -8.169 14.690 1.00 88.38 340 SER A CA 1
ATOM 2749 C C . SER A 1 340 ? 6.995 -7.144 15.720 1.00 88.38 340 SER A C 1
ATOM 2751 O O . SER A 1 340 ? 6.100 -7.455 16.502 1.00 88.38 340 SER A O 1
ATOM 2753 N N . LEU A 1 341 ? 7.542 -5.922 15.698 1.00 94.62 341 LEU A N 1
ATOM 2754 C CA . LEU A 1 341 ? 7.084 -4.837 16.570 1.00 94.62 341 LEU A CA 1
ATOM 2755 C C . LEU A 1 341 ? 5.610 -4.503 16.300 1.00 94.62 341 LEU A C 1
ATOM 2757 O O . LEU A 1 341 ? 4.804 -4.436 17.229 1.00 94.62 341 LEU A O 1
ATOM 2761 N N . TRP A 1 342 ? 5.229 -4.368 15.026 1.00 94.56 342 TRP A N 1
ATOM 2762 C CA . TRP A 1 342 ? 3.843 -4.100 14.647 1.00 94.56 342 TRP A CA 1
ATOM 2763 C C . TRP A 1 342 ? 2.874 -5.183 15.147 1.00 94.56 342 TRP A C 1
ATOM 2765 O O . TRP A 1 342 ? 1.828 -4.850 15.714 1.00 94.56 342 TRP A O 1
ATOM 2775 N N . TYR A 1 343 ? 3.213 -6.468 14.999 1.00 89.19 343 TYR A N 1
ATOM 2776 C CA . TYR A 1 343 ? 2.391 -7.571 15.506 1.00 89.19 343 TYR A CA 1
ATOM 2777 C C . TYR A 1 343 ? 2.281 -7.557 17.032 1.00 89.19 343 TYR A C 1
ATOM 2779 O O . TYR A 1 343 ? 1.169 -7.662 17.555 1.00 89.19 343 TYR A O 1
ATOM 2787 N N . THR A 1 344 ? 3.398 -7.387 17.746 1.00 93.12 344 THR A N 1
ATOM 2788 C CA . THR A 1 344 ? 3.418 -7.316 19.215 1.00 93.12 344 THR A CA 1
ATOM 2789 C C . THR A 1 344 ? 2.541 -6.173 19.716 1.00 93.12 344 THR A C 1
ATOM 2791 O O . THR A 1 344 ? 1.680 -6.384 20.570 1.00 93.12 344 THR A O 1
ATOM 2794 N N . HIS A 1 345 ? 2.684 -4.981 19.136 1.00 96.25 345 HIS A N 1
ATOM 2795 C CA . HIS A 1 345 ? 1.874 -3.825 19.505 1.00 96.25 345 HIS A CA 1
ATOM 2796 C C . HIS A 1 345 ? 0.390 -4.018 19.152 1.00 96.25 345 HIS A C 1
ATOM 2798 O O . HIS A 1 345 ? -0.490 -3.688 19.942 1.00 96.25 345 HIS A O 1
ATOM 2804 N N . THR A 1 346 ? 0.074 -4.603 17.995 1.00 93.06 346 THR A N 1
ATOM 2805 C CA . THR A 1 346 ? -1.321 -4.887 17.613 1.00 93.06 346 THR A CA 1
ATOM 2806 C C . THR A 1 346 ? -1.969 -5.884 18.576 1.00 93.06 346 THR A C 1
ATOM 2808 O O . THR A 1 346 ? -3.110 -5.687 19.002 1.00 93.06 346 THR A O 1
ATOM 2811 N N . ARG A 1 347 ? -1.229 -6.922 18.988 1.00 91.19 347 ARG A N 1
ATOM 2812 C CA . ARG A 1 347 ? -1.665 -7.870 20.021 1.00 91.19 347 ARG A CA 1
ATOM 2813 C C . ARG A 1 347 ? -1.876 -7.165 21.361 1.00 91.19 347 ARG A C 1
ATOM 2815 O O . ARG A 1 347 ? -2.909 -7.388 21.985 1.00 91.19 347 ARG A O 1
ATOM 2822 N N . TRP A 1 348 ? -0.960 -6.284 21.763 1.00 94.19 348 TRP A N 1
ATOM 2823 C CA . TRP A 1 348 ? -1.084 -5.458 22.968 1.00 94.19 348 TRP A CA 1
ATOM 2824 C C . TRP A 1 348 ? -2.372 -4.621 22.958 1.00 94.19 348 TRP A C 1
ATOM 2826 O O . TRP A 1 348 ? -3.205 -4.776 23.849 1.00 94.19 348 TRP A O 1
ATOM 2836 N N . LYS A 1 349 ? -2.613 -3.830 21.901 1.00 94.81 349 LYS A N 1
ATOM 2837 C CA . LYS A 1 349 ? -3.845 -3.030 21.741 1.00 94.81 349 LYS A CA 1
ATOM 2838 C C . LYS A 1 349 ? -5.109 -3.892 21.737 1.00 94.81 349 LYS A C 1
ATOM 2840 O O . LYS A 1 349 ? -6.137 -3.485 22.274 1.00 94.81 349 LYS A O 1
ATOM 2845 N N . SER A 1 350 ? -5.052 -5.085 21.141 1.00 91.00 350 SER A N 1
ATOM 2846 C CA . SER A 1 350 ? -6.173 -6.027 21.179 1.00 91.00 350 SER A CA 1
ATOM 2847 C C . SER A 1 350 ? -6.466 -6.513 22.598 1.00 91.00 350 SER A C 1
ATOM 2849 O O . SER A 1 350 ? -7.633 -6.728 22.921 1.00 91.00 350 SER A O 1
ATOM 2851 N N . MET A 1 351 ? -5.441 -6.698 23.435 1.00 89.88 351 MET A N 1
ATOM 2852 C CA . MET A 1 351 ? -5.641 -7.028 24.843 1.00 89.88 351 MET A CA 1
ATOM 2853 C C . MET A 1 351 ? -6.230 -5.832 25.599 1.00 89.88 351 MET A C 1
ATOM 2855 O O . MET A 1 351 ? -7.223 -6.019 26.291 1.00 89.88 351 MET A O 1
ATOM 2859 N N . GLU A 1 352 ? -5.706 -4.612 25.421 1.00 93.69 352 GLU A N 1
ATOM 2860 C CA . GLU A 1 352 ? -6.250 -3.412 26.089 1.00 93.69 352 GLU A CA 1
ATOM 2861 C C . GLU A 1 352 ? -7.739 -3.249 25.788 1.00 93.69 352 GLU A C 1
ATOM 2863 O O . GLU A 1 352 ? -8.552 -3.070 26.688 1.00 93.69 352 GLU A O 1
ATOM 2868 N N . LYS A 1 353 ? -8.118 -3.413 24.514 1.00 91.88 353 LYS A N 1
ATOM 2869 C CA . LYS A 1 353 ? -9.518 -3.360 24.087 1.00 91.88 353 LYS A CA 1
ATOM 2870 C C . LYS A 1 353 ? -10.364 -4.468 24.715 1.00 91.88 353 LYS A C 1
ATOM 2872 O O . LYS A 1 353 ? -11.508 -4.221 25.075 1.00 91.88 353 LYS A O 1
ATOM 2877 N N . LYS A 1 354 ? -9.832 -5.691 24.804 1.00 90.94 354 LYS A N 1
ATOM 2878 C CA . LYS A 1 354 ? -10.556 -6.844 25.359 1.00 90.94 354 LYS A CA 1
ATOM 2879 C C . LYS A 1 354 ? -10.835 -6.676 26.853 1.00 90.94 354 LYS A C 1
ATOM 2881 O O . LYS A 1 354 ? -11.886 -7.111 27.308 1.00 90.94 354 LYS A O 1
ATOM 2886 N 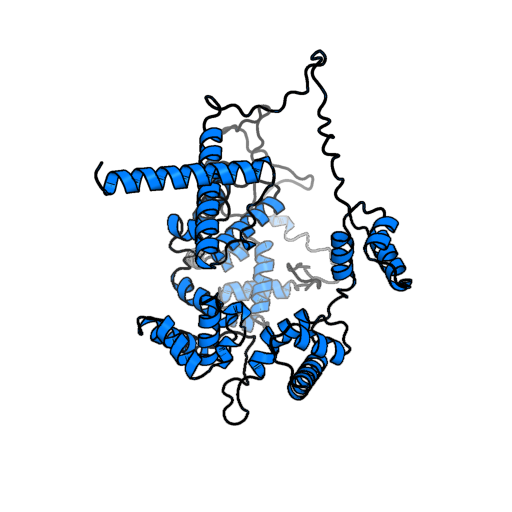N . TYR A 1 355 ? -9.895 -6.093 27.592 1.00 90.31 355 TYR A N 1
ATOM 2887 C CA . TYR A 1 355 ? -9.990 -5.954 29.045 1.00 90.31 355 TYR A CA 1
ATOM 2888 C C . TYR A 1 355 ? -10.463 -4.568 29.497 1.00 90.31 355 TYR A C 1
ATOM 2890 O O . TYR A 1 355 ? -10.831 -4.422 30.653 1.00 90.31 355 TYR A O 1
ATOM 2898 N N . GLY A 1 356 ? -10.493 -3.570 28.608 1.00 91.81 356 GLY A N 1
ATOM 2899 C CA . GLY A 1 356 ? -10.869 -2.197 28.950 1.00 91.81 356 GLY A CA 1
ATOM 2900 C C . GLY A 1 356 ? -9.841 -1.490 29.838 1.00 91.81 356 GLY A C 1
ATOM 2901 O O . GLY A 1 356 ? -10.212 -0.600 30.592 1.00 91.81 356 GLY A O 1
ATOM 2902 N N . VAL A 1 357 ? -8.568 -1.897 29.779 1.00 92.44 357 VAL A N 1
ATOM 2903 C CA . VAL A 1 357 ? -7.500 -1.395 30.660 1.00 92.44 357 VAL A CA 1
ATOM 2904 C C . VAL A 1 357 ? -6.308 -0.916 29.830 1.00 92.44 357 VAL A C 1
ATOM 2906 O O . VAL A 1 357 ? -5.895 -1.612 28.901 1.00 92.44 357 VAL A O 1
ATOM 2909 N N . ASP A 1 358 ? -5.738 0.247 30.171 1.00 90.25 358 ASP A N 1
ATOM 2910 C CA . ASP A 1 358 ? -4.413 0.675 29.692 1.00 90.25 358 ASP A CA 1
ATOM 2911 C C . ASP A 1 358 ? -3.347 -0.054 30.522 1.00 90.25 358 ASP A C 1
ATOM 2913 O O . ASP A 1 358 ? -3.079 0.290 31.673 1.00 90.25 358 ASP A O 1
ATOM 2917 N N . PHE A 1 359 ? -2.739 -1.092 29.945 1.00 86.19 359 PHE A N 1
ATOM 2918 C CA . PHE A 1 359 ? -1.729 -1.898 30.636 1.00 86.19 359 PHE A CA 1
ATOM 2919 C C . PHE A 1 359 ? -0.475 -1.106 31.026 1.00 86.19 359 PHE A C 1
ATOM 2921 O O . PHE A 1 359 ? 0.294 -1.594 31.850 1.00 86.19 359 PHE A O 1
ATOM 2928 N N . LEU A 1 360 ? -0.250 0.087 30.461 1.00 89.25 360 LEU A N 1
ATOM 2929 C CA . LEU A 1 360 ? 0.850 0.965 30.864 1.00 89.25 360 LEU A CA 1
ATOM 2930 C C . LEU A 1 360 ? 0.541 1.774 32.128 1.00 89.25 360 LEU A C 1
ATOM 2932 O O . LEU A 1 360 ? 1.469 2.304 32.730 1.00 89.25 360 LEU A O 1
ATOM 2936 N N . GLN A 1 361 ? -0.732 1.893 32.515 1.00 86.12 361 GLN A N 1
ATOM 2937 C CA . GLN A 1 361 ? -1.147 2.569 33.749 1.00 86.12 361 GLN A CA 1
ATOM 2938 C C . GLN A 1 361 ? -1.159 1.633 34.964 1.00 86.12 361 GLN A C 1
ATOM 2940 O O . GLN A 1 361 ? -1.246 2.101 36.095 1.00 86.12 361 GLN A O 1
ATOM 2945 N N . ILE A 1 362 ? -1.061 0.319 34.748 1.00 76.56 362 ILE A N 1
ATOM 2946 C CA . ILE A 1 362 ? -0.955 -0.654 35.834 1.00 76.56 362 ILE A CA 1
ATOM 2947 C C . ILE A 1 362 ? 0.484 -0.619 36.358 1.00 76.56 362 ILE A C 1
ATOM 2949 O O . ILE A 1 362 ? 1.412 -0.954 35.620 1.00 76.56 362 ILE A O 1
ATOM 2953 N N . ASP A 1 363 ? 0.667 -0.218 37.619 1.00 63.78 363 ASP A N 1
ATOM 2954 C CA . ASP A 1 363 ? 1.983 -0.149 38.261 1.00 63.78 363 ASP A CA 1
ATOM 2955 C C . ASP A 1 363 ? 2.717 -1.507 38.138 1.00 63.78 363 ASP A C 1
ATOM 2957 O O . ASP A 1 363 ? 2.188 -2.542 38.564 1.00 63.78 363 ASP A O 1
ATOM 2961 N N . PRO A 1 364 ? 3.937 -1.543 37.564 1.00 50.12 364 PRO A N 1
ATOM 2962 C CA . PRO A 1 364 ? 4.745 -2.753 37.468 1.00 50.12 364 PRO A CA 1
ATOM 2963 C C . PRO A 1 364 ? 4.972 -3.459 38.810 1.00 50.12 364 PRO A C 1
ATOM 2965 O O . PRO A 1 364 ? 5.134 -4.677 38.816 1.00 50.12 364 PRO A O 1
ATOM 2968 N N . LYS A 1 365 ? 4.960 -2.740 39.941 1.00 46.34 365 LYS A N 1
ATOM 2969 C CA . LYS A 1 365 ? 5.116 -3.317 41.288 1.00 46.34 365 LYS A CA 1
ATOM 2970 C C . LYS A 1 365 ? 3.879 -4.077 41.771 1.00 46.34 365 LYS A C 1
ATOM 2972 O O . LYS A 1 365 ? 3.999 -4.940 42.634 1.00 46.34 365 LYS A O 1
ATOM 2977 N N . VAL A 1 366 ? 2.713 -3.840 41.163 1.00 50.47 366 VAL A N 1
ATOM 2978 C CA . VAL A 1 366 ? 1.493 -4.639 41.387 1.00 50.47 366 VAL A CA 1
ATOM 2979 C C . VAL A 1 366 ? 1.623 -6.031 40.744 1.00 50.47 366 VAL A C 1
ATOM 2981 O O . VAL A 1 366 ? 0.878 -6.952 41.079 1.00 50.47 366 VAL A O 1
ATOM 2984 N N . ARG A 1 367 ? 2.627 -6.253 39.878 1.00 48.66 367 ARG A N 1
ATOM 2985 C CA . ARG A 1 367 ? 3.041 -7.598 39.452 1.00 48.66 367 ARG A CA 1
ATOM 2986 C C . ARG A 1 367 ? 3.992 -8.230 40.471 1.00 48.66 367 ARG A C 1
ATOM 2988 O O . ARG A 1 367 ? 5.197 -8.315 40.249 1.00 48.66 367 ARG A O 1
ATOM 2995 N N . LEU A 1 368 ? 3.421 -8.817 41.518 1.00 34.69 368 LEU A N 1
ATOM 2996 C CA . LEU A 1 368 ? 4.004 -10.021 42.110 1.00 34.69 368 LEU A CA 1
ATOM 2997 C C . LEU A 1 368 ? 3.428 -11.240 41.383 1.00 34.69 368 LEU A C 1
ATOM 2999 O O . LEU A 1 368 ? 2.223 -11.345 41.152 1.00 34.69 368 LEU A O 1
ATOM 3003 N N . ARG A 1 369 ? 4.319 -12.132 40.940 1.00 34.94 369 ARG A N 1
ATOM 3004 C CA . ARG A 1 369 ? 3.963 -13.404 40.302 1.00 34.94 369 ARG A CA 1
ATOM 3005 C C . ARG A 1 369 ? 3.027 -14.193 41.220 1.00 34.94 369 ARG A C 1
ATOM 3007 O O . ARG A 1 369 ? 3.319 -14.314 42.399 1.00 34.94 369 ARG A O 1
ATOM 3014 N N . ASN A 1 370 ? 2.008 -14.822 40.637 1.00 33.41 370 ASN A N 1
ATOM 3015 C CA . ASN A 1 370 ? 1.795 -16.256 40.819 1.00 33.41 370 ASN A CA 1
ATOM 3016 C C . ASN A 1 370 ? 1.234 -16.879 39.532 1.00 33.41 370 ASN A C 1
ATOM 3018 O O . ASN A 1 370 ? 0.504 -16.259 38.756 1.00 33.41 370 ASN A O 1
ATOM 3022 N N . TYR A 1 371 ? 1.736 -18.080 39.254 1.00 39.28 371 TYR A N 1
ATOM 3023 C CA . TYR A 1 371 ? 1.759 -18.768 37.965 1.00 39.28 371 TYR A CA 1
ATOM 3024 C C . TYR A 1 371 ? 0.597 -19.771 37.836 1.00 39.28 371 TYR A C 1
ATOM 3026 O O . TYR A 1 371 ? 0.780 -20.914 37.426 1.00 39.28 371 TYR A O 1
ATOM 3034 N N . ASP A 1 372 ? -0.615 -19.369 38.216 1.00 34.41 372 ASP A N 1
ATOM 3035 C CA . ASP A 1 372 ? -1.768 -20.273 38.352 1.00 34.41 372 ASP A CA 1
ATOM 3036 C C . ASP A 1 372 ? -3.106 -19.706 37.838 1.00 34.41 372 ASP A C 1
ATOM 3038 O O . ASP A 1 372 ? -4.123 -20.400 37.843 1.00 34.41 372 ASP A O 1
ATOM 3042 N N . GLY A 1 373 ? -3.110 -18.508 37.245 1.00 38.25 373 GLY A N 1
ATOM 3043 C CA . GLY A 1 373 ? -4.213 -18.064 36.381 1.00 38.25 373 GLY A CA 1
ATOM 3044 C C . GLY A 1 373 ? -5.528 -17.732 37.098 1.00 38.25 373 GLY A C 1
ATOM 3045 O O . GLY A 1 373 ? -6.587 -17.798 36.474 1.00 38.25 373 GLY A O 1
ATOM 3046 N N . ARG A 1 374 ? -5.484 -17.340 38.375 1.00 38.94 374 ARG A N 1
ATOM 3047 C CA . ARG A 1 374 ? -6.621 -16.728 39.078 1.00 38.94 374 ARG A CA 1
ATOM 3048 C C . ARG A 1 374 ? -6.246 -15.317 39.522 1.00 38.94 374 ARG A C 1
ATOM 3050 O O . ARG A 1 374 ? -5.386 -15.138 40.374 1.00 38.94 374 ARG A O 1
ATOM 3057 N N . THR A 1 375 ? -6.878 -14.313 38.927 1.00 43.34 375 THR A N 1
ATOM 3058 C CA . THR A 1 375 ? -6.772 -12.914 39.350 1.00 43.34 375 THR A CA 1
ATOM 3059 C C . THR A 1 375 ? -7.472 -12.741 40.698 1.00 43.34 375 THR A C 1
ATOM 3061 O O . THR A 1 375 ? -8.678 -12.956 40.790 1.00 43.34 375 THR A O 1
ATOM 3064 N N . ALA A 1 376 ? -6.740 -12.320 41.727 1.00 38.22 376 ALA A N 1
ATOM 3065 C CA . ALA A 1 376 ? -7.312 -11.630 42.878 1.00 38.22 376 ALA A CA 1
ATOM 3066 C C . ALA A 1 376 ? -6.918 -10.153 42.759 1.00 38.22 376 ALA A C 1
ATOM 3068 O O . ALA A 1 376 ? -5.733 -9.837 42.681 1.00 38.22 376 ALA A O 1
ATOM 3069 N N . LEU A 1 377 ? -7.903 -9.259 42.695 1.00 41.78 377 LEU A N 1
ATOM 3070 C CA . LEU A 1 377 ? -7.696 -7.830 42.928 1.00 41.78 377 LEU A CA 1
ATOM 3071 C C . LEU A 1 377 ? -7.921 -7.595 44.426 1.00 41.78 377 LEU A C 1
ATOM 3073 O O . LEU A 1 377 ? -8.945 -8.030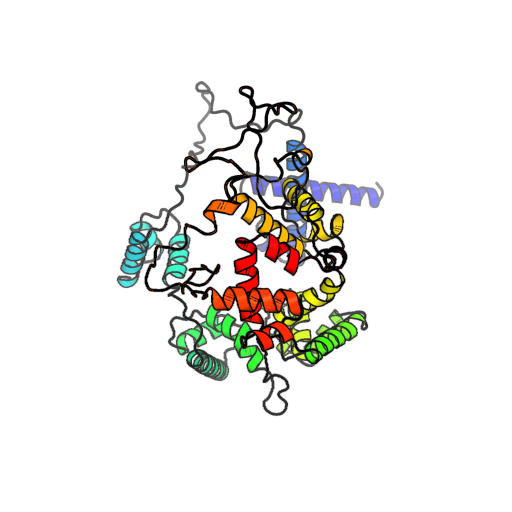 44.953 1.00 41.78 377 LEU A O 1
ATOM 3077 N N . ARG A 1 378 ? -6.981 -6.938 45.117 1.00 44.66 378 ARG A N 1
ATOM 3078 C CA . ARG A 1 378 ? -7.276 -6.365 46.439 1.00 44.66 378 ARG A CA 1
ATOM 3079 C C . ARG A 1 378 ? -8.184 -5.146 46.213 1.00 44.66 378 ARG A C 1
ATOM 3081 O O . ARG A 1 378 ? -7.867 -4.362 45.317 1.00 44.66 378 ARG A O 1
ATOM 3088 N N . PRO A 1 379 ? -9.303 -4.988 46.941 1.00 44.78 379 PRO A N 1
ATOM 3089 C CA . PRO A 1 379 ? -10.085 -3.764 46.852 1.00 44.78 379 PRO A CA 1
ATOM 3090 C C . PRO A 1 379 ? -9.231 -2.584 47.323 1.00 44.78 379 PRO A C 1
ATOM 3092 O O . PRO A 1 379 ? -8.484 -2.706 48.293 1.00 44.78 379 PRO A O 1
ATOM 3095 N N . THR A 1 380 ? -9.345 -1.456 46.631 1.00 47.03 380 THR A N 1
ATOM 3096 C CA . THR A 1 380 ? -8.906 -0.150 47.134 1.00 47.03 380 THR A CA 1
ATOM 3097 C C . THR A 1 380 ? -9.709 0.210 48.382 1.00 47.03 380 THR A C 1
ATOM 3099 O O . THR A 1 380 ? -10.909 -0.079 48.437 1.00 47.03 380 THR A O 1
ATOM 3102 N N . GLY A 1 381 ? -9.060 0.833 49.369 1.00 47.84 381 GLY A N 1
ATOM 3103 C CA . GLY A 1 381 ? -9.747 1.426 50.517 1.00 47.84 381 GLY A CA 1
ATOM 3104 C C . GLY A 1 381 ? -10.745 2.509 50.087 1.00 47.84 381 GLY A C 1
ATOM 3105 O O . GLY A 1 381 ? -10.799 2.903 48.919 1.00 47.84 381 GLY A O 1
ATOM 3106 N N . ALA A 1 382 ? -11.551 3.001 51.033 1.00 49.44 382 ALA A N 1
ATOM 3107 C CA . ALA A 1 382 ? -12.550 4.051 50.786 1.00 49.44 382 ALA A CA 1
ATOM 3108 C C . ALA A 1 382 ? -11.942 5.383 50.288 1.00 49.44 382 ALA A C 1
ATOM 3110 O O . ALA A 1 382 ? -12.654 6.234 49.764 1.00 49.44 382 ALA A O 1
ATOM 3111 N N . ASP A 1 383 ? -10.630 5.543 50.425 1.00 50.00 383 ASP A N 1
ATOM 3112 C CA . ASP A 1 383 ? -9.813 6.675 49.991 1.00 50.00 383 ASP A CA 1
ATOM 3113 C C . ASP A 1 383 ? -9.211 6.504 48.581 1.00 50.00 383 ASP A C 1
ATOM 3115 O O . ASP A 1 383 ? -8.585 7.425 48.060 1.00 50.00 383 ASP A O 1
ATOM 3119 N N . GLY A 1 384 ? -9.399 5.345 47.939 1.00 43.78 384 GLY A N 1
ATOM 3120 C CA . GLY A 1 384 ? -8.854 5.058 46.610 1.00 43.78 384 GLY A CA 1
ATOM 3121 C C . GLY A 1 384 ? -7.358 4.725 46.592 1.00 43.78 384 GLY A C 1
ATOM 3122 O O . GLY A 1 384 ? -6.805 4.531 45.506 1.00 43.78 384 GLY A O 1
ATOM 3123 N N . PHE A 1 385 ? -6.706 4.607 47.755 1.00 40.47 385 PHE A N 1
ATOM 3124 C CA . PHE A 1 385 ? -5.293 4.243 47.856 1.00 40.47 385 PHE A CA 1
ATOM 3125 C C . PHE A 1 385 ? -5.103 2.764 48.228 1.00 40.47 385 PHE A C 1
ATOM 3127 O O . PHE A 1 385 ? -5.986 2.088 48.763 1.00 40.47 385 PHE A O 1
ATOM 3134 N N . TYR A 1 386 ? -3.945 2.222 47.843 1.00 50.66 386 TYR A N 1
ATOM 3135 C CA . TYR A 1 386 ? -3.578 0.831 48.101 1.00 50.66 386 TYR A CA 1
ATOM 3136 C C . TYR A 1 386 ? -3.167 0.660 49.565 1.00 50.66 386 TYR A C 1
ATOM 3138 O O . TYR A 1 386 ? -2.156 1.221 49.984 1.00 50.66 386 TYR A O 1
ATOM 3146 N N . ASP A 1 387 ? -3.912 -0.158 50.311 1.00 53.06 387 ASP A N 1
ATOM 3147 C CA . ASP A 1 387 ? -3.529 -0.588 51.655 1.00 53.06 387 ASP A CA 1
ATOM 3148 C C . ASP A 1 387 ? -2.683 -1.884 51.576 1.00 53.06 387 ASP A C 1
ATOM 3150 O O . ASP A 1 387 ? -3.207 -2.958 51.240 1.00 53.06 387 ASP A O 1
ATOM 3154 N N . PRO A 1 388 ? -1.368 -1.827 51.870 1.00 46.94 388 PRO A N 1
ATOM 3155 C CA . PRO A 1 388 ? -0.493 -2.998 51.848 1.00 46.94 388 PRO A CA 1
ATOM 3156 C C . PRO A 1 388 ? -0.844 -4.040 52.921 1.00 46.94 388 PRO A C 1
ATOM 3158 O O . PRO A 1 388 ? -0.545 -5.224 52.723 1.00 46.94 388 PRO A O 1
ATOM 3161 N N . ASN A 1 389 ? -1.518 -3.629 54.000 1.00 55.34 389 ASN A N 1
ATOM 3162 C CA . ASN A 1 389 ? -1.828 -4.452 55.169 1.00 55.34 389 ASN A CA 1
ATOM 3163 C C . ASN A 1 389 ? -3.313 -4.846 55.258 1.00 55.34 389 ASN A C 1
ATOM 3165 O O . ASN A 1 389 ? -3.695 -5.605 56.149 1.00 55.34 389 ASN A O 1
ATOM 3169 N N . GLY A 1 390 ? -4.141 -4.381 54.319 1.00 54.06 390 GLY A N 1
ATOM 3170 C CA . GLY A 1 390 ? -5.568 -4.682 54.280 1.00 54.06 390 GLY A CA 1
ATOM 3171 C C . GLY A 1 390 ? -5.865 -6.180 54.082 1.00 54.06 390 GLY A C 1
ATOM 3172 O O . GLY A 1 390 ? -5.153 -6.872 53.337 1.00 54.06 390 GLY A O 1
ATOM 3173 N N . PRO A 1 391 ? -6.925 -6.717 54.716 1.00 48.75 391 PRO A N 1
ATOM 3174 C CA . PRO A 1 391 ? -7.283 -8.126 54.611 1.00 48.75 391 PRO A CA 1
ATOM 3175 C C . PRO A 1 391 ? -7.653 -8.499 53.167 1.00 48.75 391 PRO A C 1
ATOM 3177 O O . PRO A 1 391 ? -8.360 -7.772 52.469 1.00 48.75 391 PRO A O 1
ATOM 3180 N N . LEU A 1 392 ? -7.193 -9.668 52.707 1.00 45.50 392 LEU A N 1
ATOM 3181 C CA . LEU A 1 392 ? -7.536 -10.200 51.385 1.00 45.50 392 LEU A CA 1
ATOM 3182 C C . LEU A 1 392 ? -9.051 -10.435 51.293 1.00 45.50 392 LEU A C 1
ATOM 3184 O O . LEU A 1 392 ? -9.568 -11.433 51.800 1.00 45.50 392 LEU A O 1
ATOM 3188 N N . ALA A 1 393 ? -9.769 -9.540 50.617 1.00 37.88 393 ALA A N 1
ATOM 3189 C CA . ALA A 1 393 ? -11.192 -9.719 50.371 1.00 37.88 393 ALA A CA 1
ATOM 3190 C C . ALA A 1 393 ? -11.412 -10.905 49.418 1.00 37.88 393 ALA A C 1
ATOM 3192 O O . ALA A 1 393 ? -11.091 -10.853 48.228 1.00 37.88 393 ALA A O 1
ATOM 3193 N N . ARG A 1 394 ? -11.980 -11.999 49.936 1.00 37.25 394 ARG A N 1
ATOM 3194 C CA . ARG A 1 394 ? -12.542 -13.060 49.093 1.00 37.25 394 ARG A CA 1
ATOM 3195 C C . ARG A 1 394 ? -13.788 -12.513 48.406 1.00 37.25 394 ARG A C 1
ATOM 3197 O O . ARG A 1 394 ? -14.811 -12.314 49.052 1.00 37.25 394 ARG A O 1
ATOM 3204 N N . VAL A 1 395 ? -13.720 -12.331 47.091 1.00 31.09 395 VAL A N 1
ATOM 3205 C CA . VAL A 1 395 ? -14.913 -12.102 46.270 1.00 31.09 395 VAL A CA 1
ATOM 3206 C C . VAL A 1 395 ? -15.707 -13.411 46.228 1.00 31.09 395 VAL A C 1
ATOM 3208 O O . VAL A 1 395 ? -15.377 -14.332 45.480 1.00 31.09 395 VAL A O 1
ATOM 3211 N N . TYR A 1 396 ? -16.728 -13.517 47.078 1.00 29.52 396 TYR A N 1
ATOM 3212 C CA . TYR A 1 396 ? -17.726 -14.578 47.001 1.00 29.52 396 TYR A CA 1
ATOM 3213 C C . TYR A 1 396 ? -18.688 -14.281 45.846 1.00 29.52 396 TYR A C 1
ATOM 3215 O O . TYR A 1 396 ? -19.331 -13.236 45.807 1.00 29.52 396 TYR A O 1
ATOM 3223 N N . THR A 1 397 ? -18.817 -15.228 44.918 1.00 30.89 397 THR A N 1
ATOM 3224 C CA . THR A 1 397 ? -20.043 -15.372 44.121 1.00 30.89 397 THR A CA 1
ATOM 3225 C C . THR A 1 397 ? -21.042 -16.186 44.955 1.00 30.89 397 THR A C 1
ATOM 3227 O O . THR A 1 397 ? -20.622 -17.113 45.657 1.00 30.89 397 THR A O 1
ATOM 3230 N N . PRO A 1 398 ? -22.341 -15.839 44.975 1.00 29.23 398 PRO A N 1
ATOM 3231 C CA . PRO A 1 398 ? -23.281 -16.452 45.903 1.00 29.23 398 PRO A CA 1
ATOM 3232 C C . PRO A 1 398 ? -23.640 -17.893 45.506 1.00 29.23 398 PRO A C 1
ATOM 3234 O O . PRO A 1 398 ? -24.128 -18.155 44.408 1.00 29.23 398 PRO A O 1
ATOM 3237 N N . SER A 1 399 ? -23.499 -18.784 46.496 1.00 30.47 399 SER A N 1
ATOM 3238 C CA . SER A 1 399 ? -24.017 -20.162 46.614 1.00 30.47 399 SER A CA 1
ATOM 3239 C C . SER A 1 399 ? -23.346 -21.236 45.722 1.00 30.47 399 SER A C 1
ATOM 3241 O O . SER A 1 399 ? -23.161 -21.046 44.530 1.00 30.47 399 SER A O 1
ATOM 3243 N N . LYS A 1 400 ? -22.943 -22.417 46.214 1.00 31.28 400 LYS A N 1
ATOM 3244 C CA . LYS A 1 400 ? -23.358 -23.161 47.414 1.00 31.28 400 LYS A CA 1
ATOM 3245 C C . LYS A 1 400 ? -22.166 -23.792 48.158 1.00 31.28 400 LYS A C 1
ATOM 3247 O O . LYS A 1 400 ? -21.340 -24.473 47.560 1.00 31.28 400 LYS A O 1
ATOM 3252 N N . THR A 1 401 ? -22.217 -23.595 49.477 1.00 34.16 401 THR A N 1
ATOM 3253 C CA . THR A 1 401 ? -21.721 -24.423 50.596 1.00 34.16 401 THR A CA 1
ATOM 3254 C C . THR A 1 401 ? -20.215 -24.608 50.818 1.00 34.16 401 THR A C 1
ATOM 3256 O O . THR A 1 401 ? -19.451 -25.031 49.958 1.00 34.16 401 THR A O 1
ATOM 3259 N N . SER A 1 402 ? -19.851 -24.271 52.054 1.00 35.94 402 SER A N 1
ATOM 3260 C CA . SER A 1 402 ? -18.547 -24.173 52.693 1.00 35.94 402 SER A CA 1
ATOM 3261 C C . SER A 1 402 ? -17.961 -25.510 53.161 1.00 35.94 402 SER A C 1
ATOM 3263 O O . SER A 1 402 ? -18.612 -26.549 53.162 1.00 35.94 402 SER A O 1
ATOM 3265 N N . ALA A 1 403 ? -16.694 -25.415 53.564 1.00 42.16 403 ALA A N 1
ATOM 3266 C CA . ALA A 1 403 ? -15.790 -26.451 54.036 1.00 42.16 403 ALA A CA 1
ATOM 3267 C C . ALA A 1 403 ? -16.296 -27.282 55.226 1.00 42.16 403 ALA A C 1
ATOM 3269 O O . ALA A 1 403 ? -16.868 -26.724 56.154 1.00 42.16 403 ALA A O 1
ATOM 3270 N N . LEU A 1 404 ? -15.951 -28.575 55.214 1.00 31.36 404 LEU A N 1
ATOM 3271 C CA . LEU A 1 404 ? -15.502 -29.375 56.362 1.00 31.36 404 LEU A CA 1
ATOM 3272 C C . LEU A 1 404 ? -14.850 -30.664 55.816 1.00 31.36 404 LEU A C 1
ATOM 3274 O O . LEU A 1 404 ? -15.521 -31.604 55.393 1.00 31.36 404 LEU A O 1
ATOM 3278 N N . THR A 1 405 ? -13.518 -30.686 55.788 1.00 40.91 405 THR A N 1
ATOM 3279 C CA . THR A 1 405 ? -12.701 -31.860 55.444 1.00 40.91 405 THR A CA 1
ATOM 3280 C C . THR A 1 405 ? -12.340 -32.562 56.753 1.00 40.91 405 THR A C 1
ATOM 3282 O O . THR A 1 405 ? -11.302 -32.263 57.336 1.00 40.91 405 THR A O 1
ATOM 3285 N N . PRO A 1 406 ? -13.277 -33.342 57.319 1.00 37.19 406 PRO A N 1
ATOM 3286 C CA . PRO A 1 406 ? -13.024 -34.782 57.459 1.00 37.19 406 PRO A CA 1
ATOM 3287 C C . PRO A 1 406 ? -14.236 -35.686 57.128 1.00 37.19 406 PRO A C 1
ATOM 3289 O O . PRO A 1 406 ? -14.185 -36.884 57.374 1.00 37.19 406 PRO A O 1
ATOM 3292 N N . TYR A 1 407 ? -15.310 -35.165 56.518 1.00 33.41 407 TYR A N 1
ATOM 3293 C CA . TYR A 1 407 ? -16.514 -35.957 56.171 1.00 33.41 407 TYR A CA 1
ATOM 3294 C C . TYR A 1 407 ? -16.526 -36.486 54.715 1.00 33.41 407 TYR A C 1
ATOM 3296 O O . TYR A 1 407 ? -17.398 -37.249 54.306 1.00 33.41 407 TYR A O 1
ATOM 3304 N N . VAL A 1 408 ? -15.535 -36.096 53.904 1.00 37.78 408 VAL A N 1
ATOM 3305 C CA . VAL A 1 408 ? -15.496 -36.369 52.453 1.00 37.78 408 VAL A CA 1
ATOM 3306 C C . VAL A 1 408 ? -15.119 -37.821 52.126 1.00 37.78 408 VAL A C 1
ATOM 3308 O O . VAL A 1 408 ? -15.503 -38.311 51.070 1.00 37.78 408 VAL A O 1
ATOM 3311 N N . LEU A 1 409 ? -14.466 -38.558 53.031 1.00 35.03 409 LEU A N 1
ATOM 3312 C CA . LEU A 1 409 ? -14.143 -39.971 52.791 1.00 35.03 409 LEU A CA 1
ATOM 3313 C C . LEU A 1 409 ? -15.314 -40.935 53.070 1.00 35.03 409 LEU A C 1
ATOM 3315 O O . LEU A 1 409 ? -15.327 -42.013 52.485 1.00 35.03 409 LEU A O 1
ATOM 3319 N N . SER A 1 410 ? -16.341 -40.558 53.851 1.00 36.06 410 SER A N 1
ATOM 3320 C CA . SER A 1 410 ? -17.525 -41.422 54.058 1.00 36.06 410 SER A CA 1
ATOM 3321 C C . SER A 1 410 ? -18.654 -41.179 53.042 1.00 36.06 410 SER A C 1
ATOM 3323 O O . SER A 1 410 ? -19.426 -42.090 52.746 1.00 36.06 410 SER A O 1
ATOM 3325 N N . CYS A 1 411 ? -18.726 -39.993 52.420 1.00 32.94 411 CYS A N 1
ATOM 3326 C CA . CYS A 1 411 ? -19.728 -39.694 51.386 1.00 32.94 411 CYS A CA 1
ATOM 3327 C C . CYS A 1 411 ? -19.334 -40.117 49.958 1.00 32.94 411 CYS A C 1
ATOM 3329 O O . CYS A 1 411 ? -20.198 -40.131 49.080 1.00 32.94 411 CYS A O 1
ATOM 3331 N N . ILE A 1 412 ? -18.072 -40.485 49.701 1.00 38.00 412 ILE A N 1
ATOM 3332 C CA . ILE A 1 412 ? -17.643 -40.979 48.377 1.00 38.00 412 ILE A CA 1
ATOM 3333 C C . ILE A 1 412 ? -18.227 -42.373 48.073 1.00 38.00 412 ILE A C 1
ATOM 3335 O O . ILE A 1 412 ? -18.503 -42.663 46.912 1.00 38.00 412 ILE A O 1
ATOM 3339 N N . ASN A 1 413 ? -18.549 -43.183 49.090 1.00 35.72 413 ASN A N 1
ATOM 3340 C CA . ASN A 1 413 ? -19.178 -44.496 48.890 1.00 35.72 413 ASN A CA 1
ATOM 3341 C C . ASN A 1 413 ? -20.719 -44.485 48.856 1.00 35.72 413 ASN A C 1
ATOM 3343 O O . ASN A 1 413 ? -21.310 -45.480 48.451 1.00 35.72 413 ASN A O 1
ATOM 3347 N N . SER A 1 414 ? -21.397 -43.389 49.223 1.00 35.03 414 SER A N 1
ATOM 3348 C CA . SER A 1 414 ? -22.866 -43.379 49.392 1.00 35.03 414 SER A CA 1
ATOM 3349 C C . SER A 1 414 ? -23.649 -42.455 48.445 1.00 35.03 414 SER A C 1
ATOM 3351 O O . SER A 1 414 ? -24.873 -42.402 48.524 1.00 35.03 414 SER A O 1
ATOM 3353 N N . ARG A 1 415 ? -23.000 -41.763 47.493 1.00 32.75 415 ARG A N 1
ATOM 3354 C CA . ARG A 1 415 ? -23.676 -40.875 46.512 1.00 32.75 415 ARG A CA 1
ATOM 3355 C C . ARG A 1 415 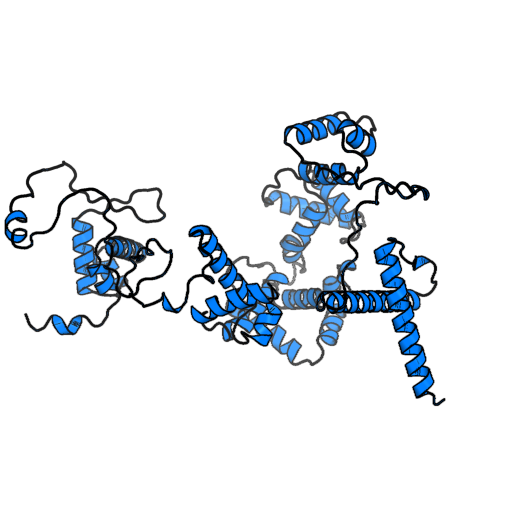? -23.520 -41.269 45.034 1.00 32.75 415 ARG A C 1
ATOM 3357 O O . ARG A 1 415 ? -23.649 -40.422 44.156 1.00 32.75 415 ARG A O 1
ATOM 3364 N N . PHE A 1 416 ? -23.346 -42.560 44.748 1.00 32.78 416 PHE A N 1
ATOM 3365 C CA . PHE A 1 416 ? -23.457 -43.138 43.393 1.00 32.78 416 PHE A CA 1
ATOM 3366 C C . PHE A 1 416 ? -24.766 -43.919 43.164 1.00 32.78 416 PHE A C 1
ATOM 3368 O O . PHE A 1 416 ? -24.816 -44.875 42.396 1.00 32.78 416 PHE A O 1
ATOM 3375 N N . GLN A 1 417 ? -25.861 -43.486 43.789 1.00 33.00 417 GLN A N 1
ATOM 3376 C CA . GLN A 1 417 ? -27.209 -43.943 43.448 1.00 33.00 417 GLN A CA 1
ATOM 3377 C C . GLN A 1 417 ? -28.078 -42.759 43.029 1.00 33.00 417 GLN A C 1
ATOM 3379 O O . GLN A 1 417 ? -28.979 -42.359 43.744 1.00 33.00 417 GLN A O 1
ATOM 3384 N N . PHE A 1 418 ? -27.799 -42.186 41.860 1.00 30.06 418 PHE A N 1
ATOM 3385 C CA . PHE A 1 418 ? -28.850 -41.650 40.994 1.00 30.06 418 PHE A CA 1
ATOM 3386 C C . PHE A 1 418 ? -28.376 -41.785 39.545 1.00 30.06 418 PHE A C 1
ATOM 3388 O O . PHE A 1 418 ? -27.548 -41.025 39.046 1.00 30.06 418 PHE A O 1
ATOM 3395 N N . ARG A 1 419 ? -28.865 -42.859 38.915 1.00 31.56 419 ARG A N 1
ATOM 3396 C CA . ARG A 1 419 ? -28.785 -43.136 37.482 1.00 31.56 419 ARG A CA 1
ATOM 3397 C C . ARG A 1 419 ? -29.544 -42.042 36.734 1.00 31.56 419 ARG A C 1
ATOM 3399 O O . ARG A 1 419 ? -30.757 -41.945 36.879 1.00 31.56 419 ARG A O 1
ATOM 3406 N N . ASP A 1 420 ? -28.846 -41.316 35.873 1.00 33.06 420 ASP A N 1
ATOM 3407 C CA . ASP A 1 420 ? -29.428 -40.827 34.625 1.00 33.06 420 ASP A CA 1
ATOM 3408 C C . ASP A 1 420 ? -28.902 -41.730 33.495 1.00 33.06 420 ASP A C 1
ATOM 3410 O O . ASP A 1 420 ? -27.722 -42.099 33.477 1.00 33.06 420 ASP A O 1
ATOM 3414 N N . GLN A 1 421 ? -29.787 -42.162 32.598 1.00 39.88 421 GLN A N 1
ATOM 3415 C CA . GLN A 1 421 ? -29.669 -43.369 31.764 1.00 39.88 421 GLN A CA 1
ATOM 3416 C C . GLN A 1 421 ? -28.591 -43.330 30.660 1.00 39.88 421 GLN A C 1
ATOM 3418 O O . GLN A 1 421 ? -28.591 -44.188 29.782 1.00 39.88 421 GLN A O 1
ATOM 3423 N N . THR A 1 422 ? -27.635 -42.394 30.671 1.00 48.97 422 THR A N 1
ATOM 3424 C CA . THR A 1 422 ? -26.614 -42.330 29.602 1.00 48.97 422 THR A CA 1
ATOM 3425 C C . THR A 1 422 ? -25.154 -42.224 30.039 1.00 48.97 422 THR A C 1
ATOM 3427 O O . THR A 1 422 ? -24.294 -42.346 29.177 1.00 48.97 422 THR A O 1
ATOM 3430 N N . GLY A 1 423 ? -24.819 -42.065 31.327 1.00 38.56 423 GLY A N 1
ATOM 3431 C CA . GLY A 1 423 ? -23.439 -42.241 31.831 1.00 38.56 423 GLY A CA 1
ATOM 3432 C C . GLY A 1 423 ? -22.317 -41.436 31.136 1.00 38.56 423 GLY A C 1
ATOM 3433 O O . GLY A 1 423 ? -21.151 -41.811 31.229 1.00 38.56 423 GLY A O 1
ATOM 3434 N N . LEU A 1 424 ? -22.623 -40.349 30.419 1.00 39.31 424 LEU A N 1
ATOM 3435 C CA . LEU A 1 424 ? -21.662 -39.601 29.595 1.00 39.31 424 LEU A CA 1
ATOM 3436 C C . LEU A 1 424 ? -21.281 -38.262 30.243 1.00 39.31 424 LEU A C 1
ATOM 3438 O O . LEU A 1 424 ? -22.145 -37.428 30.505 1.00 39.31 424 LEU A O 1
ATOM 3442 N N . GLN A 1 425 ? -19.979 -37.998 30.418 1.00 52.03 425 GLN A N 1
ATOM 3443 C CA . GLN A 1 425 ? -19.492 -36.665 30.788 1.00 52.03 425 GLN A CA 1
ATOM 3444 C C . GLN A 1 425 ? -19.422 -35.749 29.555 1.00 52.03 425 GLN A C 1
ATOM 3446 O O . GLN A 1 425 ? -18.809 -36.059 28.530 1.00 52.03 425 GLN A O 1
ATOM 3451 N N . ILE A 1 426 ? -20.051 -34.576 29.644 1.00 44.41 426 ILE A N 1
ATOM 3452 C CA . ILE A 1 426 ? -20.051 -33.588 28.559 1.00 44.41 426 ILE A CA 1
ATOM 3453 C C . ILE A 1 426 ? -18.881 -32.620 28.764 1.00 44.41 426 ILE A C 1
ATOM 3455 O O . ILE A 1 426 ? -18.943 -31.714 29.593 1.00 44.41 426 ILE A O 1
ATOM 3459 N N . VAL A 1 427 ? -17.822 -32.774 27.967 1.00 52.56 427 VAL A N 1
ATOM 3460 C CA . VAL A 1 427 ? -16.703 -31.821 27.909 1.00 52.56 427 VAL A CA 1
ATOM 3461 C C . VAL A 1 427 ? -16.866 -30.940 26.669 1.00 52.56 427 VAL A C 1
ATOM 3463 O O . VAL A 1 427 ? -16.783 -31.415 25.539 1.00 52.56 427 VAL A O 1
ATOM 3466 N N . ARG A 1 428 ? -17.100 -29.632 26.850 1.00 45.88 428 ARG A N 1
ATOM 3467 C CA . ARG A 1 428 ? -17.081 -28.669 25.732 1.00 45.88 428 ARG A CA 1
ATOM 3468 C C . ARG A 1 428 ? -15.638 -28.319 25.369 1.00 45.88 428 ARG A C 1
ATOM 3470 O O . ARG A 1 428 ? -14.937 -27.707 26.170 1.00 45.88 428 ARG A O 1
ATOM 3477 N N . LEU A 1 429 ? -15.224 -28.666 24.150 1.00 44.94 429 LEU A N 1
ATOM 3478 C CA . LEU A 1 429 ? -13.944 -28.241 23.580 1.00 44.94 429 LEU A CA 1
ATOM 3479 C C . LEU A 1 429 ? -14.032 -26.789 23.069 1.00 44.94 429 LEU A C 1
ATOM 3481 O O . LEU A 1 429 ? -15.017 -26.441 22.410 1.00 44.94 429 LEU A O 1
ATOM 3485 N N . PRO A 1 430 ? -13.019 -25.938 23.308 1.00 39.81 430 PRO A N 1
ATOM 3486 C CA . PRO A 1 430 ? -12.980 -24.594 22.740 1.00 39.81 430 PRO A CA 1
ATOM 3487 C C . PRO A 1 430 ? -12.816 -24.653 21.211 1.00 39.81 430 PRO A C 1
ATOM 3489 O O . PRO A 1 430 ? -11.885 -25.271 20.698 1.00 39.81 430 PRO A O 1
ATOM 3492 N N . GLY A 1 431 ? -13.728 -24.000 20.481 1.00 44.34 431 GLY A N 1
ATOM 3493 C CA . GLY A 1 431 ? -13.657 -23.834 19.021 1.00 44.34 431 GLY A CA 1
ATOM 3494 C C . GLY A 1 431 ? -14.424 -24.858 18.173 1.00 44.34 431 GLY A C 1
ATOM 3495 O O . GLY A 1 431 ? -14.321 -24.806 16.952 1.00 44.34 431 GLY A O 1
ATOM 3496 N N . SER A 1 432 ? -15.204 -25.760 18.777 1.00 42.62 432 SER A N 1
ATOM 3497 C CA . SER A 1 432 ? -16.088 -26.684 18.049 1.00 42.62 432 SER A CA 1
ATOM 3498 C C . SER A 1 432 ? -17.555 -26.349 18.321 1.00 42.62 432 SER A C 1
ATOM 3500 O O . SER A 1 432 ? -17.981 -26.347 19.475 1.00 42.62 432 SER A O 1
ATOM 3502 N N . SER A 1 433 ? -18.339 -26.094 17.268 1.00 45.16 433 SER A N 1
ATOM 3503 C CA . SER A 1 433 ? -19.806 -25.997 17.353 1.00 45.16 433 SER A CA 1
ATOM 3504 C C . SER A 1 433 ? -20.469 -27.359 17.609 1.00 45.16 433 SER A C 1
ATOM 3506 O O . SER A 1 433 ? -21.616 -27.407 18.046 1.00 45.16 433 SER A O 1
ATOM 3508 N N . ALA A 1 434 ? -19.739 -28.463 17.414 1.00 46.06 434 ALA A N 1
ATOM 3509 C CA . ALA A 1 434 ? -20.173 -29.809 17.762 1.00 46.06 434 ALA A CA 1
ATOM 3510 C C . ALA A 1 434 ? -19.646 -30.204 19.153 1.00 46.06 434 ALA A C 1
ATOM 3512 O O . ALA A 1 434 ? -18.435 -30.210 19.402 1.00 46.06 434 ALA A O 1
ATOM 3513 N N . GLN A 1 435 ? -20.559 -30.544 20.066 1.00 54.09 435 GLN A N 1
ATOM 3514 C CA . GLN A 1 435 ? -20.234 -31.093 21.383 1.00 54.09 435 GLN A CA 1
ATOM 3515 C C 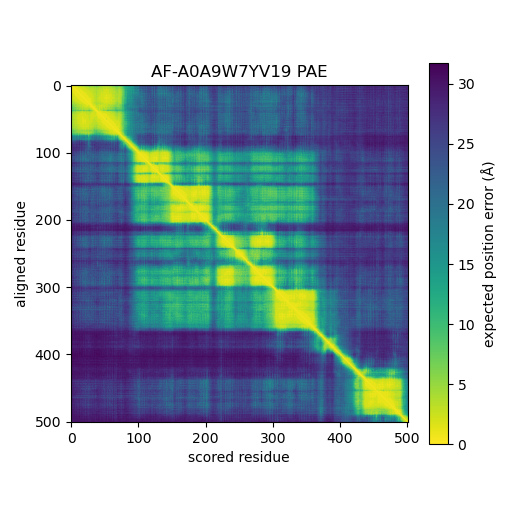. GLN A 1 435 ? -19.698 -32.521 21.231 1.00 54.09 435 GLN A C 1
ATOM 3517 O O . GLN A 1 435 ? -20.464 -33.478 21.160 1.00 54.09 435 GLN A O 1
ATOM 3522 N N . THR A 1 436 ? -18.379 -32.693 21.208 1.00 58.94 436 THR A N 1
ATOM 3523 C CA . THR A 1 436 ? -17.776 -34.022 21.373 1.00 58.94 436 THR A CA 1
ATOM 3524 C C . THR A 1 436 ? -17.926 -34.458 22.829 1.00 58.94 436 THR A C 1
ATOM 3526 O O . THR A 1 436 ? -17.194 -33.989 23.697 1.00 58.94 436 THR A O 1
ATOM 3529 N N . ARG A 1 437 ? -18.892 -35.339 23.106 1.00 76.81 437 ARG A N 1
ATOM 3530 C CA . ARG A 1 437 ? -19.031 -36.009 24.407 1.00 76.81 437 ARG A CA 1
ATOM 3531 C C . ARG A 1 437 ? -17.890 -37.018 24.559 1.00 76.81 437 ARG A C 1
ATOM 3533 O O . ARG A 1 437 ? -17.649 -37.806 23.646 1.00 76.81 437 ARG A O 1
ATOM 3540 N N . ILE A 1 438 ? -17.174 -36.972 25.681 1.00 85.25 438 ILE A N 1
ATOM 3541 C CA . ILE A 1 438 ? -16.099 -37.921 25.990 1.00 85.25 438 ILE A CA 1
ATOM 3542 C C . ILE A 1 438 ? -16.665 -38.884 27.028 1.00 85.25 438 ILE A C 1
ATOM 3544 O O . ILE A 1 438 ? -17.124 -38.455 28.084 1.00 85.25 438 ILE A O 1
ATOM 3548 N N . SER A 1 439 ? -16.678 -40.183 26.725 1.00 89.94 439 SER A N 1
ATOM 3549 C CA . SER A 1 439 ? -17.153 -41.161 27.705 1.00 89.94 439 SER A CA 1
ATOM 3550 C C . SER A 1 439 ? -16.196 -41.226 28.905 1.00 89.94 439 SER A C 1
ATOM 3552 O O . SER A 1 439 ? -14.987 -41.089 28.695 1.00 89.94 439 SER A O 1
ATOM 3554 N N . PRO A 1 440 ? -16.682 -41.461 30.138 1.00 88.56 440 PRO A N 1
ATOM 3555 C CA . PRO A 1 440 ? -15.818 -41.634 31.310 1.00 88.56 440 PRO A CA 1
ATOM 3556 C C . PRO A 1 440 ? -14.728 -42.689 31.085 1.00 88.56 440 PRO A C 1
ATOM 3558 O O . PRO A 1 440 ? -13.556 -42.417 31.311 1.00 88.56 440 PRO A O 1
ATOM 3561 N N . ALA A 1 441 ? -15.074 -43.814 30.448 1.00 90.06 441 ALA A N 1
ATOM 3562 C CA . ALA A 1 441 ? -14.114 -44.854 30.078 1.00 90.06 441 ALA A CA 1
ATOM 3563 C C . ALA A 1 441 ? -13.000 -44.357 29.133 1.00 90.06 441 ALA A C 1
ATOM 3565 O O . ALA A 1 441 ? -11.881 -44.864 29.153 1.00 90.06 441 ALA A O 1
ATOM 3566 N N . THR A 1 442 ? -13.286 -43.369 28.278 1.00 93.06 442 THR A N 1
ATOM 3567 C CA . THR A 1 442 ? -12.268 -42.722 27.435 1.00 93.06 442 THR A CA 1
ATOM 3568 C C . THR A 1 442 ? -11.366 -41.803 28.255 1.00 93.06 442 THR A C 1
ATOM 3570 O O . THR A 1 442 ? -10.180 -41.715 27.951 1.00 93.06 442 THR A O 1
ATOM 3573 N N . VAL A 1 443 ? -11.897 -41.130 29.280 1.00 93.81 443 VAL A N 1
ATOM 3574 C CA . VAL A 1 443 ? -11.097 -40.305 30.197 1.00 93.81 443 VAL A CA 1
ATOM 3575 C C . VAL A 1 443 ? -10.144 -41.187 30.999 1.00 93.81 443 VAL A C 1
ATOM 3577 O O . VAL A 1 443 ? -8.951 -40.901 31.017 1.00 93.81 443 VAL A O 1
ATOM 3580 N N . ASP A 1 444 ? -10.629 -42.294 31.559 1.00 92.50 444 ASP A N 1
ATOM 3581 C CA . ASP A 1 444 ? -9.809 -43.213 32.358 1.00 92.50 444 ASP A CA 1
ATOM 3582 C C . ASP A 1 444 ? -8.699 -43.855 31.520 1.00 92.50 444 ASP A C 1
ATOM 3584 O O . ASP A 1 444 ? -7.534 -43.857 31.918 1.00 92.50 444 ASP A O 1
ATOM 3588 N N . LYS A 1 445 ? -9.025 -44.312 30.302 1.00 96.19 445 LYS A N 1
ATOM 3589 C CA . LYS A 1 445 ? -8.020 -44.828 29.359 1.00 96.19 445 LYS A CA 1
ATOM 3590 C C . LYS A 1 445 ? -6.990 -43.770 28.972 1.00 96.19 445 LYS A C 1
ATOM 3592 O O . LYS A 1 445 ? -5.809 -44.092 28.871 1.00 96.19 445 LYS A O 1
ATOM 3597 N N . LEU A 1 446 ? -7.413 -42.520 28.770 1.00 95.56 446 LEU A N 1
ATOM 3598 C CA . LEU A 1 446 ? -6.501 -41.429 28.427 1.00 95.56 446 LEU A CA 1
ATOM 3599 C C . LEU A 1 446 ? -5.576 -41.096 29.599 1.00 95.56 446 LEU A C 1
ATOM 3601 O O . LEU A 1 446 ? -4.389 -40.879 29.384 1.00 95.56 446 LEU A O 1
ATOM 3605 N N . MET A 1 447 ? -6.099 -41.101 30.824 1.00 93.75 447 MET A N 1
ATOM 3606 C CA . MET A 1 447 ? -5.322 -40.883 32.042 1.00 93.75 447 MET A CA 1
ATOM 3607 C C . MET A 1 447 ? -4.303 -41.994 32.280 1.00 93.75 447 MET A C 1
ATOM 3609 O O . MET A 1 447 ? -3.137 -41.696 32.531 1.00 93.75 447 MET A O 1
ATOM 3613 N N . ALA A 1 448 ? -4.708 -43.257 32.125 1.00 93.94 448 ALA A N 1
ATOM 3614 C CA . ALA A 1 448 ? -3.796 -44.393 32.198 1.00 93.94 448 ALA A CA 1
ATOM 3615 C C . ALA A 1 448 ? -2.697 -44.291 31.127 1.00 93.94 448 ALA A C 1
ATOM 3617 O O . ALA A 1 448 ? -1.516 -44.397 31.443 1.00 93.94 448 ALA A O 1
ATOM 3618 N N . ALA A 1 449 ? -3.064 -43.982 29.877 1.00 95.69 449 ALA A N 1
ATOM 3619 C CA . ALA A 1 449 ? -2.105 -43.842 28.784 1.00 95.69 449 ALA A CA 1
ATOM 3620 C C . ALA A 1 449 ? -1.114 -42.684 29.004 1.00 95.69 449 ALA A C 1
ATOM 3622 O O . ALA A 1 449 ? 0.079 -42.862 28.769 1.00 95.69 449 ALA A O 1
ATOM 3623 N N . ILE A 1 450 ? -1.577 -41.520 29.481 1.00 94.38 450 ILE A N 1
ATOM 3624 C CA . ILE A 1 450 ? -0.707 -40.382 29.827 1.00 94.38 450 ILE A CA 1
ATOM 3625 C C . ILE A 1 450 ? 0.219 -40.748 30.991 1.00 94.38 450 ILE A C 1
ATOM 3627 O O . ILE A 1 450 ? 1.400 -40.418 30.955 1.00 94.38 450 ILE A O 1
ATOM 3631 N N . SER A 1 451 ? -0.276 -41.469 32.000 1.00 90.56 451 SER A N 1
ATOM 3632 C CA . SER A 1 451 ? 0.555 -41.909 33.123 1.00 90.56 451 SER A CA 1
ATOM 3633 C C . SER A 1 451 ? 1.645 -42.896 32.691 1.00 90.56 451 SER A C 1
ATOM 3635 O O . SER A 1 451 ? 2.765 -42.813 33.190 1.00 90.56 451 SER A O 1
ATOM 3637 N N . SER A 1 452 ? 1.344 -43.815 31.766 1.00 93.38 452 SER A N 1
ATOM 3638 C CA . SER A 1 452 ? 2.297 -44.833 31.300 1.00 93.38 452 SER A CA 1
ATOM 3639 C C . SER A 1 452 ? 3.299 -44.310 30.267 1.00 93.38 452 SER A C 1
ATOM 3641 O O . SER A 1 452 ? 4.451 -44.732 30.273 1.00 93.38 452 SER A O 1
ATOM 3643 N N . HIS A 1 453 ? 2.881 -43.406 29.376 1.00 93.81 453 HIS A N 1
ATOM 3644 C CA . HIS A 1 453 ? 3.681 -42.981 28.217 1.00 93.81 453 HIS A CA 1
ATOM 3645 C C . HIS A 1 453 ? 4.100 -41.500 28.241 1.00 93.81 453 HIS A C 1
ATOM 3647 O O . HIS A 1 453 ? 4.849 -41.064 27.366 1.00 93.81 453 HIS A O 1
ATOM 3653 N N . LYS A 1 454 ? 3.663 -40.729 29.245 1.00 88.44 454 LYS A N 1
ATOM 3654 C CA . LYS A 1 454 ? 4.023 -39.317 29.464 1.00 88.44 454 LYS A CA 1
ATOM 3655 C C . LYS A 1 454 ? 3.767 -38.438 28.230 1.00 88.44 454 LYS A C 1
ATOM 3657 O O . LYS A 1 454 ? 2.624 -38.298 27.813 1.00 88.44 454 LYS A O 1
ATOM 3662 N N . ASP A 1 455 ? 4.808 -37.848 27.646 1.00 85.25 455 ASP A N 1
ATOM 3663 C CA . ASP A 1 455 ? 4.708 -36.942 26.495 1.00 85.25 455 ASP A CA 1
ATOM 3664 C C . ASP A 1 455 ? 4.851 -37.652 25.135 1.00 85.25 455 ASP A C 1
ATOM 3666 O O . ASP A 1 455 ? 4.807 -37.000 24.086 1.00 85.25 455 ASP A O 1
ATOM 3670 N N . ASP A 1 456 ? 4.987 -38.985 25.112 1.00 93.81 456 ASP A N 1
ATOM 3671 C CA . ASP A 1 456 ? 4.996 -39.754 23.865 1.00 93.81 456 ASP A CA 1
ATOM 3672 C C . ASP A 1 456 ? 3.571 -39.926 23.314 1.00 93.81 456 ASP A C 1
ATOM 3674 O O . ASP A 1 456 ? 2.895 -40.951 23.466 1.00 93.81 456 ASP A O 1
ATOM 3678 N N . TRP A 1 457 ? 3.113 -38.888 22.614 1.00 94.00 457 TRP A N 1
ATOM 3679 C CA . TRP A 1 457 ? 1.796 -38.842 21.984 1.00 94.00 457 TRP A CA 1
ATOM 3680 C C . TRP A 1 457 ? 1.570 -39.934 20.932 1.00 94.00 457 TRP A C 1
ATOM 3682 O O . TRP A 1 457 ? 0.414 -40.209 20.602 1.00 94.00 457 TRP A O 1
ATOM 3692 N N . ILE A 1 458 ? 2.628 -40.558 20.401 1.00 94.00 458 ILE A N 1
ATOM 3693 C CA . ILE A 1 458 ? 2.507 -41.670 19.452 1.00 94.00 458 ILE A CA 1
ATOM 3694 C C . ILE A 1 458 ? 2.121 -42.940 20.216 1.00 94.00 458 ILE A C 1
ATOM 3696 O O . ILE A 1 458 ? 1.165 -43.616 19.831 1.00 94.00 458 ILE A O 1
ATOM 3700 N N . SER A 1 459 ? 2.787 -43.226 21.334 1.00 94.06 459 SER A N 1
ATOM 3701 C CA . SER A 1 459 ? 2.439 -44.359 22.201 1.00 94.06 459 SER A CA 1
ATOM 3702 C C . SER A 1 459 ? 1.066 -44.183 22.860 1.00 94.06 459 SER A C 1
ATOM 3704 O O . SER A 1 459 ? 0.252 -45.108 22.831 1.00 94.06 459 SER A O 1
ATOM 3706 N N . ILE A 1 460 ? 0.729 -42.969 23.315 1.00 95.25 460 ILE A N 1
ATOM 3707 C CA . ILE A 1 460 ? -0.622 -42.643 23.818 1.00 95.25 460 ILE A CA 1
ATOM 3708 C C . ILE A 1 460 ? -1.680 -42.854 22.734 1.00 95.25 460 ILE A C 1
ATOM 3710 O O . ILE A 1 460 ? -2.744 -43.415 22.993 1.00 95.25 460 ILE A O 1
ATOM 3714 N N . SER A 1 461 ? -1.397 -42.424 21.503 1.00 96.44 461 SER A N 1
ATOM 3715 C CA . SER A 1 461 ? -2.294 -42.604 20.363 1.00 96.44 461 SER A CA 1
ATOM 3716 C C . SER A 1 461 ? -2.563 -44.082 20.071 1.00 96.44 461 SER A C 1
ATOM 3718 O O . SER A 1 461 ? -3.722 -44.456 19.865 1.00 96.44 461 SER A O 1
ATOM 3720 N N . ARG A 1 462 ? -1.526 -44.929 20.120 1.00 96.88 462 ARG A N 1
ATOM 3721 C CA . ARG A 1 462 ? -1.656 -46.387 19.969 1.00 96.88 462 ARG A CA 1
ATOM 3722 C C . ARG A 1 462 ? -2.497 -47.007 21.087 1.00 96.88 462 ARG A C 1
ATOM 3724 O O . ARG A 1 462 ? -3.427 -47.748 20.779 1.00 96.88 462 ARG A O 1
ATOM 3731 N N . ALA A 1 463 ? -2.241 -46.653 22.349 1.00 95.62 463 ALA A N 1
ATOM 3732 C CA . ALA A 1 463 ? -3.007 -47.144 23.500 1.00 95.62 463 ALA A CA 1
ATOM 3733 C C . ALA A 1 463 ? -4.491 -46.730 23.441 1.00 95.62 463 ALA A C 1
ATOM 3735 O O . ALA A 1 463 ? -5.388 -47.527 23.715 1.00 95.62 463 ALA A O 1
ATOM 3736 N N . MET A 1 464 ? -4.760 -45.494 23.013 1.00 96.44 464 MET A N 1
ATOM 3737 C CA . MET A 1 464 ? -6.114 -44.945 22.897 1.00 96.44 464 MET A CA 1
ATOM 3738 C C . MET A 1 464 ? -6.855 -45.376 21.630 1.00 96.44 464 MET A C 1
ATOM 3740 O O . MET A 1 464 ? -8.066 -45.170 21.545 1.00 96.44 464 MET A O 1
ATOM 3744 N N . LYS A 1 465 ? -6.149 -45.932 20.636 1.00 96.56 465 LYS A N 1
ATOM 3745 C CA . LYS A 1 465 ? -6.653 -46.163 19.270 1.00 96.56 465 LYS A CA 1
ATOM 3746 C C . LYS A 1 465 ? -7.280 -44.897 18.659 1.00 96.56 465 LYS A C 1
ATOM 3748 O O . LYS A 1 465 ? -8.311 -44.950 17.991 1.00 96.56 465 LYS A O 1
ATOM 3753 N N . LEU A 1 466 ? -6.668 -43.736 18.905 1.00 94.75 466 LEU A N 1
ATOM 3754 C CA . LEU A 1 466 ? -7.118 -42.424 18.420 1.00 94.75 466 LEU A CA 1
ATOM 3755 C C . LEU A 1 466 ? -5.937 -41.627 17.859 1.00 94.75 466 LEU A C 1
ATOM 3757 O O . LEU A 1 466 ? -4.845 -41.744 18.407 1.00 94.75 466 LEU A O 1
ATOM 3761 N N . PRO A 1 467 ? -6.121 -40.755 16.847 1.00 95.56 467 PRO A N 1
ATOM 3762 C CA . PRO A 1 467 ? -5.032 -39.934 16.315 1.00 95.56 467 PRO A CA 1
ATOM 3763 C C . PRO A 1 467 ? -4.358 -39.071 17.402 1.00 95.56 467 PRO A C 1
ATOM 3765 O O . PRO A 1 467 ? -5.076 -38.523 18.249 1.00 95.56 467 PRO A O 1
ATOM 3768 N N . PRO A 1 468 ? -3.025 -38.849 17.359 1.00 94.75 468 PRO A N 1
ATOM 3769 C CA . PRO A 1 468 ? -2.302 -38.084 18.386 1.00 94.75 468 PRO A CA 1
ATOM 3770 C C . PRO A 1 468 ? -2.883 -36.683 18.619 1.00 94.75 468 PRO A C 1
ATOM 3772 O O . PRO A 1 468 ? -3.009 -36.221 19.751 1.00 94.75 468 PRO A O 1
ATOM 3775 N N . SER A 1 469 ? -3.334 -36.027 17.545 1.00 90.38 469 SER A N 1
ATOM 3776 C CA . SER A 1 469 ? -3.964 -34.703 17.597 1.00 90.38 469 SER A CA 1
ATOM 3777 C C . SER A 1 469 ? -5.274 -34.683 18.392 1.00 90.38 469 SER A C 1
ATOM 3779 O O . SER A 1 469 ? -5.595 -33.677 19.026 1.00 90.38 469 SER A O 1
ATOM 3781 N N . LYS A 1 470 ? -6.034 -35.785 18.388 1.00 93.75 470 LYS A N 1
ATOM 3782 C CA . LYS A 1 470 ? -7.289 -35.920 19.137 1.00 93.75 470 LYS A CA 1
ATOM 3783 C C . LYS A 1 470 ? -7.014 -36.219 20.611 1.00 93.75 470 LYS A C 1
ATOM 3785 O O . LYS A 1 470 ? -7.642 -35.604 21.468 1.00 93.75 470 LYS A O 1
ATOM 3790 N N . CYS A 1 471 ? -6.023 -37.068 20.897 1.00 95.38 471 CYS A N 1
ATOM 3791 C CA . CYS A 1 471 ? -5.539 -37.330 22.256 1.00 95.38 471 CYS A CA 1
ATOM 3792 C C . CYS A 1 471 ? -5.042 -36.045 22.932 1.00 95.38 471 CYS A C 1
ATOM 3794 O O . CYS A 1 471 ? -5.456 -35.748 24.050 1.00 95.38 471 CYS A O 1
ATOM 3796 N N . ARG A 1 472 ? -4.253 -35.226 22.219 1.00 94.06 472 ARG A N 1
ATOM 3797 C CA . ARG A 1 472 ? -3.746 -33.944 22.730 1.00 94.06 472 ARG A CA 1
ATOM 3798 C C . ARG A 1 472 ? -4.868 -32.954 23.041 1.00 94.06 472 ARG A C 1
ATOM 3800 O O . ARG A 1 472 ? -4.892 -32.380 24.121 1.00 94.06 472 ARG A O 1
ATOM 3807 N N . LYS A 1 473 ? -5.858 -32.827 22.148 1.00 92.75 473 LYS A N 1
ATOM 3808 C CA . LYS A 1 473 ? -7.045 -31.985 22.388 1.00 92.75 473 LYS A CA 1
ATOM 3809 C C . LYS A 1 473 ? -7.855 -32.435 23.605 1.00 92.75 473 LYS A C 1
ATOM 3811 O O . LYS A 1 473 ? -8.342 -31.591 24.352 1.00 92.75 473 LYS A O 1
ATOM 3816 N N . TYR A 1 474 ? -8.021 -33.742 23.805 1.00 94.31 474 TYR A N 1
ATOM 3817 C CA . TYR A 1 474 ? -8.713 -34.271 24.983 1.00 94.31 474 TYR A CA 1
ATOM 3818 C C . TYR A 1 474 ? -7.918 -34.028 26.268 1.00 94.31 474 TYR A C 1
ATOM 3820 O O . TYR A 1 474 ? -8.502 -33.594 27.258 1.00 94.31 474 TYR A O 1
ATOM 3828 N N . ALA A 1 475 ? -6.599 -34.219 26.235 1.00 93.25 475 ALA A N 1
ATOM 3829 C CA . ALA A 1 475 ? -5.722 -33.955 27.370 1.00 93.25 475 ALA A CA 1
ATOM 3830 C C . ALA A 1 475 ? -5.705 -32.465 27.753 1.00 93.25 475 ALA A C 1
ATOM 3832 O O . ALA A 1 475 ? -5.865 -32.134 28.924 1.00 93.25 475 ALA A O 1
ATOM 3833 N N . GLU A 1 476 ? -5.607 -31.557 26.777 1.00 89.62 476 GLU A N 1
ATOM 3834 C CA . GLU A 1 476 ? -5.685 -30.107 26.999 1.00 89.62 476 GLU A CA 1
ATOM 3835 C C . GLU A 1 476 ? -7.040 -29.698 27.588 1.00 89.62 476 GLU A C 1
ATOM 3837 O O . GLU A 1 476 ? -7.099 -28.924 28.544 1.00 89.62 476 GLU A O 1
ATOM 3842 N N . ALA A 1 477 ? -8.139 -30.254 27.071 1.00 89.19 477 ALA A N 1
ATOM 3843 C CA . ALA A 1 477 ? -9.469 -29.988 27.602 1.00 89.19 477 ALA A CA 1
ATOM 3844 C C . ALA A 1 477 ? -9.626 -30.479 29.047 1.00 89.19 477 ALA A C 1
ATOM 3846 O O . ALA A 1 477 ? -10.149 -29.745 29.887 1.00 89.19 477 ALA A O 1
ATOM 3847 N N . LEU A 1 478 ? -9.124 -31.674 29.361 1.00 89.88 478 LEU A N 1
ATOM 3848 C CA . LEU A 1 478 ? -9.112 -32.208 30.722 1.00 89.88 478 LEU A CA 1
ATOM 3849 C C . LEU A 1 478 ? -8.213 -31.384 31.656 1.00 89.88 478 LEU A C 1
ATOM 3851 O O . LEU A 1 478 ? -8.615 -31.097 32.782 1.00 89.88 478 LEU A O 1
ATOM 3855 N N . ALA A 1 479 ? -7.061 -30.904 31.180 1.00 87.62 479 ALA A N 1
ATOM 3856 C CA . ALA A 1 479 ? -6.147 -30.055 31.946 1.00 87.62 479 ALA A CA 1
ATOM 3857 C C . ALA A 1 479 ? -6.769 -28.710 32.363 1.00 87.62 479 ALA A C 1
ATOM 3859 O O . ALA A 1 479 ? -6.377 -28.141 33.382 1.00 87.62 479 ALA A O 1
ATOM 3860 N N . THR A 1 480 ? -7.772 -28.208 31.627 1.00 82.94 480 THR A N 1
ATOM 3861 C CA . THR A 1 480 ? -8.533 -27.015 32.052 1.00 82.94 480 THR A CA 1
ATOM 3862 C C . THR A 1 480 ? -9.469 -27.277 33.232 1.00 82.94 480 THR A C 1
ATOM 3864 O O . THR A 1 480 ? -9.846 -26.336 33.931 1.00 82.94 480 THR A O 1
ATOM 3867 N N . LYS A 1 481 ? -9.867 -28.535 33.452 1.00 84.25 481 LYS A N 1
ATOM 3868 C CA . LYS A 1 481 ? -10.826 -28.938 34.491 1.00 84.25 481 LYS A CA 1
ATOM 3869 C C . LYS A 1 481 ? -10.151 -29.581 35.696 1.00 84.25 481 LYS A C 1
ATOM 3871 O O . LYS A 1 481 ? -10.620 -29.392 36.813 1.00 84.25 481 LYS A O 1
ATOM 3876 N N . ILE A 1 482 ? -9.053 -30.297 35.474 1.00 84.88 482 ILE A N 1
ATOM 3877 C CA . ILE A 1 482 ? -8.324 -31.051 36.492 1.00 84.88 482 ILE A CA 1
ATOM 3878 C C . ILE A 1 482 ? -6.873 -30.540 36.511 1.00 84.88 482 ILE A C 1
ATOM 3880 O O . ILE A 1 482 ? -6.064 -30.946 35.672 1.00 84.88 482 ILE A O 1
ATOM 3884 N N . PRO A 1 483 ? -6.507 -29.660 37.465 1.00 77.31 483 PRO A N 1
ATOM 3885 C CA . PRO A 1 483 ? -5.166 -29.069 37.552 1.00 77.31 483 PRO A CA 1
ATOM 3886 C C . PRO A 1 483 ? -4.028 -30.095 37.647 1.00 77.31 483 PRO A C 1
ATOM 3888 O O . PRO A 1 483 ? -2.901 -29.811 37.246 1.00 77.31 483 PRO A O 1
ATOM 3891 N N . LEU A 1 484 ? -4.322 -31.296 38.149 1.00 72.88 484 LEU A N 1
ATOM 3892 C CA . LEU A 1 484 ? -3.365 -32.391 38.290 1.00 72.88 484 LEU A CA 1
ATOM 3893 C C . LEU A 1 484 ? -2.879 -32.917 36.925 1.00 72.88 484 LEU A C 1
ATOM 3895 O O . LEU A 1 484 ? -1.693 -33.178 36.755 1.00 72.88 484 LEU A O 1
ATOM 3899 N N . ILE A 1 485 ? -3.755 -32.941 35.913 1.00 73.25 485 ILE A N 1
ATOM 3900 C CA . ILE A 1 485 ? -3.409 -33.319 34.529 1.00 73.25 485 ILE A CA 1
ATOM 3901 C C . ILE A 1 485 ? -2.489 -32.277 33.901 1.00 73.25 485 ILE A C 1
ATOM 3903 O O . ILE A 1 485 ? -1.547 -32.616 33.194 1.00 73.25 485 ILE A O 1
ATOM 3907 N N . LYS A 1 486 ? -2.713 -30.995 34.207 1.00 78.00 486 LYS A N 1
ATOM 3908 C CA . LYS A 1 486 ? -1.832 -29.919 33.746 1.00 78.00 486 LYS A CA 1
ATOM 3909 C C . LYS A 1 486 ? -0.403 -30.099 34.271 1.00 78.00 486 LYS A C 1
ATOM 3911 O O . LYS A 1 486 ? 0.534 -29.846 33.526 1.00 78.00 486 LYS A O 1
ATOM 3916 N N . ARG A 1 487 ? -0.242 -30.562 35.518 1.00 75.19 487 ARG A N 1
ATOM 3917 C CA . ARG A 1 487 ? 1.074 -30.878 36.100 1.00 75.19 487 ARG A CA 1
ATOM 3918 C C . ARG A 1 487 ? 1.719 -32.087 35.421 1.00 75.19 487 ARG A C 1
ATOM 3920 O O . ARG A 1 487 ? 2.886 -32.005 35.066 1.00 75.19 487 ARG A O 1
ATOM 3927 N N . LEU A 1 488 ? 0.955 -33.153 35.174 1.00 71.50 488 LEU A N 1
ATOM 3928 C CA . LEU A 1 488 ? 1.448 -34.347 34.471 1.00 71.50 488 LEU A CA 1
ATOM 3929 C C . LEU A 1 488 ? 1.890 -34.058 33.028 1.00 71.50 488 LEU A C 1
ATOM 3931 O O . LEU A 1 488 ? 2.849 -34.653 32.564 1.00 71.50 488 LEU A O 1
ATOM 3935 N N . LEU A 1 489 ? 1.227 -33.123 32.340 1.00 73.94 489 LEU A N 1
ATOM 3936 C CA . LEU A 1 489 ? 1.569 -32.722 30.969 1.00 73.94 489 LEU A CA 1
ATOM 3937 C C . LEU A 1 489 ? 2.773 -31.771 30.866 1.00 73.94 489 LEU A C 1
ATOM 3939 O O . LEU A 1 489 ? 3.160 -31.432 29.755 1.00 73.94 489 LEU A O 1
ATOM 3943 N N . HIS A 1 490 ? 3.241 -31.189 31.976 1.00 70.88 490 HIS A N 1
ATOM 3944 C CA . HIS A 1 490 ? 4.235 -30.101 31.945 1.00 70.88 490 HIS A CA 1
ATOM 3945 C C . HIS A 1 490 ? 5.470 -30.362 32.818 1.00 70.88 490 HIS A C 1
ATOM 3947 O O . HIS A 1 490 ? 6.461 -29.659 32.647 1.00 70.88 490 HIS A O 1
ATOM 3953 N N . ASN A 1 491 ? 5.447 -31.351 33.720 1.00 60.94 491 ASN A N 1
ATOM 3954 C CA . ASN A 1 491 ? 6.583 -31.667 34.584 1.00 60.94 491 ASN A CA 1
ATOM 3955 C C . ASN A 1 491 ? 7.145 -33.062 34.279 1.00 60.94 491 ASN A C 1
ATOM 3957 O O . ASN A 1 491 ? 6.527 -34.071 34.613 1.00 60.94 491 ASN A O 1
ATOM 3961 N N . ALA A 1 492 ? 8.369 -33.111 33.747 1.00 48.25 492 ALA A N 1
ATOM 3962 C CA . ALA A 1 492 ? 9.153 -34.342 33.623 1.00 48.25 492 ALA A CA 1
ATOM 3963 C C . ALA A 1 492 ? 9.652 -34.888 34.986 1.00 48.25 492 ALA A C 1
ATOM 3965 O O . ALA A 1 492 ? 10.001 -36.062 35.084 1.00 48.25 492 ALA A O 1
ATOM 3966 N N . GLU A 1 493 ? 9.638 -34.067 36.045 1.00 43.06 493 GLU A N 1
ATOM 3967 C CA . GLU A 1 493 ? 10.318 -34.324 37.330 1.00 43.06 493 GLU A CA 1
ATOM 3968 C C . GLU A 1 493 ? 9.485 -35.052 38.408 1.00 43.06 493 GLU A C 1
ATOM 3970 O O . GLU A 1 493 ? 9.991 -35.338 39.486 1.00 43.06 493 GLU A O 1
ATOM 3975 N N . ILE A 1 494 ? 8.224 -35.434 38.162 1.00 45.53 494 ILE A N 1
ATOM 3976 C CA . ILE A 1 494 ? 7.375 -36.087 39.197 1.00 45.53 494 ILE A CA 1
ATOM 3977 C C . ILE A 1 494 ? 7.751 -37.577 39.436 1.00 45.53 494 ILE A C 1
ATOM 3979 O O . ILE A 1 494 ? 7.089 -38.291 40.184 1.00 45.53 494 ILE A O 1
ATOM 3983 N N . ALA A 1 495 ? 8.848 -38.071 38.854 1.00 43.06 495 ALA A N 1
ATOM 3984 C CA . ALA A 1 495 ? 9.296 -39.452 39.048 1.00 43.06 495 ALA A CA 1
ATOM 3985 C C . ALA A 1 495 ? 9.943 -39.729 40.424 1.00 43.06 495 ALA A C 1
ATOM 3987 O O . ALA A 1 495 ? 9.995 -40.889 40.821 1.00 43.06 495 ALA A O 1
ATOM 3988 N N . GLU A 1 496 ? 10.380 -38.720 41.185 1.00 40.81 496 GLU A N 1
ATOM 3989 C CA . GLU A 1 496 ? 11.068 -38.963 42.471 1.00 40.81 496 GLU A CA 1
ATOM 3990 C C . GLU A 1 496 ? 10.146 -39.182 43.682 1.00 40.81 496 GLU A C 1
ATOM 3992 O O . GLU A 1 496 ? 10.608 -39.615 44.733 1.00 40.81 496 GLU A O 1
ATOM 3997 N N . LEU A 1 497 ? 8.833 -38.962 43.557 1.00 39.03 497 LEU A N 1
ATOM 3998 C CA . LEU A 1 497 ? 7.887 -39.173 44.667 1.00 39.03 497 LEU A CA 1
ATOM 3999 C C . LEU A 1 497 ? 7.132 -40.512 44.598 1.00 39.03 497 LEU A C 1
ATOM 4001 O O . LEU A 1 497 ? 6.370 -40.827 45.506 1.00 39.03 497 LEU A O 1
ATOM 4005 N N . GLY A 1 498 ? 7.337 -41.306 43.540 1.00 40.00 498 GLY A N 1
ATOM 4006 C CA . GLY A 1 498 ? 6.607 -42.558 43.299 1.00 40.00 498 GLY A CA 1
ATOM 4007 C C . GLY A 1 498 ? 7.312 -43.846 43.739 1.00 40.00 498 GLY A C 1
ATOM 4008 O O . GLY A 1 498 ? 6.717 -44.909 43.627 1.00 40.00 498 GLY A O 1
ATOM 4009 N N . THR A 1 499 ? 8.557 -43.783 44.223 1.00 37.22 499 THR A N 1
ATOM 4010 C CA . THR A 1 499 ? 9.324 -44.958 44.698 1.00 37.22 499 THR A CA 1
ATOM 4011 C C . THR A 1 499 ? 9.419 -45.059 46.224 1.00 37.22 499 THR A C 1
ATOM 4013 O O . THR A 1 499 ? 10.159 -45.889 46.746 1.00 37.22 499 THR A O 1
ATOM 4016 N N . LYS A 1 500 ? 8.646 -44.251 46.958 1.00 37.94 500 LYS A N 1
ATOM 4017 C CA . LYS A 1 500 ? 8.441 -44.397 48.406 1.00 37.94 500 LYS A CA 1
ATOM 4018 C C . LYS A 1 500 ? 6.960 -44.280 48.770 1.00 37.94 500 LYS A C 1
ATOM 4020 O O . LYS A 1 500 ? 6.582 -43.331 49.449 1.00 37.94 500 LYS A O 1
ATOM 4025 N N . VAL A 1 501 ? 6.147 -45.233 48.310 1.00 35.31 501 VAL A N 1
ATOM 4026 C CA . VAL A 1 501 ? 4.916 -45.704 48.976 1.00 35.31 501 VAL A CA 1
ATOM 4027 C C . VAL A 1 501 ? 4.769 -47.187 48.687 1.00 35.31 501 VAL A C 1
ATOM 4029 O O . VAL A 1 501 ? 4.890 -47.543 47.493 1.00 35.31 501 VAL A O 1
#

Sequence (501 aa):
MGLLGMLVHASFDIALISVCLAGIRRSTGLTLQTGYLVSKNNQRLLGFVVGAGERMFDISVAFMSAYPSVFRRQQNLPPRPDSPLRYICVQPKVATQRYRWTKERDEQLKHLIANRNGRTLSDIAKELGITGDPVKVQSRLKVLQAKEHGMWTKREDTDLTAAIQKCSQAGYTLGDHASWVFVARRLKTNRTPSQCQSRWVRTLFPKQGMRVEHSRFSNIRAWAWQPDETDRLRRVLDQITRVRDPDTEVQRAAETEPWLLVNQLDQGNRVTQFWKYIASCVGTRTPMQCRRKWEDIAFKNKSTEMTTQDAVRLAQLVKTRGTKWQLLVKEEFPDKTAQSLWYTHTRWKSMEKKYGVDFLQIDPKVRLRNYDGRTALRPTGADGFYDPNGPLARVYTPSKTSALTPYVLSCINSRFQFRDQTGLQIVRLPGSSAQTRISPATVDKLMAAISSHKDDWISISRAMKLPPSKCRKYAEALATKIPLIKRLLHNAEIAELGTKV